Protein AF-0000000075735772 (afdb_homodimer)

Solvent-accessible surface area (backbone atoms only — not comparable to full-atom values): 23294 Å² total; per-residue (Å²): 77,33,40,30,25,56,11,36,14,33,68,65,12,37,91,31,28,38,17,22,16,33,41,37,40,45,94,76,47,37,30,32,45,27,29,0,38,38,31,57,20,40,35,45,60,70,66,52,62,72,73,66,37,45,37,36,39,32,33,35,45,36,26,33,27,37,45,16,46,51,43,51,54,51,38,37,59,75,68,61,35,60,61,49,34,37,40,35,24,31,61,58,44,59,60,51,49,41,49,34,20,34,50,32,36,49,66,50,62,72,57,77,72,80,33,56,71,45,70,41,64,51,52,72,72,43,73,45,75,58,87,61,36,35,39,30,34,28,65,52,43,43,77,90,48,33,58,54,35,26,20,36,26,32,39,42,93,92,40,35,42,14,35,46,46,66,22,26,86,55,73,47,54,37,72,39,22,47,64,11,54,32,28,39,33,49,20,30,29,42,74,60,84,52,87,38,34,24,19,40,51,61,49,61,71,46,40,77,76,18,43,43,74,35,59,35,36,28,36,34,28,60,65,27,63,75,40,50,91,78,48,97,58,50,66,62,42,65,65,40,72,44,82,101,76,33,40,31,26,56,11,34,14,32,68,67,11,37,90,31,27,39,18,22,16,32,40,37,40,45,96,76,48,37,30,32,46,26,29,0,39,37,30,56,20,41,35,45,61,71,67,52,64,72,72,65,37,45,36,37,39,34,34,34,46,35,26,34,28,37,46,16,47,51,43,51,53,51,39,36,59,75,67,60,36,60,60,49,35,36,40,36,24,30,61,58,42,58,61,52,49,43,50,34,20,34,50,32,36,47,66,50,62,73,57,77,71,80,34,57,71,45,69,42,62,51,51,71,72,42,73,46,75,57,87,63,36,36,40,29,34,29,65,51,44,43,75,90,47,33,57,53,36,28,19,36,24,34,37,40,92,92,40,35,44,14,35,46,44,67,22,26,88,54,73,47,52,36,71,41,23,46,63,11,54,34,28,40,33,48,21,31,28,41,74,60,84,52,85,39,34,24,18,39,52,61,50,60,71,46,41,78,76,19,43,44,74,34,58,36,36,27,34,35,28,60,65,28,62,76,41,50,92,77,46,96,60,51,67,63,43,68,64,40,71,44,82,101

Secondary structure (DSSP, 8-state):
-EEEEEE-B-TT-GGGPPBPEEEEE-SS-EEEE---TTHHHHHHHTT--GGG--EEE---SSHHHHTTHHHHHHHHHHTT--S-EEEEESTTHHHHHHHHHHHHSTTGGGSPPSS-EEEEEPPTT--EEETTEEEEEEE-B--SSS-S-EEEEEEETTEEEEE--S-B--THHHHHHTT-SEEEEE--BSS--BTTB-BHHHHHHHHHHH--S-EEEES--HHHHHTGGG-SSEE--TT-EEE-/-EEEEEE-B-TT-GGGPPBPEEEEE-SS-EEEE---TTHHHHHHHTT--GGG--EEE---SSHHHHTTHHHHHHHHHHTT--S-EEEEESTTHHHHHHHHHHHHSTTGGGSPPSS-EEEEEPPTT--EEETTEEEEEEE-B--SSS-S-EEEEEEETTEEEEE--S-B--THHHHHHTT-SEEEEE--BSS--BTTB-BHHHHHHHHHHH--S-EEEES--HHHHHTGGG-SSEE--TT-EEE-

Organism: Rhodopseudomonas palustris (strain ATCC BAA-98 / CGA009) (NCBI:txid258594)

InterPro domains:
  IPR001279 Metallo-beta-lactamase [SM00849] (18-219)
  IPR036866 Ribonuclease Z/Hydroxyacylglutathione hydrolase-like [G3DSA:3.60.15.10] (2-244)
  IPR036866 Ribonuclease Z/Hydroxyacylglutathione hydrolase-like [SSF56281] (1-227)

Radius of gyration: 22.42 Å; Cα contacts (8 Å, |Δi|>4): 1318; chains: 2; bounding box: 46×67×47 Å

Structure (mmCIF, N/CA/C/O backbone):
data_AF-0000000075735772-model_v1
#
loop_
_entity.id
_entity.type
_entity.pdbx_description
1 polymer Beta-lactamase-like
#
loop_
_atom_site.group_PDB
_atom_site.id
_atom_site.type_symbol
_atom_site.label_atom_id
_atom_site.label_alt_id
_atom_site.label_comp_id
_atom_site.label_asym_id
_atom_site.label_entity_id
_atom_site.label_seq_id
_atom_site.pdbx_PDB_ins_code
_atom_site.Cartn_x
_atom_site.Cartn_y
_atom_site.Cartn_z
_atom_site.occupancy
_atom_site.B_iso_or_equiv
_atom_site.auth_seq_id
_atom_site.auth_comp_id
_atom_site.auth_asym_id
_atom_site.auth_atom_id
_atom_site.pdbx_PDB_model_num
ATOM 1 N N . MET A 1 1 ? -9.305 13.461 23.078 1 97.25 1 MET A N 1
ATOM 2 C CA . MET A 1 1 ? -8.922 13.266 21.688 1 97.25 1 MET A CA 1
ATOM 3 C C . MET A 1 1 ? -7.516 12.68 21.594 1 97.25 1 MET A C 1
ATOM 5 O O . MET A 1 1 ? -6.664 12.961 22.438 1 97.25 1 MET A O 1
ATOM 9 N N . GLN A 1 2 ? -7.262 11.75 20.609 1 98.69 2 GLN A N 1
ATOM 10 C CA . GLN A 1 2 ? -5.941 11.164 20.422 1 98.69 2 GLN A CA 1
ATOM 11 C C . GLN A 1 2 ? -5.613 11 18.953 1 98.69 2 GLN A C 1
ATOM 13 O O . GLN A 1 2 ? -6.512 10.969 18.109 1 98.69 2 GLN A O 1
ATOM 18 N N . VAL A 1 3 ? -4.344 10.945 18.703 1 98.88 3 VAL A N 1
ATOM 19 C CA . VAL A 1 3 ? -3.832 10.656 17.375 1 98.88 3 VAL A CA 1
ATOM 20 C C . VAL A 1 3 ? -3.088 9.32 17.391 1 98.88 3 VAL A C 1
ATOM 22 O O . VAL A 1 3 ? -2.209 9.102 18.219 1 98.88 3 VAL A O 1
ATOM 25 N N . ARG A 1 4 ? -3.48 8.461 16.578 1 98.88 4 ARG A N 1
ATOM 26 C CA . ARG A 1 4 ? -2.699 7.258 16.328 1 98.88 4 ARG A CA 1
ATOM 27 C C . ARG A 1 4 ? -1.995 7.336 14.969 1 98.88 4 ARG A C 1
ATOM 29 O O . ARG A 1 4 ? -2.641 7.531 13.938 1 98.88 4 ARG A O 1
ATOM 36 N N . PHE A 1 5 ? -0.729 7.125 14.969 1 98.94 5 PHE A N 1
ATOM 37 C CA . PHE A 1 5 ? 0.047 7.059 13.734 1 98.94 5 PHE A CA 1
ATOM 38 C C . PHE A 1 5 ? -0.045 5.672 13.109 1 98.94 5 PHE A C 1
ATOM 40 O O . PHE A 1 5 ? 0.817 4.824 13.344 1 98.94 5 PHE A O 1
ATOM 47 N N . VAL A 1 6 ? -1.016 5.477 12.273 1 98.94 6 VAL A N 1
ATOM 48 C CA . VAL A 1 6 ? -1.216 4.207 11.594 1 98.94 6 VAL A CA 1
ATOM 49 C C . VAL A 1 6 ? -0.005 3.895 10.711 1 98.94 6 VAL A C 1
ATOM 51 O O . VAL A 1 6 ? 0.475 2.758 10.688 1 98.94 6 VAL A O 1
ATOM 54 N N . GLY A 1 7 ? 0.425 4.844 10.031 1 98.88 7 GLY A N 1
ATOM 55 C CA . GLY A 1 7 ? 1.685 4.898 9.305 1 98.88 7 GLY A CA 1
ATOM 56 C C . GLY A 1 7 ? 2.318 6.277 9.312 1 98.88 7 GLY A C 1
ATOM 57 O O . GLY A 1 7 ? 1.615 7.289 9.312 1 98.88 7 GLY A O 1
ATOM 58 N N . CYS A 1 8 ? 3.674 6.266 9.266 1 98.88 8 CYS A N 1
ATOM 59 C CA . CYS A 1 8 ? 4.348 7.555 9.391 1 98.88 8 CYS A CA 1
ATOM 60 C C . CYS A 1 8 ? 5.527 7.645 8.43 1 98.88 8 CYS A C 1
ATOM 62 O O . CYS A 1 8 ? 6.422 8.469 8.609 1 98.88 8 CYS A O 1
ATOM 64 N N . GLY A 1 9 ? 5.559 6.77 7.465 1 98.56 9 GLY A N 1
ATOM 65 C CA . GLY A 1 9 ? 6.699 6.68 6.57 1 98.56 9 GLY A CA 1
ATOM 66 C C . GLY A 1 9 ? 6.543 7.523 5.32 1 98.56 9 GLY A C 1
ATOM 67 O O . GLY A 1 9 ? 5.531 8.203 5.141 1 98.56 9 GLY A O 1
ATOM 68 N N . ASP A 1 10 ? 7.613 7.531 4.535 1 98.31 10 ASP A N 1
ATOM 69 C CA . ASP A 1 10 ? 7.68 8.234 3.256 1 98.31 10 ASP A CA 1
ATOM 70 C C . ASP A 1 10 ? 7.355 7.297 2.096 1 98.31 10 ASP A C 1
ATOM 72 O O . ASP A 1 10 ? 6.879 6.18 2.309 1 98.31 10 ASP A O 1
ATOM 76 N N . ALA A 1 11 ? 7.484 7.762 0.904 1 98 11 ALA A N 1
ATOM 77 C CA . ALA A 1 11 ? 7.094 7.02 -0.293 1 98 11 ALA A CA 1
ATOM 78 C C . ALA A 1 11 ? 7.973 5.789 -0.488 1 98 11 ALA A C 1
ATOM 80 O O . ALA A 1 11 ? 7.516 4.77 -1.01 1 98 11 ALA A O 1
ATOM 81 N N . ILE A 1 12 ? 9.211 5.84 -0.013 1 97 12 ILE A N 1
ATOM 82 C CA . ILE A 1 12 ? 10.133 4.754 -0.335 1 97 12 ILE A CA 1
ATOM 83 C C . ILE A 1 12 ? 10.273 3.818 0.864 1 97 12 ILE A C 1
ATOM 85 O O . ILE A 1 12 ? 11.102 2.91 0.86 1 97 12 ILE A O 1
ATOM 89 N N . GLY A 1 13 ? 9.484 4.062 1.902 1 96.25 13 GLY A N 1
ATOM 90 C CA . GLY A 1 13 ? 9.438 3.143 3.027 1 96.25 13 GLY A CA 1
ATOM 91 C C . GLY A 1 13 ? 10.688 3.191 3.891 1 96.25 13 GLY A C 1
ATOM 92 O O . GLY A 1 13 ? 11.133 2.164 4.402 1 96.25 13 GLY A O 1
ATOM 93 N N . SER A 1 14 ? 11.266 4.379 4.086 1 97.5 14 SER A N 1
ATOM 94 C CA . SER A 1 14 ? 12.43 4.52 4.957 1 97.5 14 SER A CA 1
ATOM 95 C C . SER A 1 14 ? 12.172 3.898 6.324 1 97.5 14 SER A C 1
ATOM 97 O O . SER A 1 14 ? 11.117 4.121 6.926 1 97.5 14 SER A O 1
ATOM 99 N N . GLY A 1 15 ? 13.172 3.016 6.754 1 96.75 15 GLY A N 1
ATOM 100 C CA . GLY A 1 15 ? 13.055 2.381 8.055 1 96.75 15 GLY A CA 1
ATOM 101 C C . GLY A 1 15 ? 12.016 1.273 8.086 1 96.75 15 GLY A C 1
ATOM 102 O O . GLY A 1 15 ? 11.719 0.729 9.156 1 96.75 15 GLY A O 1
ATOM 103 N N . GLY A 1 16 ? 11.445 0.897 6.945 1 97.94 16 GLY A N 1
ATOM 104 C CA . GLY A 1 16 ? 10.406 -0.119 6.906 1 97.94 16 GLY A CA 1
ATOM 105 C C . GLY A 1 16 ? 9.07 0.374 7.434 1 97.94 16 GLY A C 1
ATOM 106 O O . GLY A 1 16 ? 8.266 -0.414 7.938 1 97.94 16 GLY A O 1
ATOM 107 N N . ARG A 1 17 ? 8.859 1.651 7.445 1 98.44 17 ARG A N 1
ATOM 108 C CA . ARG A 1 17 ? 7.648 2.256 7.996 1 98.44 17 ARG A CA 1
ATOM 109 C C . ARG A 1 17 ? 6.543 2.33 6.945 1 98.44 17 ARG A C 1
ATOM 111 O O . ARG A 1 17 ? 6.82 2.523 5.762 1 98.44 17 ARG A O 1
ATOM 118 N N . LEU A 1 18 ? 5.332 2.219 7.359 1 98.81 18 LEU A N 1
ATOM 119 C CA . LEU A 1 18 ? 4.164 2.275 6.484 1 98.81 18 LEU A CA 1
ATOM 120 C C . LEU A 1 18 ? 3.91 3.701 6.012 1 98.81 18 LEU A C 1
ATOM 122 O O . LEU A 1 18 ? 4.34 4.66 6.656 1 98.81 18 LEU A O 1
ATOM 126 N N . ASN A 1 19 ? 3.238 3.83 4.895 1 98.88 19 ASN A N 1
ATOM 127 C CA . ASN A 1 19 ? 2.918 5.141 4.336 1 98.88 19 ASN A CA 1
ATOM 128 C C . ASN A 1 19 ? 2.039 5.953 5.285 1 98.88 19 ASN A C 1
ATOM 130 O O . ASN A 1 19 ? 1.439 5.398 6.207 1 98.88 19 ASN A O 1
ATOM 134 N N . THR A 1 20 ? 1.968 7.191 5.031 1 98.94 20 THR A N 1
ATOM 135 C CA . THR A 1 20 ? 1.371 8.156 5.949 1 98.94 20 THR A CA 1
ATOM 136 C C . THR A 1 20 ? -0.127 7.906 6.098 1 98.94 20 THR A C 1
ATOM 138 O O . THR A 1 20 ? -0.842 7.789 5.102 1 98.94 20 THR A O 1
ATOM 141 N N . CYS A 1 21 ? -0.568 7.793 7.293 1 99 21 CYS A N 1
ATOM 142 C CA . CYS A 1 21 ? -1.961 7.699 7.719 1 99 21 CYS A CA 1
ATOM 143 C C . CYS A 1 21 ? -2.094 7.945 9.219 1 99 21 CYS A C 1
ATOM 145 O O . CYS A 1 21 ? -1.553 7.191 10.023 1 99 21 CYS A O 1
ATOM 147 N N . PHE A 1 22 ? -2.783 9.031 9.625 1 99 22 PHE A N 1
ATOM 148 C CA . PHE A 1 22 ? -3.027 9.328 11.031 1 99 22 PHE A CA 1
ATOM 149 C C . PHE A 1 22 ? -4.508 9.188 11.367 1 99 22 PHE A C 1
ATOM 151 O O . PHE A 1 22 ? -5.359 9.734 10.664 1 99 22 PHE A O 1
ATOM 158 N N . HIS A 1 23 ? -4.785 8.43 12.367 1 99 23 HIS A N 1
ATOM 159 C CA . HIS A 1 23 ? -6.148 8.281 12.859 1 99 23 HIS A CA 1
ATOM 160 C C . HIS A 1 23 ? -6.402 9.164 14.07 1 99 23 HIS A C 1
ATOM 162 O O . HIS A 1 23 ? -5.711 9.047 15.086 1 99 23 HIS A O 1
ATOM 168 N N . VAL A 1 24 ? -7.336 10.094 13.93 1 98.94 24 VAL A N 1
ATOM 169 C CA . VAL A 1 24 ? -7.711 10.984 15.031 1 98.94 24 VAL A CA 1
ATOM 170 C C . VAL A 1 24 ? -9.086 10.586 15.562 1 98.94 24 VAL A C 1
ATOM 172 O O . VAL A 1 24 ? -10.055 10.523 14.812 1 98.94 24 VAL A O 1
ATOM 175 N N . SER A 1 25 ? -9.141 10.305 16.828 1 98.81 25 SER A N 1
ATOM 176 C CA . SER A 1 25 ? -10.406 9.906 17.453 1 98.81 25 SER A CA 1
ATOM 177 C C . SER A 1 25 ? -10.609 10.602 18.781 1 98.81 25 SER A C 1
ATOM 179 O O . SER A 1 25 ? -9.641 10.93 19.469 1 98.81 25 SER A O 1
ATOM 181 N N . GLY A 1 26 ? -11.805 10.906 19.078 1 98.5 26 GLY A N 1
ATOM 182 C CA . GLY A 1 26 ? -12.227 11.508 20.328 1 98.5 26 GLY A CA 1
ATOM 183 C C . GLY A 1 26 ? -13.695 11.258 20.641 1 98.5 26 GLY A C 1
ATOM 184 O O . GLY A 1 26 ? -14.25 10.234 20.234 1 98.5 26 GLY A O 1
ATOM 185 N N . GLN A 1 27 ? -14.258 12.133 21.453 1 98.06 27 GLN A N 1
ATOM 186 C CA . GLN A 1 27 ? -15.656 12 21.859 1 98.06 27 GLN A CA 1
ATOM 187 C C . GLN A 1 27 ? -16.594 12.219 20.672 1 98.06 27 GLN A C 1
ATOM 189 O O . GLN A 1 27 ? -17.609 11.531 20.547 1 98.06 27 GLN A O 1
ATOM 194 N N . SER A 1 28 ? -16.203 13.109 19.812 1 98.06 28 SER A N 1
ATOM 195 C CA . SER A 1 28 ? -17.141 13.492 18.766 1 98.06 28 SER A CA 1
ATOM 196 C C . SER A 1 28 ? -16.469 13.445 17.391 1 98.06 28 SER A C 1
ATOM 198 O O . SER A 1 28 ? -17.031 13.914 16.406 1 98.06 28 SER A O 1
ATOM 200 N N . VAL A 1 29 ? -15.25 12.938 17.375 1 98.5 29 VAL A N 1
ATOM 201 C CA . VAL A 1 29 ? -14.555 12.961 16.094 1 98.5 29 VAL A CA 1
ATOM 202 C C . VAL A 1 29 ? -13.93 11.594 15.812 1 98.5 29 VAL A C 1
ATOM 204 O O . VAL A 1 29 ? -13.562 10.875 16.734 1 98.5 29 VAL A O 1
ATOM 207 N N . ASN A 1 30 ? -13.844 11.18 14.586 1 98.88 30 ASN A N 1
ATOM 208 C CA . ASN A 1 30 ? -13.234 9.961 14.062 1 98.88 30 ASN A CA 1
ATOM 209 C C . ASN A 1 30 ? -12.859 10.109 12.594 1 98.88 30 ASN A C 1
ATOM 211 O O . ASN A 1 30 ? -13.711 10 11.719 1 98.88 30 ASN A O 1
ATOM 215 N N . PHE A 1 31 ? -11.555 10.445 12.328 1 98.94 31 PHE A N 1
ATOM 216 C CA . PHE A 1 31 ? -11.188 10.766 10.953 1 98.94 31 PHE A CA 1
ATOM 217 C C . PHE A 1 31 ? -9.719 10.445 10.695 1 98.94 31 PHE A C 1
ATOM 219 O O . PHE A 1 31 ? -8.961 10.172 11.633 1 98.94 31 PHE A O 1
ATOM 226 N N . LEU A 1 32 ? -9.406 10.375 9.445 1 99 32 LEU A N 1
ATOM 227 C CA . LEU A 1 32 ? -8.023 10.164 9.031 1 99 32 LEU A CA 1
ATOM 228 C C . LEU A 1 32 ? -7.426 11.445 8.461 1 99 32 LEU A C 1
ATOM 230 O O . LEU A 1 32 ? -8.141 12.258 7.867 1 99 32 LEU A O 1
ATOM 234 N N . ILE A 1 33 ? -6.176 11.617 8.711 1 99 33 ILE A N 1
ATOM 235 C CA . ILE A 1 33 ? -5.336 12.523 7.934 1 99 33 ILE A CA 1
ATOM 236 C C . ILE A 1 33 ? -4.426 11.727 7.004 1 99 33 ILE A C 1
ATOM 238 O O . ILE A 1 33 ? -3.576 10.961 7.465 1 99 33 ILE A O 1
ATOM 242 N N . ASP A 1 34 ? -4.609 11.883 5.738 1 98.94 34 ASP A N 1
ATOM 243 C CA . ASP A 1 34 ? -3.984 11.117 4.664 1 98.94 34 ASP A CA 1
ATOM 244 C C . ASP A 1 34 ? -4.348 9.641 4.766 1 98.94 34 ASP A C 1
ATOM 246 O O . ASP A 1 34 ? -4.883 9.195 5.785 1 98.94 34 ASP A O 1
ATOM 250 N N . CYS A 1 35 ? -4.148 9 3.68 1 98.94 35 CYS A N 1
ATOM 251 C CA . CYS A 1 35 ? -4.461 7.594 3.484 1 98.94 35 CYS A CA 1
ATOM 252 C C . CYS A 1 35 ? -3.527 6.961 2.459 1 98.94 35 CYS A C 1
ATOM 254 O O . CYS A 1 35 ? -3.93 6.703 1.323 1 98.94 35 CYS A O 1
ATOM 256 N N . GLY A 1 36 ? -2.305 6.699 2.916 1 98.94 36 GLY A N 1
ATOM 257 C CA . GLY A 1 36 ? -1.312 6.133 2.016 1 98.94 36 GLY A CA 1
ATOM 258 C C . GLY A 1 36 ? -1.632 4.715 1.592 1 98.94 36 GLY A C 1
ATOM 259 O O . GLY A 1 36 ? -2.52 4.074 2.16 1 98.94 36 GLY A O 1
ATOM 260 N N . ALA A 1 37 ? -0.915 4.199 0.709 1 98.88 37 ALA A N 1
ATOM 261 C CA . ALA A 1 37 ? -1.211 2.939 0.037 1 98.88 37 ALA A CA 1
ATOM 262 C C . ALA A 1 37 ? -1.215 1.777 1.026 1 98.88 37 ALA A C 1
ATOM 264 O O . ALA A 1 37 ? -1.885 0.767 0.805 1 98.88 37 ALA A O 1
ATOM 265 N N . THR A 1 38 ? -0.563 1.898 2.139 1 98.81 38 THR A N 1
ATOM 266 C CA . THR A 1 38 ? -0.439 0.808 3.1 1 98.81 38 THR A CA 1
ATOM 267 C C . THR A 1 38 ? -1.501 0.924 4.191 1 98.81 38 THR A C 1
ATOM 269 O O . THR A 1 38 ? -1.501 0.149 5.148 1 98.81 38 THR A O 1
ATOM 272 N N . SER A 1 39 ? -2.441 1.797 4.105 1 98.94 39 SER A N 1
ATOM 273 C CA . SER A 1 39 ? -3.273 2.219 5.227 1 98.94 39 SER A CA 1
ATOM 274 C C . SER A 1 39 ? -4.258 1.125 5.629 1 98.94 39 SER A C 1
ATOM 276 O O . SER A 1 39 ? -4.438 0.847 6.816 1 98.94 39 SER A O 1
ATOM 278 N N . LEU A 1 40 ? -4.879 0.447 4.68 1 98.88 40 LEU A N 1
ATOM 279 C CA . LEU A 1 40 ? -6.023 -0.392 5.012 1 98.88 40 LEU A CA 1
ATOM 280 C C . LEU A 1 40 ? -5.594 -1.596 5.844 1 98.88 40 LEU A C 1
ATOM 282 O O . LEU A 1 40 ? -6.16 -1.854 6.906 1 98.88 40 LEU A O 1
ATOM 286 N N . PRO A 1 41 ? -4.547 -2.363 5.418 1 98.62 41 PRO A N 1
ATOM 287 C CA . PRO A 1 41 ? -4.129 -3.459 6.293 1 98.62 41 PRO A CA 1
ATOM 288 C C . PRO A 1 41 ? -3.707 -2.979 7.68 1 98.62 41 PRO A C 1
ATOM 290 O O . PRO A 1 41 ? -3.965 -3.658 8.68 1 98.62 41 PRO A O 1
ATOM 293 N N . ALA A 1 42 ? -3.09 -1.819 7.742 1 98.75 42 ALA A N 1
ATOM 294 C CA . ALA A 1 42 ? -2.639 -1.281 9.023 1 98.75 42 ALA A CA 1
ATOM 295 C C . ALA A 1 42 ? -3.824 -0.897 9.906 1 98.75 42 ALA A C 1
ATOM 297 O O . ALA A 1 42 ? -3.816 -1.154 11.109 1 98.75 42 ALA A O 1
ATOM 298 N N . LEU A 1 43 ? -4.844 -0.239 9.297 1 98.88 43 LEU A N 1
ATOM 299 C CA . LEU A 1 43 ? -6.062 0.08 10.031 1 98.88 43 LEU A CA 1
ATOM 300 C C . LEU A 1 43 ? -6.684 -1.179 10.625 1 98.88 43 LEU A C 1
ATOM 302 O O . LEU A 1 43 ? -7.113 -1.178 11.781 1 98.88 43 LEU A O 1
ATOM 306 N N . ARG A 1 44 ? -6.703 -2.227 9.914 1 98.06 44 ARG A N 1
ATOM 307 C CA . ARG A 1 44 ? -7.246 -3.498 10.383 1 98.06 44 ARG A CA 1
ATOM 308 C C . ARG A 1 44 ? -6.398 -4.062 11.516 1 98.06 44 ARG A C 1
ATOM 310 O O . ARG A 1 44 ? -6.938 -4.523 12.531 1 98.06 44 ARG A O 1
ATOM 317 N N . ARG A 1 45 ? -5.117 -3.988 11.383 1 97.56 45 ARG A N 1
ATOM 318 C CA . ARG A 1 45 ? -4.215 -4.496 12.406 1 97.56 45 ARG A CA 1
ATOM 319 C C . ARG A 1 45 ? -4.438 -3.783 13.742 1 97.56 45 ARG A C 1
ATOM 321 O O . ARG A 1 45 ? -4.355 -4.402 14.805 1 97.56 45 ARG A O 1
ATOM 328 N N . TYR A 1 46 ? -4.676 -2.539 13.625 1 98.25 46 TYR A N 1
ATOM 329 C CA . TYR A 1 46 ? -4.812 -1.746 14.836 1 98.25 46 TYR A CA 1
ATOM 330 C C . TYR A 1 46 ? -6.254 -1.754 15.336 1 98.25 46 TYR A C 1
ATOM 332 O O . TYR A 1 46 ? -6.586 -1.062 16.297 1 98.25 46 TYR A O 1
ATOM 340 N N . GLY A 1 47 ? -7.125 -2.428 14.672 1 97.75 47 GLY A N 1
ATOM 341 C CA . GLY A 1 47 ? -8.5 -2.58 15.117 1 97.75 47 GLY A CA 1
ATOM 342 C C . GLY A 1 47 ? -9.336 -1.327 14.922 1 97.75 47 GLY A C 1
ATOM 343 O O . GLY A 1 47 ? -10.312 -1.104 15.641 1 97.75 47 GLY A O 1
ATOM 344 N N . ILE A 1 48 ? -8.883 -0.482 14 1 98.5 48 ILE A N 1
ATOM 345 C CA . ILE A 1 48 ? -9.641 0.729 13.703 1 98.5 48 ILE A CA 1
ATOM 346 C C . ILE A 1 48 ? -10.773 0.405 12.734 1 98.5 48 ILE A C 1
ATOM 348 O O . ILE A 1 48 ? -10.523 -0.057 11.617 1 98.5 48 ILE A O 1
ATOM 352 N N . LEU A 1 49 ? -11.961 0.633 13.125 1 98 49 LEU A N 1
ATOM 353 C CA . LEU A 1 49 ? -13.133 0.305 12.305 1 98 49 LEU A CA 1
ATOM 354 C C . LEU A 1 49 ? -13.344 1.351 11.219 1 98 49 LEU A C 1
ATOM 356 O O . LEU A 1 49 ? -13.672 2.502 11.516 1 98 49 LEU A O 1
ATOM 360 N N . ARG A 1 50 ? -13.211 0.937 9.977 1 98.06 50 ARG A N 1
ATOM 361 C CA . ARG A 1 50 ? -13.336 1.832 8.836 1 98.06 50 ARG A CA 1
ATOM 362 C C . ARG A 1 50 ? -14.75 2.385 8.711 1 98.06 50 ARG A C 1
ATOM 364 O O . ARG A 1 50 ? -14.938 3.531 8.305 1 98.06 50 ARG A O 1
ATOM 371 N N . GLU A 1 51 ? -15.711 1.619 9.07 1 96.81 51 GLU A N 1
ATOM 372 C CA . GLU A 1 51 ? -17.109 2.002 8.938 1 96.81 51 GLU A CA 1
ATOM 373 C C . GLU A 1 51 ? -17.469 3.133 9.898 1 96.81 51 GLU A C 1
ATOM 375 O O . GLU A 1 51 ? -18.516 3.758 9.766 1 96.81 51 GLU A O 1
ATOM 380 N N . ASP A 1 52 ? -16.547 3.404 10.875 1 98.06 52 ASP A N 1
ATOM 381 C CA . ASP A 1 52 ? -16.828 4.426 11.883 1 98.06 52 ASP A CA 1
ATOM 382 C C . ASP A 1 52 ? -16.25 5.777 11.469 1 98.06 52 ASP A C 1
ATOM 384 O O . ASP A 1 52 ? -16.547 6.801 12.086 1 98.06 52 ASP A O 1
ATOM 388 N N . LEU A 1 53 ? -15.461 5.824 10.414 1 98.75 53 LEU A N 1
ATOM 389 C CA . LEU A 1 53 ? -14.82 7.059 9.977 1 98.75 53 LEU A CA 1
ATOM 390 C C . LEU A 1 53 ? -15.836 8.008 9.359 1 98.75 53 LEU A C 1
ATOM 392 O O . LEU A 1 53 ? -16.672 7.598 8.562 1 98.75 53 LEU A O 1
ATOM 396 N N . ASP A 1 54 ? -15.695 9.289 9.68 1 98.75 54 ASP A N 1
ATOM 397 C CA . ASP A 1 54 ? -16.594 10.297 9.148 1 98.75 54 ASP A CA 1
ATOM 398 C C . ASP A 1 54 ? -15.906 11.156 8.086 1 98.75 54 ASP A C 1
ATOM 400 O O . ASP A 1 54 ? -16.578 11.758 7.242 1 98.75 54 ASP A O 1
ATOM 404 N N . LEU A 1 55 ? -14.602 11.195 8.195 1 98.94 55 LEU A N 1
ATOM 405 C CA . LEU A 1 55 ? -13.852 12.164 7.414 1 98.94 55 LEU A CA 1
ATOM 406 C C . LEU A 1 55 ? -12.445 11.648 7.113 1 98.94 55 LEU A C 1
ATOM 408 O O . LEU A 1 55 ? -11.812 11.023 7.969 1 98.94 55 LEU A O 1
ATOM 412 N N . ILE A 1 56 ? -12.023 11.812 5.895 1 99 56 ILE A N 1
ATOM 413 C CA . ILE A 1 56 ? -10.633 11.625 5.512 1 99 56 ILE A CA 1
ATOM 414 C C . ILE A 1 56 ? -10.094 12.906 4.875 1 99 56 ILE A C 1
ATOM 416 O O . ILE A 1 56 ? -10.625 13.375 3.863 1 99 56 ILE A O 1
ATOM 420 N N . LEU A 1 57 ? -9.078 13.492 5.496 1 99 57 LEU A N 1
ATOM 421 C CA . LEU A 1 57 ? -8.422 14.688 4.98 1 99 57 LEU A CA 1
ATOM 422 C C . LEU A 1 57 ? -7.152 14.32 4.211 1 99 57 LEU A C 1
ATOM 424 O O . LEU A 1 57 ? -6.262 13.656 4.754 1 99 57 LEU A O 1
ATOM 428 N N . ILE A 1 58 ? -7.047 14.742 2.971 1 99 58 ILE A N 1
ATOM 429 C CA . ILE A 1 58 ? -5.914 14.422 2.111 1 99 58 ILE A CA 1
ATOM 430 C C . ILE A 1 58 ? -5.062 15.672 1.894 1 99 58 ILE A C 1
ATOM 432 O O . ILE A 1 58 ? -5.574 16.719 1.496 1 99 58 ILE A O 1
ATOM 436 N N . THR A 1 59 ? -3.771 15.531 2.102 1 98.94 59 THR A N 1
ATOM 437 C CA . THR A 1 59 ? -2.887 16.688 1.953 1 98.94 59 THR A CA 1
ATOM 438 C C . THR A 1 59 ? -2.486 16.875 0.493 1 98.94 59 THR A C 1
ATOM 440 O O . THR A 1 59 ? -2.357 18 0.021 1 98.94 59 THR A O 1
ATOM 443 N N . HIS A 1 60 ? -2.174 15.797 -0.201 1 98.94 60 HIS A N 1
ATOM 444 C CA . HIS A 1 60 ? -1.798 15.859 -1.609 1 98.94 60 HIS A CA 1
ATOM 445 C C . HIS A 1 60 ? -1.908 14.484 -2.268 1 98.94 60 HIS A C 1
ATOM 447 O O . HIS A 1 60 ? -2.297 13.508 -1.619 1 98.94 60 HIS A O 1
ATOM 453 N N . PHE A 1 61 ? -1.559 14.383 -3.586 1 98.88 61 PHE A N 1
ATOM 454 C CA . PHE A 1 61 ? -2.059 13.25 -4.359 1 98.88 61 PHE A CA 1
ATOM 455 C C . PHE A 1 61 ? -0.953 12.227 -4.598 1 98.88 61 PHE A C 1
ATOM 457 O O . PHE A 1 61 ? -1.124 11.297 -5.383 1 98.88 61 PHE A O 1
ATOM 464 N N . HIS A 1 62 ? 0.246 12.328 -3.926 1 98.94 62 HIS A N 1
ATOM 465 C CA . HIS A 1 62 ? 1.195 11.227 -3.986 1 98.94 62 HIS A CA 1
ATOM 466 C C . HIS A 1 62 ? 0.658 10 -3.256 1 98.94 62 HIS A C 1
ATOM 468 O O . HIS A 1 62 ? 0.019 10.125 -2.209 1 98.94 62 HIS A O 1
ATOM 474 N N . ALA A 1 63 ? 1.025 8.859 -3.738 1 98.88 63 ALA A N 1
ATOM 475 C CA . ALA A 1 63 ? 0.386 7.605 -3.342 1 98.88 63 ALA A CA 1
ATOM 476 C C . ALA A 1 63 ? 0.7 7.266 -1.888 1 98.88 63 ALA A C 1
ATOM 478 O O . ALA A 1 63 ? -0.053 6.539 -1.237 1 98.88 63 ALA A O 1
ATOM 479 N N . ASP A 1 64 ? 1.797 7.73 -1.383 1 98.88 64 ASP A N 1
ATOM 480 C CA . ASP A 1 64 ? 2.115 7.477 0.019 1 98.88 64 ASP A CA 1
ATOM 481 C C . ASP A 1 64 ? 1.25 8.328 0.942 1 98.88 64 ASP A C 1
ATOM 483 O O . ASP A 1 64 ? 1.278 8.164 2.162 1 98.88 64 ASP A O 1
ATOM 487 N N . HIS A 1 65 ? 0.375 9.195 0.47 1 98.94 65 HIS A N 1
ATOM 488 C CA . HIS A 1 65 ? -0.589 9.984 1.229 1 98.94 65 HIS A CA 1
ATOM 489 C C . HIS A 1 65 ? -2.01 9.75 0.727 1 98.94 65 HIS A C 1
ATOM 491 O O . HIS A 1 65 ? -2.979 10.07 1.417 1 98.94 65 HIS A O 1
ATOM 497 N N . PHE A 1 66 ? -2.186 9.211 -0.405 1 98.94 66 PHE A N 1
ATOM 498 C CA . PHE A 1 66 ? -3.436 9.234 -1.155 1 98.94 66 PHE A CA 1
ATOM 499 C C . PHE A 1 66 ? -3.803 7.84 -1.646 1 98.94 66 PHE A C 1
ATOM 501 O O . PHE A 1 66 ? -4.98 7.527 -1.813 1 98.94 66 PHE A O 1
ATOM 508 N N . GLY A 1 67 ? -2.863 6.98 -1.771 1 98.94 67 GLY A N 1
ATOM 509 C CA . GLY A 1 67 ? -2.955 5.734 -2.518 1 98.94 67 GLY A CA 1
ATOM 510 C C . GLY A 1 67 ? -3.807 4.688 -1.827 1 98.94 67 GLY A C 1
ATOM 511 O O . GLY A 1 67 ? -4.145 3.664 -2.424 1 98.94 67 GLY A O 1
ATOM 512 N N . GLY A 1 68 ? -4.16 4.891 -0.616 1 98.94 68 GLY A N 1
ATOM 513 C CA . GLY A 1 68 ? -4.965 3.93 0.122 1 98.94 68 GLY A CA 1
ATOM 514 C C . GLY A 1 68 ? -6.453 4.074 -0.135 1 98.94 68 GLY A C 1
ATOM 515 O O . GLY A 1 68 ? -7.234 3.176 0.18 1 98.94 68 GLY A O 1
ATOM 516 N N . LEU A 1 69 ? -6.902 5.164 -0.733 1 98.88 69 LEU A N 1
ATOM 517 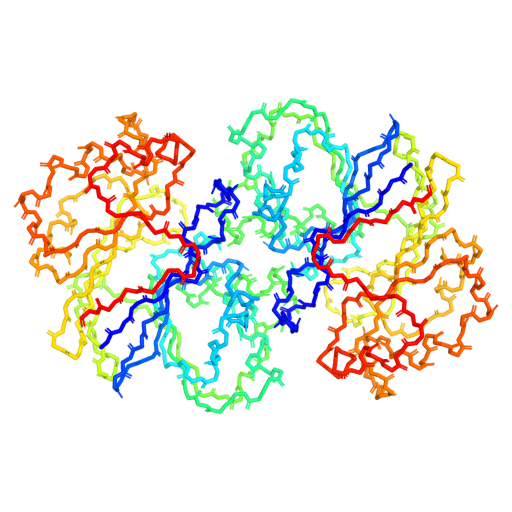C CA . LEU A 1 69 ? -8.32 5.496 -0.84 1 98.88 69 LEU A CA 1
ATOM 518 C C . LEU A 1 69 ? -9.047 4.488 -1.724 1 98.88 69 LEU A C 1
ATOM 520 O O . LEU A 1 69 ? -10.148 4.043 -1.388 1 98.88 69 LEU A O 1
ATOM 524 N N . PRO A 1 70 ? -8.461 4.055 -2.887 1 98.88 70 PRO A N 1
ATOM 525 C CA . PRO A 1 70 ? -9.164 3.043 -3.676 1 98.88 70 PRO A CA 1
ATOM 526 C C . PRO A 1 70 ? -9.43 1.758 -2.895 1 98.88 70 PRO A C 1
ATOM 528 O O . PRO A 1 70 ? -10.484 1.14 -3.051 1 98.88 70 PRO A O 1
ATOM 531 N N . PHE A 1 71 ? -8.469 1.347 -2.064 1 98.81 71 PHE A N 1
ATOM 532 C CA . PHE A 1 71 ? -8.672 0.185 -1.208 1 98.81 71 PHE A CA 1
ATOM 533 C C . PHE A 1 71 ? -9.812 0.43 -0.223 1 98.81 71 PHE A C 1
ATOM 535 O O . PHE A 1 71 ? -10.641 -0.454 0.015 1 98.81 71 PHE A O 1
ATOM 542 N N . MET A 1 72 ? -9.859 1.651 0.332 1 98.56 72 MET A N 1
ATOM 543 C CA . MET A 1 72 ? -10.922 2.02 1.267 1 98.56 72 MET A CA 1
ATOM 544 C C . MET A 1 72 ? -12.281 1.961 0.591 1 98.56 72 MET A C 1
ATOM 546 O O . MET A 1 72 ? -13.266 1.536 1.201 1 98.56 72 MET A O 1
ATOM 550 N N . MET A 1 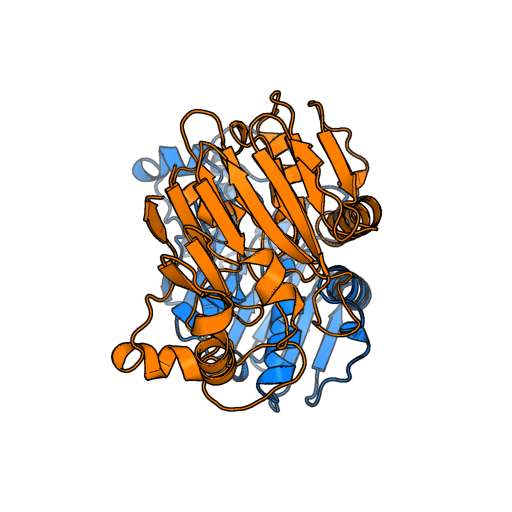73 ? -12.305 2.451 -0.649 1 98.06 73 MET A N 1
ATOM 551 C CA . MET A 1 73 ? -13.562 2.432 -1.392 1 98.06 73 MET A CA 1
ATOM 552 C C . MET A 1 73 ? -14.016 1 -1.663 1 98.06 73 MET A C 1
ATOM 554 O O . MET A 1 73 ? -15.195 0.682 -1.538 1 98.06 73 MET A O 1
ATOM 558 N N . LEU A 1 74 ? -13.102 0.146 -2.02 1 97 74 LEU A N 1
ATOM 559 C CA . LEU A 1 74 ? -13.406 -1.267 -2.221 1 97 74 LEU A CA 1
ATOM 560 C C . LEU A 1 74 ? -13.914 -1.903 -0.93 1 97 74 LEU A C 1
ATOM 562 O O . LEU A 1 74 ? -14.922 -2.605 -0.933 1 97 74 LEU A O 1
ATOM 566 N N . ASP A 1 75 ? -13.188 -1.641 0.118 1 97.44 75 ASP A N 1
ATOM 567 C CA . ASP A 1 75 ? -13.555 -2.16 1.433 1 97.44 75 ASP A CA 1
ATOM 568 C C . ASP A 1 75 ? -14.961 -1.724 1.824 1 97.44 75 ASP A C 1
ATOM 570 O O . ASP A 1 75 ? -15.734 -2.518 2.367 1 97.44 75 ASP A O 1
ATOM 574 N N . ALA A 1 76 ? -15.297 -0.471 1.586 1 97.62 76 ALA A N 1
ATOM 575 C CA . ALA A 1 76 ? -16.609 0.069 1.903 1 97.62 76 ALA A CA 1
ATOM 576 C C . ALA A 1 76 ? -17.703 -0.693 1.165 1 97.62 76 ALA A C 1
ATOM 578 O O . ALA A 1 76 ? -18.797 -0.916 1.709 1 97.62 76 ALA A O 1
ATOM 579 N N . GLN A 1 77 ? -17.422 -1.05 -0.054 1 94.19 77 GLN A N 1
ATOM 580 C CA . GLN A 1 77 ? -18.375 -1.828 -0.84 1 94.19 77 GLN A CA 1
ATOM 581 C C . GLN A 1 77 ? -18.562 -3.225 -0.254 1 94.19 77 GLN A C 1
ATOM 583 O O . GLN A 1 77 ? -19.688 -3.693 -0.096 1 94.19 77 GLN A O 1
ATOM 588 N N . PHE A 1 78 ? -17.5 -3.816 0.106 1 91.62 78 PHE A N 1
ATOM 589 C CA . PHE A 1 78 ? -17.5 -5.184 0.606 1 91.62 78 PHE A CA 1
ATOM 590 C C . PHE A 1 78 ? -18.234 -5.266 1.947 1 91.62 78 PHE A C 1
ATOM 592 O O . PHE A 1 78 ? -18.953 -6.227 2.213 1 91.62 78 PHE A O 1
ATOM 599 N N . MET A 1 79 ? -18.031 -4.223 2.701 1 93.69 79 MET A N 1
ATOM 600 C CA . MET A 1 79 ? -18.625 -4.246 4.035 1 93.69 79 MET A CA 1
ATOM 601 C C . MET A 1 79 ? -20.016 -3.623 4.02 1 93.69 79 MET A C 1
ATOM 603 O O . MET A 1 79 ? -20.672 -3.545 5.059 1 93.69 79 MET A O 1
ATOM 607 N N . LYS A 1 80 ? -20.484 -3.131 2.854 1 95.44 80 LYS A N 1
ATOM 608 C CA . LYS A 1 80 ? -21.797 -2.486 2.699 1 95.44 80 LYS A CA 1
ATOM 609 C C . LYS A 1 80 ? -21.953 -1.331 3.682 1 95.44 80 LYS A C 1
ATOM 611 O O . LYS A 1 80 ? -22.938 -1.27 4.418 1 95.44 80 LYS A O 1
ATOM 616 N N . ARG A 1 81 ? -20.891 -0.456 3.633 1 97.44 81 ARG A N 1
ATOM 617 C CA . ARG A 1 81 ? -20.922 0.726 4.488 1 97.44 81 ARG A CA 1
ATOM 618 C C . ARG A 1 81 ? -22.219 1.494 4.336 1 97.44 81 ARG A C 1
ATOM 620 O O . ARG A 1 81 ? -22.734 1.64 3.225 1 97.44 81 ARG A O 1
ATOM 627 N N . LYS A 1 82 ? -22.719 1.971 5.457 1 97.69 82 LYS A N 1
ATOM 628 C CA . LYS A 1 82 ? -23.938 2.779 5.441 1 97.69 82 LYS A CA 1
ATOM 629 C C . LYS A 1 82 ? -23.672 4.195 5.934 1 97.69 82 LYS A C 1
ATOM 631 O O . LYS A 1 82 ? -24.281 5.156 5.465 1 97.69 82 LYS A O 1
ATOM 636 N N . ARG A 1 83 ? -22.766 4.328 6.863 1 97.88 83 ARG A N 1
ATOM 637 C CA . ARG A 1 83 ? -22.453 5.621 7.457 1 97.88 83 ARG A CA 1
ATOM 638 C C . ARG A 1 83 ? -21.875 6.578 6.418 1 97.88 83 ARG A C 1
ATOM 640 O O . ARG A 1 83 ? -21.031 6.184 5.605 1 97.88 83 ARG A O 1
ATOM 647 N N . PRO A 1 84 ? -22.297 7.82 6.398 1 98.56 84 PRO A N 1
ATOM 648 C CA . PRO A 1 84 ? -21.734 8.789 5.457 1 98.56 84 PRO A CA 1
ATOM 649 C C . PRO A 1 84 ? -20.234 9 5.656 1 98.56 84 PRO A C 1
ATOM 651 O O . PRO A 1 84 ? -19.734 8.844 6.77 1 98.56 84 PRO A O 1
ATOM 654 N N . LEU A 1 85 ? -19.562 9.328 4.59 1 98.81 85 LEU A N 1
ATOM 655 C CA . LEU A 1 85 ? -18.125 9.609 4.605 1 98.81 85 LEU A CA 1
ATOM 656 C C . LEU A 1 85 ? -17.812 10.828 3.742 1 98.81 85 LEU A C 1
ATOM 658 O O . LEU A 1 85 ? -18.328 10.961 2.633 1 98.81 85 LEU A O 1
ATOM 662 N N . VAL A 1 86 ? -17.047 11.734 4.305 1 98.94 86 VAL A N 1
ATOM 663 C CA . VAL A 1 86 ? -16.5 12.836 3.529 1 98.94 86 VAL A CA 1
ATOM 664 C C . VAL A 1 86 ? -15.008 12.609 3.285 1 98.94 86 VAL A C 1
ATOM 666 O O . VAL A 1 86 ? -14.258 12.289 4.211 1 98.94 86 VAL A O 1
ATOM 669 N N . ILE A 1 87 ? -14.594 12.695 2.062 1 98.94 87 ILE A N 1
ATOM 670 C CA . ILE A 1 87 ? -13.188 12.789 1.677 1 98.94 87 ILE A CA 1
ATOM 671 C C . ILE A 1 87 ? -12.898 14.195 1.156 1 98.94 87 ILE A C 1
ATOM 673 O O . ILE A 1 87 ? -13.5 14.641 0.181 1 98.94 87 ILE A O 1
ATOM 677 N N . ALA A 1 88 ? -12.016 14.883 1.839 1 98.94 88 ALA A N 1
ATOM 678 C CA . ALA A 1 88 ? -11.719 16.266 1.479 1 98.94 88 ALA A CA 1
ATOM 679 C C . ALA A 1 88 ? -10.227 16.469 1.236 1 98.94 88 ALA A C 1
ATOM 681 O O . ALA A 1 88 ? -9.391 15.844 1.905 1 98.94 88 ALA A O 1
ATOM 682 N N . GLY A 1 89 ? -9.852 17.266 0.329 1 98.88 89 GLY A N 1
ATOM 683 C CA . GLY A 1 89 ? -8.461 17.547 -0.003 1 98.88 89 GLY A CA 1
ATOM 684 C C . GLY A 1 89 ? -8.297 18.625 -1.046 1 98.88 89 GLY A C 1
ATOM 685 O O . GLY A 1 89 ? -9.164 19.484 -1.195 1 98.88 89 GLY A O 1
ATOM 686 N N . PRO A 1 90 ? -7.148 18.688 -1.725 1 98.81 90 PRO A N 1
ATOM 687 C CA . PRO A 1 90 ? -6.867 19.734 -2.695 1 98.81 90 PRO A CA 1
ATOM 688 C C . PRO A 1 90 ? -7.797 19.703 -3.904 1 98.81 90 PRO A C 1
ATOM 690 O O . PRO A 1 90 ? -8.453 18.688 -4.145 1 98.81 90 PRO A O 1
ATOM 693 N N . LEU A 1 91 ? -7.82 20.859 -4.551 1 98.5 91 LEU A N 1
ATOM 694 C CA . LEU A 1 91 ? -8.578 20.938 -5.793 1 98.5 91 LEU A CA 1
ATOM 695 C C . LEU A 1 91 ? -8.195 19.812 -6.738 1 98.5 91 LEU A C 1
ATOM 697 O O . LEU A 1 91 ? -7.016 19.516 -6.914 1 98.5 91 LEU A O 1
ATOM 701 N N . GLY A 1 92 ? -9.188 19.125 -7.332 1 98.44 92 GLY A N 1
ATOM 702 C CA . GLY A 1 92 ? -8.953 18.031 -8.258 1 98.44 92 GLY A CA 1
ATOM 703 C C . GLY A 1 92 ? -9.078 16.672 -7.617 1 98.44 92 GLY A C 1
ATOM 704 O O . GLY A 1 92 ? -8.922 15.648 -8.289 1 98.44 92 GLY A O 1
ATOM 705 N N . ILE A 1 93 ? -9.453 16.688 -6.383 1 98.81 93 ILE A N 1
ATOM 706 C CA . ILE A 1 93 ? -9.43 15.438 -5.625 1 98.81 93 ILE A CA 1
ATOM 707 C C . ILE A 1 93 ? -10.43 14.453 -6.219 1 98.81 93 ILE A C 1
ATOM 709 O O . ILE A 1 93 ? -10.18 13.25 -6.258 1 98.81 93 ILE A O 1
ATOM 713 N N . ASP A 1 94 ? -11.555 14.891 -6.68 1 98.44 94 ASP A N 1
ATOM 714 C CA . ASP A 1 94 ? -12.555 14 -7.266 1 98.44 94 ASP A CA 1
ATOM 715 C C . ASP A 1 94 ? -12.016 13.328 -8.531 1 98.44 94 ASP A C 1
ATOM 717 O O . ASP A 1 94 ? -12.117 12.109 -8.68 1 98.44 94 ASP A O 1
ATOM 721 N N . ILE A 1 95 ? -11.352 14.078 -9.352 1 98.5 95 ILE A N 1
ATOM 722 C CA . ILE A 1 95 ? -10.781 13.578 -10.594 1 98.5 95 ILE A CA 1
ATOM 723 C C . ILE A 1 95 ? -9.609 12.641 -10.289 1 98.5 95 ILE A C 1
ATOM 725 O O . ILE A 1 95 ? -9.5 11.562 -10.883 1 98.5 95 ILE A O 1
ATOM 729 N N . ARG A 1 96 ? -8.766 13.039 -9.375 1 98.75 96 ARG A N 1
ATOM 730 C CA . ARG A 1 96 ? -7.602 12.234 -9.008 1 98.75 96 ARG A CA 1
ATOM 731 C C . ARG A 1 96 ? -8.031 10.906 -8.391 1 98.75 96 ARG A C 1
ATOM 733 O O . ARG A 1 96 ? -7.434 9.867 -8.68 1 98.75 96 ARG A O 1
ATOM 740 N N . LEU A 1 97 ? -9.031 10.977 -7.535 1 98.75 97 LEU A N 1
ATOM 741 C CA . LEU A 1 97 ? -9.531 9.742 -6.934 1 98.75 97 LEU A CA 1
ATOM 742 C C . LEU A 1 97 ? -10.086 8.805 -8 1 98.75 97 LEU A C 1
ATOM 744 O O . LEU A 1 97 ? -9.781 7.609 -8 1 98.75 97 LEU A O 1
ATOM 748 N N . THR A 1 98 ? -10.844 9.32 -8.93 1 98.56 98 THR A N 1
ATOM 749 C CA . THR A 1 98 ? -11.422 8.523 -10.008 1 98.56 98 THR A CA 1
ATOM 750 C C . THR A 1 98 ? -10.328 7.855 -10.836 1 98.56 98 THR A C 1
ATOM 752 O O . THR A 1 98 ? -10.383 6.652 -11.094 1 98.56 98 THR A O 1
ATOM 755 N N . ARG A 1 99 ? -9.344 8.648 -11.18 1 98.62 99 ARG A N 1
ATOM 756 C CA . ARG A 1 99 ? -8.234 8.133 -11.984 1 98.62 99 ARG A CA 1
ATOM 757 C C . ARG A 1 99 ? -7.48 7.039 -11.242 1 98.62 99 ARG A C 1
ATOM 759 O O . ARG A 1 99 ? -7.129 6.016 -11.828 1 98.62 99 ARG A O 1
ATOM 766 N N . LEU A 1 100 ? -7.262 7.297 -10.016 1 98.88 100 LEU A N 1
ATOM 767 C CA . LEU A 1 100 ? -6.516 6.32 -9.227 1 98.88 100 LEU A CA 1
ATOM 768 C C . LEU A 1 100 ? -7.32 5.039 -9.039 1 98.88 100 LEU A C 1
ATOM 770 O O . LEU A 1 100 ? -6.777 3.938 -9.148 1 98.88 100 LEU A O 1
ATOM 774 N N . MET A 1 101 ? -8.617 5.16 -8.734 1 98.69 101 MET A N 1
ATOM 775 C CA . MET A 1 101 ? -9.484 3.992 -8.609 1 98.69 101 MET A CA 1
ATOM 776 C C . MET A 1 101 ? -9.445 3.145 -9.883 1 98.69 101 MET A C 1
ATOM 778 O O . MET A 1 101 ? -9.273 1.925 -9.812 1 98.69 101 MET A O 1
ATOM 782 N N . GLU A 1 102 ? -9.469 3.73 -11.023 1 98.56 102 GLU A N 1
ATOM 783 C CA . GLU A 1 102 ? -9.484 3.004 -12.289 1 98.56 102 GLU A CA 1
ATOM 784 C C . GLU A 1 102 ? -8.133 2.357 -12.57 1 98.56 102 GLU A C 1
ATOM 786 O O . GLU A 1 102 ? -8.07 1.26 -13.125 1 98.56 102 GLU A O 1
ATOM 791 N N . ALA A 1 103 ? -7.117 3.041 -12.211 1 98.75 103 ALA A N 1
ATOM 792 C CA . ALA A 1 103 ? -5.781 2.494 -12.438 1 98.75 103 ALA A CA 1
ATOM 793 C C . ALA A 1 103 ? -5.52 1.291 -11.531 1 98.75 103 ALA A C 1
ATOM 795 O O . ALA A 1 103 ? -4.848 0.34 -11.938 1 98.75 103 ALA A O 1
ATOM 796 N N . MET A 1 104 ? -6.066 1.303 -10.359 1 98.81 104 MET A N 1
ATOM 797 C CA . MET A 1 104 ? -5.781 0.269 -9.375 1 98.81 104 MET A CA 1
ATOM 798 C C . MET A 1 104 ? -6.758 -0.894 -9.5 1 98.81 104 MET A C 1
ATOM 800 O O . MET A 1 104 ? -6.383 -2.051 -9.297 1 98.81 104 MET A O 1
ATOM 804 N N . PHE A 1 105 ? -7.977 -0.546 -9.734 1 98.44 105 PHE A N 1
ATOM 805 C CA . PHE A 1 105 ? -9.07 -1.498 -9.875 1 98.44 105 PHE A CA 1
ATOM 806 C C . PHE A 1 105 ? -10.008 -1.086 -11.008 1 98.44 105 PHE A C 1
ATOM 808 O O . PHE A 1 105 ? -10.969 -0.347 -10.781 1 98.44 105 PHE A O 1
ATOM 815 N N . GLU A 1 106 ? -9.727 -1.628 -12.148 1 97.44 106 GLU A N 1
ATOM 816 C CA . GLU A 1 106 ? -10.469 -1.231 -13.344 1 97.44 106 GLU A CA 1
ATOM 817 C C . GLU A 1 106 ? -11.969 -1.314 -13.109 1 97.44 106 GLU A C 1
ATOM 819 O O . GLU A 1 106 ? -12.461 -2.283 -12.531 1 97.44 106 GLU A O 1
ATOM 824 N N . TYR A 1 107 ? -12.734 -0.277 -13.43 1 96.38 107 TYR A N 1
ATOM 825 C CA . TYR A 1 107 ? -14.18 -0.125 -13.398 1 96.38 107 TYR A CA 1
ATOM 826 C C . TYR A 1 107 ? -14.664 0.168 -11.984 1 96.38 107 TYR A C 1
ATOM 828 O O . TYR A 1 107 ? -15.867 0.315 -11.742 1 96.38 107 TYR A O 1
ATOM 836 N N . SER A 1 108 ? -13.758 0.354 -11.078 1 95.69 108 SER A N 1
ATOM 837 C CA . SER A 1 108 ? -14.172 0.54 -9.688 1 95.69 108 SER A CA 1
ATOM 838 C C . SER A 1 108 ? -14.852 1.892 -9.492 1 95.69 108 SER A C 1
ATOM 840 O O . SER A 1 108 ? -15.711 2.039 -8.617 1 95.69 108 SER A O 1
ATOM 842 N N . SER A 1 109 ? -14.477 2.873 -10.289 1 93.56 109 SER A N 1
ATOM 843 C CA . SER A 1 109 ? -15.055 4.203 -10.117 1 93.56 109 SER A CA 1
ATOM 844 C C . SER A 1 109 ? -16.5 4.25 -10.625 1 93.56 109 SER A C 1
ATOM 846 O O . SER A 1 109 ? -17.234 5.184 -10.32 1 93.56 109 SER A O 1
ATOM 848 N N . ALA A 1 110 ? -16.844 3.262 -11.344 1 93.31 110 ALA A N 1
ATOM 849 C CA . ALA A 1 110 ? -18.188 3.227 -11.922 1 93.31 110 ALA A CA 1
ATOM 850 C C . ALA A 1 110 ? -19.188 2.639 -10.93 1 93.31 110 ALA A C 1
ATOM 852 O O . ALA A 1 110 ? -20.406 2.752 -11.125 1 93.31 110 ALA A O 1
ATOM 853 N N . THR A 1 111 ? -18.703 1.984 -9.938 1 90.75 111 THR A N 1
ATOM 854 C CA . THR A 1 111 ? -19.594 1.395 -8.93 1 90.75 111 THR A CA 1
ATOM 855 C C . THR A 1 111 ? -20.109 2.463 -7.98 1 90.75 111 THR A C 1
ATOM 857 O O . THR A 1 111 ? -19.344 3.127 -7.289 1 90.75 111 THR A O 1
ATOM 860 N N . LYS A 1 112 ? -21.453 2.641 -7.918 1 90.25 112 LYS A N 1
ATOM 861 C CA . LYS A 1 112 ? -22.062 3.635 -7.039 1 90.25 112 LYS A CA 1
ATOM 862 C C . LYS A 1 112 ? -21.984 3.197 -5.578 1 90.25 112 LYS A C 1
ATOM 864 O O . LYS A 1 112 ? -22.391 2.08 -5.242 1 90.25 112 LYS A O 1
ATOM 869 N N . PRO A 1 113 ? -21.438 4.066 -4.801 1 92.62 113 PRO A N 1
ATOM 870 C CA . PRO A 1 113 ? -21.422 3.725 -3.379 1 92.62 113 PRO A CA 1
ATOM 871 C C . PRO A 1 113 ? -22.828 3.553 -2.801 1 92.62 113 PRO A C 1
ATOM 873 O O . PRO A 1 113 ? -23.75 4.27 -3.193 1 92.62 113 PRO A O 1
ATOM 876 N N . ASN A 1 114 ? -23 2.619 -1.843 1 92.75 114 ASN A N 1
ATOM 877 C CA . ASN A 1 114 ? -24.266 2.373 -1.173 1 92.75 114 ASN A CA 1
ATOM 878 C C . ASN A 1 114 ? -24.438 3.262 0.056 1 92.75 114 ASN A C 1
ATOM 880 O O . ASN A 1 114 ? -25.203 2.936 0.963 1 92.75 114 ASN A O 1
ATOM 884 N N . PHE A 1 115 ? -23.594 4.207 0.177 1 97.31 115 PHE A N 1
ATOM 885 C CA . PHE A 1 115 ? -23.625 5.164 1.276 1 97.31 115 PHE A CA 1
ATOM 886 C C . PHE A 1 115 ? -23.391 6.582 0.766 1 97.31 115 PHE A C 1
ATOM 888 O O . PHE A 1 115 ? -23.031 6.777 -0.395 1 97.31 115 PHE A O 1
ATOM 895 N N . ASP A 1 116 ? -23.703 7.609 1.594 1 98.12 116 ASP A N 1
ATOM 896 C CA . ASP A 1 116 ? -23.5 9 1.22 1 98.12 116 ASP A CA 1
ATOM 897 C C . ASP A 1 116 ? -22.016 9.359 1.235 1 98.12 116 ASP A C 1
ATOM 899 O O . ASP A 1 116 ? -21.438 9.562 2.303 1 98.12 116 ASP A O 1
ATOM 903 N N . LEU A 1 117 ? -21.438 9.391 0.069 1 98.44 117 LEU A N 1
ATOM 904 C CA . LEU A 1 117 ? -20.047 9.773 -0.098 1 98.44 117 LEU A CA 1
ATOM 905 C C . LEU A 1 117 ? -19.938 11.172 -0.702 1 98.44 117 LEU A C 1
ATOM 907 O O . LEU A 1 117 ? -20.5 11.438 -1.767 1 98.44 117 LEU A O 1
ATOM 911 N N . GLN A 1 118 ? -19.234 12.047 -0.024 1 98.69 118 GLN A N 1
ATOM 912 C CA . GLN A 1 118 ? -18.906 13.352 -0.568 1 98.69 118 GLN A CA 1
ATOM 913 C C . GLN A 1 118 ? -17.391 13.492 -0.763 1 98.69 118 GLN A C 1
ATOM 915 O O . GLN A 1 118 ? -16.609 13.234 0.158 1 98.69 118 GLN A O 1
ATOM 920 N N . VAL A 1 119 ? -16.969 13.82 -1.928 1 98.81 119 VAL A N 1
ATOM 921 C CA . VAL A 1 119 ? -15.578 14.141 -2.25 1 98.81 119 VAL A CA 1
ATOM 922 C C . VAL A 1 119 ? -15.453 15.625 -2.564 1 98.81 119 VAL A C 1
ATOM 924 O O . VAL A 1 119 ? -15.945 16.094 -3.594 1 98.81 119 VAL A O 1
ATOM 927 N N . LEU A 1 120 ? -14.727 16.328 -1.646 1 98.69 120 LEU A N 1
ATOM 928 C CA . LEU A 1 120 ? -14.812 17.781 -1.671 1 98.69 120 LEU A CA 1
ATOM 929 C C . LEU A 1 120 ? -13.43 18.406 -1.792 1 98.69 120 LEU A C 1
ATOM 931 O O . LEU A 1 120 ? -12.477 17.953 -1.154 1 98.69 120 LEU A O 1
ATOM 935 N N . ALA A 1 121 ? -13.375 19.422 -2.615 1 98.88 121 ALA A N 1
ATOM 936 C CA . ALA A 1 121 ? -12.156 20.234 -2.699 1 98.88 121 ALA A CA 1
ATOM 937 C C . ALA A 1 121 ? -12.141 21.312 -1.627 1 98.88 121 ALA A C 1
ATOM 939 O O . ALA A 1 121 ? -13.172 21.953 -1.357 1 98.88 121 ALA A O 1
ATOM 940 N N . LEU A 1 122 ? -11 21.453 -1.03 1 98.88 122 LEU A N 1
ATOM 941 C CA . LEU A 1 122 ? -10.789 22.531 -0.068 1 98.88 122 LEU A CA 1
ATOM 942 C C . LEU A 1 122 ? -10.094 23.719 -0.723 1 98.88 122 LEU A C 1
ATOM 944 O O . LEU A 1 122 ? -9.203 23.547 -1.561 1 98.88 122 LEU A O 1
ATOM 948 N N . GLU A 1 123 ? -10.484 24.891 -0.317 1 98.5 123 GLU A N 1
ATOM 949 C CA . GLU A 1 123 ? -9.844 26.109 -0.791 1 98.5 123 GLU A CA 1
ATOM 950 C C . GLU A 1 123 ? -8.734 26.562 0.156 1 98.5 123 GLU A C 1
ATOM 952 O O . GLU A 1 123 ? -8.914 26.562 1.376 1 98.5 123 GLU A O 1
ATOM 957 N N . PRO A 1 124 ? -7.586 26.906 -0.451 1 98.19 124 PRO A N 1
ATOM 958 C CA . PRO A 1 124 ? -6.496 27.375 0.414 1 98.19 124 PRO A CA 1
ATOM 959 C C . PRO A 1 124 ? -6.914 28.516 1.329 1 98.19 124 PRO A C 1
ATOM 961 O O . PRO A 1 124 ? -7.598 29.438 0.889 1 98.19 124 PRO A O 1
ATOM 964 N N . ALA A 1 125 ? -6.586 28.391 2.561 1 97.19 125 ALA A N 1
ATOM 965 C CA . ALA A 1 125 ? -6.73 29.422 3.588 1 97.19 125 ALA A CA 1
ATOM 966 C C . ALA A 1 125 ? -8.203 29.672 3.916 1 97.19 125 ALA A C 1
ATOM 968 O O . ALA A 1 125 ? -8.539 30.641 4.586 1 97.19 125 ALA A O 1
ATOM 969 N N . VAL A 1 126 ? -9.07 28.844 3.428 1 98.56 126 VAL A N 1
ATOM 970 C CA . VAL A 1 126 ? -10.484 28.969 3.758 1 98.56 126 VAL A CA 1
ATOM 971 C C . VAL A 1 126 ? -10.875 27.875 4.75 1 98.56 126 VAL A C 1
ATOM 973 O O . VAL A 1 126 ? -10.766 26.688 4.449 1 98.56 126 VAL A O 1
ATOM 976 N N . THR A 1 127 ? -11.359 28.328 5.848 1 98.81 127 THR A N 1
ATOM 977 C CA . THR A 1 127 ? -11.766 27.406 6.906 1 98.81 127 THR A CA 1
ATOM 978 C C . THR A 1 127 ? -13.078 26.719 6.547 1 98.81 127 THR A C 1
ATOM 980 O O . THR A 1 127 ? -14.008 27.359 6.039 1 98.81 127 THR A O 1
ATOM 983 N N . ARG A 1 128 ? -13.148 25.438 6.762 1 98.69 128 ARG A N 1
ATOM 984 C CA . ARG A 1 128 ? -14.359 24.656 6.52 1 98.69 128 ARG A CA 1
ATOM 985 C C . ARG A 1 128 ? -14.688 23.766 7.715 1 98.69 128 ARG A C 1
ATOM 987 O O . ARG A 1 128 ? -13.781 23.203 8.344 1 98.69 128 ARG A O 1
ATOM 994 N N . GLN A 1 129 ? -15.945 23.656 7.953 1 98.69 129 GLN A N 1
ATOM 995 C CA . GLN A 1 129 ? -16.406 22.812 9.062 1 98.69 129 GLN A CA 1
ATOM 996 C C . GLN A 1 129 ? -16.953 21.484 8.555 1 98.69 129 GLN A C 1
ATOM 998 O O . GLN A 1 129 ? -17.734 21.438 7.598 1 98.69 129 GLN A O 1
ATOM 1003 N N . PHE A 1 130 ? -16.5 20.391 9.117 1 98.62 130 PHE A N 1
ATOM 1004 C CA . PHE A 1 130 ? -17.016 19.047 8.922 1 98.62 130 PHE A CA 1
ATOM 1005 C C . PHE A 1 130 ? -17.5 18.453 10.242 1 98.62 130 PHE A C 1
ATOM 1007 O O . PHE A 1 130 ? -16.75 17.781 10.953 1 98.62 130 PHE A O 1
ATOM 1014 N N . GLY A 1 131 ? -18.781 18.609 10.508 1 97.94 131 GLY A N 1
ATOM 1015 C CA . GLY A 1 131 ? -19.25 18.219 11.828 1 97.94 131 GLY A CA 1
ATOM 1016 C C . GLY A 1 131 ? -18.516 18.906 12.961 1 97.94 131 GLY A C 1
ATOM 1017 O O . GLY A 1 131 ? -18.484 20.141 13.023 1 97.94 131 GLY A O 1
ATOM 1018 N N . ALA A 1 132 ? -17.844 18.125 13.766 1 98.44 132 ALA A N 1
ATOM 1019 C CA . ALA A 1 132 ? -17.156 18.641 14.945 1 98.44 132 ALA A CA 1
ATOM 1020 C C . ALA A 1 132 ? -15.711 19 14.625 1 98.44 132 ALA A C 1
ATOM 1022 O O . ALA A 1 132 ? -14.953 19.391 15.516 1 98.44 132 ALA A O 1
ATOM 1023 N N . VAL A 1 133 ? -15.352 18.844 13.398 1 98.81 133 VAL A N 1
ATOM 1024 C CA . VAL A 1 133 ? -13.977 19.109 12.977 1 98.81 133 VAL A CA 1
ATOM 1025 C C . VAL A 1 133 ? -13.922 20.375 12.133 1 98.81 133 VAL A C 1
ATOM 1027 O O . VAL A 1 133 ? -14.664 20.516 11.156 1 98.81 133 VAL A O 1
ATOM 1030 N N . THR A 1 134 ? -13.094 21.312 12.531 1 98.94 134 THR A N 1
ATOM 1031 C CA . THR A 1 134 ? -12.828 22.516 11.734 1 98.94 134 THR A CA 1
ATOM 1032 C C . THR A 1 134 ? -11.438 22.438 11.102 1 98.94 134 THR A C 1
ATOM 1034 O O . THR A 1 134 ? -10.445 22.219 11.789 1 98.94 134 THR A O 1
ATOM 1037 N N . VAL A 1 135 ? -11.414 22.609 9.773 1 98.94 135 VAL A N 1
ATOM 1038 C CA . VAL A 1 135 ? -10.172 22.406 9.039 1 98.94 135 VAL A CA 1
ATOM 1039 C C . VAL A 1 135 ? -9.828 23.672 8.258 1 98.94 135 VAL A C 1
ATOM 1041 O O . VAL A 1 135 ? -10.672 24.219 7.555 1 98.94 135 VAL A O 1
ATOM 1044 N N . THR A 1 136 ? -8.641 24.141 8.375 1 98.94 136 THR A N 1
ATOM 1045 C CA . THR A 1 136 ? -8.078 25.188 7.531 1 98.94 136 THR A CA 1
ATOM 1046 C C . THR A 1 136 ? -6.863 24.672 6.766 1 98.94 136 THR A C 1
ATOM 1048 O O . THR A 1 136 ? -5.844 24.328 7.367 1 98.94 136 THR A O 1
ATOM 1051 N N . PRO A 1 137 ? -7.004 24.609 5.461 1 98.94 137 PRO A N 1
ATOM 1052 C CA . PRO A 1 137 ? -5.848 24.203 4.66 1 98.94 137 PRO A CA 1
ATOM 1053 C C . PRO A 1 137 ? -4.906 25.359 4.355 1 98.94 137 PRO A C 1
ATOM 1055 O O . PRO A 1 137 ? -5.363 26.484 4.113 1 98.94 137 PRO A O 1
ATOM 1058 N N . PHE A 1 138 ? -3.625 25.156 4.41 1 98.88 138 PHE A N 1
ATOM 1059 C CA . PHE A 1 138 ? -2.6 26.125 4.051 1 98.88 138 PHE A CA 1
ATOM 1060 C C . PHE A 1 138 ? -1.737 25.594 2.908 1 98.88 138 PHE A C 1
ATOM 1062 O O . PHE A 1 138 ? -1.193 24.5 2.988 1 98.88 138 PHE A O 1
ATOM 1069 N N . PRO A 1 139 ? -1.613 26.375 1.831 1 98.62 139 PRO A N 1
ATOM 1070 C CA . PRO A 1 139 ? -0.783 25.906 0.72 1 98.62 139 PRO A CA 1
ATOM 1071 C C . PRO A 1 139 ? 0.697 25.812 1.087 1 98.62 139 PRO A C 1
ATOM 1073 O O . PRO A 1 139 ? 1.241 26.734 1.703 1 98.62 139 PRO A O 1
ATOM 1076 N N . VAL A 1 140 ? 1.304 24.656 0.719 1 98.75 140 VAL A N 1
ATOM 1077 C CA . VAL A 1 140 ? 2.725 24.469 1.002 1 98.75 140 VAL A CA 1
ATOM 1078 C C . VAL A 1 140 ? 3.465 24.109 -0.282 1 98.75 140 VAL A C 1
ATOM 1080 O O . VAL A 1 140 ? 2.887 24.141 -1.371 1 98.75 140 VAL A O 1
ATOM 1083 N N . VAL A 1 141 ? 4.836 23.859 -0.191 1 98.38 141 VAL A N 1
ATOM 1084 C CA . VAL A 1 141 ? 5.688 23.734 -1.371 1 98.38 141 VAL A CA 1
ATOM 1085 C C . VAL A 1 141 ? 6.277 22.328 -1.443 1 98.38 141 VAL A C 1
ATOM 1087 O O . VAL A 1 141 ? 7.172 21.984 -0.67 1 98.38 141 VAL A O 1
ATOM 1090 N N . HIS A 1 142 ? 5.777 21.594 -2.396 1 98.38 142 HIS A N 1
ATOM 1091 C CA . HIS A 1 142 ? 6.242 20.219 -2.549 1 98.38 142 HIS A CA 1
ATOM 1092 C C . HIS A 1 142 ? 6.375 19.844 -4.02 1 98.38 142 HIS A C 1
ATOM 1094 O O . HIS A 1 142 ? 6.031 18.719 -4.414 1 98.38 142 HIS A O 1
ATOM 1100 N N . GLY A 1 143 ? 6.801 20.766 -4.828 1 95.69 143 GLY A N 1
ATOM 1101 C CA . GLY A 1 143 ? 7.082 20.516 -6.23 1 95.69 143 GLY A CA 1
ATOM 1102 C C . GLY A 1 143 ? 5.875 20.719 -7.129 1 95.69 143 GLY A C 1
ATOM 1103 O O . GLY A 1 143 ? 4.953 21.453 -6.781 1 95.69 143 GLY A O 1
ATOM 1104 N N . ASP A 1 144 ? 5.93 20.109 -8.344 1 92.19 144 ASP A N 1
ATOM 1105 C CA . ASP A 1 144 ? 4.941 20.422 -9.367 1 92.19 144 ASP A CA 1
ATOM 1106 C C . ASP A 1 144 ? 4.074 19.203 -9.688 1 92.19 144 ASP A C 1
ATOM 1108 O O . ASP A 1 144 ? 3.252 19.25 -10.602 1 92.19 144 ASP A O 1
ATOM 1112 N N . SER A 1 145 ? 4.32 18.172 -8.977 1 94.31 145 SER A N 1
ATOM 1113 C CA . SER A 1 145 ? 3.561 16.938 -9.203 1 94.31 145 SER A CA 1
ATOM 1114 C C . SER A 1 145 ? 2.848 16.484 -7.938 1 94.31 145 SER A C 1
ATOM 1116 O O . SER A 1 145 ? 3.393 16.594 -6.84 1 94.31 145 SER A O 1
ATOM 1118 N N . GLY A 1 146 ? 1.632 16.062 -8.188 1 94.75 146 GLY A N 1
ATOM 1119 C CA . GLY A 1 146 ? 0.925 15.5 -7.043 1 94.75 146 GLY A CA 1
ATOM 1120 C C . GLY A 1 146 ? 0.181 16.531 -6.23 1 94.75 146 GLY A C 1
ATOM 1121 O O . GLY A 1 146 ? -0.283 16.25 -5.125 1 94.75 146 GLY A O 1
ATOM 1122 N N . GLY A 1 147 ? 0.085 17.828 -6.746 1 95.62 147 GLY A N 1
ATOM 1123 C CA . GLY A 1 147 ? -0.522 18.906 -5.984 1 95.62 147 GLY A CA 1
ATOM 1124 C C . GLY A 1 147 ? -1.928 19.25 -6.445 1 95.62 147 GLY A C 1
ATOM 1125 O O . GLY A 1 147 ? -2.521 18.516 -7.238 1 95.62 147 GLY A O 1
ATOM 1126 N N . PRO A 1 148 ? -2.432 20.359 -5.918 1 98 148 PRO A N 1
ATOM 1127 C CA . PRO A 1 148 ? -1.877 21.266 -4.906 1 98 148 PRO A CA 1
ATOM 1128 C C . PRO A 1 148 ? -1.545 20.547 -3.6 1 98 148 PRO A C 1
ATOM 1130 O O . PRO A 1 148 ? -1.924 19.391 -3.412 1 98 148 PRO A O 1
ATOM 1133 N N . PHE A 1 149 ? -0.762 21.234 -2.736 1 98.81 149 PHE A N 1
ATOM 1134 C CA . PHE A 1 149 ? -0.253 20.656 -1.498 1 98.81 149 PHE A CA 1
ATOM 1135 C C . PHE A 1 149 ? -0.727 21.453 -0.292 1 98.81 149 PHE A C 1
ATOM 1137 O O . PHE A 1 149 ? -0.713 22.688 -0.317 1 98.81 149 PHE A O 1
ATOM 1144 N N . PHE A 1 150 ? -1.161 20.719 0.785 1 98.94 150 PHE A N 1
ATOM 1145 C CA . PHE A 1 150 ? -1.698 21.438 1.94 1 98.94 150 PHE A CA 1
ATOM 1146 C C . PHE A 1 150 ? -0.986 21 3.217 1 98.94 150 PHE A C 1
ATOM 1148 O O . PHE A 1 150 ? -0.684 19.828 3.398 1 98.94 150 PHE A O 1
ATOM 1155 N N . ALA A 1 151 ? -0.727 21.953 4.078 1 98.94 151 ALA A N 1
ATOM 1156 C CA . ALA A 1 151 ? -0.734 21.75 5.523 1 98.94 151 ALA A CA 1
ATOM 1157 C C . ALA A 1 151 ? -2.135 21.938 6.098 1 98.94 151 ALA A C 1
ATOM 1159 O O . ALA A 1 151 ? -2.963 22.641 5.508 1 98.94 151 ALA A O 1
ATOM 1160 N N . TYR A 1 152 ? -2.361 21.297 7.258 1 98.94 152 TYR A N 1
ATOM 1161 C CA . TYR A 1 152 ? -3.68 21.438 7.867 1 98.94 152 TYR A CA 1
ATOM 1162 C C . TYR A 1 152 ? -3.57 21.984 9.289 1 98.94 152 TYR A C 1
ATOM 1164 O O . TYR A 1 152 ? -2.697 21.562 10.055 1 98.94 152 TYR A O 1
ATOM 1172 N N . ARG A 1 153 ? -4.387 22.969 9.625 1 98.94 153 ARG A N 1
ATOM 1173 C CA . ARG A 1 153 ? -4.766 23.312 10.992 1 98.94 153 ARG A CA 1
ATOM 1174 C C . ARG A 1 153 ? -6.156 22.781 11.32 1 98.94 153 ARG A C 1
ATOM 1176 O O . ARG A 1 153 ? -7.137 23.141 10.664 1 98.94 153 ARG A O 1
ATOM 1183 N N . ILE A 1 154 ? -6.227 21.875 12.242 1 98.94 154 ILE A N 1
ATOM 1184 C CA . ILE A 1 154 ? -7.465 21.172 12.57 1 98.94 154 ILE A CA 1
ATOM 1185 C C . ILE A 1 154 ? -7.863 21.484 14.016 1 98.94 154 ILE A C 1
ATOM 1187 O O . ILE A 1 154 ? -7.059 21.328 14.93 1 98.94 154 ILE A O 1
ATOM 1191 N N . GLU A 1 155 ? -9.031 21.953 14.18 1 98.88 155 GLU A N 1
ATOM 1192 C CA . GLU A 1 155 ? -9.594 22.203 15.5 1 98.88 155 GLU A CA 1
ATOM 1193 C C . GLU A 1 155 ? -10.727 21.234 15.812 1 98.88 155 GLU A C 1
ATOM 1195 O O . GLU A 1 155 ? -11.672 21.094 15.031 1 98.88 155 GLU A O 1
ATOM 1200 N N . ALA A 1 156 ? -10.586 20.547 16.891 1 98.62 156 ALA A N 1
ATOM 1201 C CA . ALA A 1 156 ? -11.602 19.609 17.344 1 98.62 156 ALA A CA 1
ATOM 1202 C C . ALA A 1 156 ? -11.508 19.391 18.859 1 98.62 156 ALA A C 1
ATOM 1204 O O . ALA A 1 156 ? -10.406 19.297 19.406 1 98.62 156 ALA A O 1
ATOM 1205 N N . GLU A 1 157 ? -12.656 19.406 19.5 1 98.38 157 GLU A N 1
ATOM 1206 C CA . GLU A 1 157 ? -12.773 19.094 20.922 1 98.38 157 GLU A CA 1
ATOM 1207 C C . GLU A 1 157 ? -11.852 19.984 21.75 1 98.38 157 GLU A C 1
ATOM 1209 O O . GLU A 1 157 ? -11.18 19.516 22.656 1 98.38 157 GLU A O 1
ATOM 1214 N N . GLY A 1 158 ? -11.711 21.188 21.328 1 98.31 158 GLY A N 1
ATOM 1215 C CA . GLY A 1 158 ? -10.977 22.203 22.078 1 98.31 158 GLY A CA 1
ATOM 1216 C C . GLY A 1 158 ? -9.477 22.094 21.891 1 98.31 158 GLY A C 1
ATOM 1217 O O . GLY A 1 158 ? -8.711 22.719 22.641 1 98.31 158 GLY A O 1
ATOM 1218 N N . ARG A 1 159 ? -8.992 21.297 20.953 1 98.75 159 ARG A N 1
ATOM 1219 C CA . ARG A 1 159 ? -7.574 21.125 20.672 1 98.75 159 ARG A CA 1
ATOM 1220 C C . ARG A 1 159 ? -7.242 21.547 19.25 1 98.75 159 ARG A C 1
ATOM 1222 O O . ARG A 1 159 ? -8.109 21.531 18.375 1 98.75 159 ARG A O 1
ATOM 1229 N N . ILE A 1 160 ? -6.008 21.969 19.094 1 98.81 160 ILE A N 1
A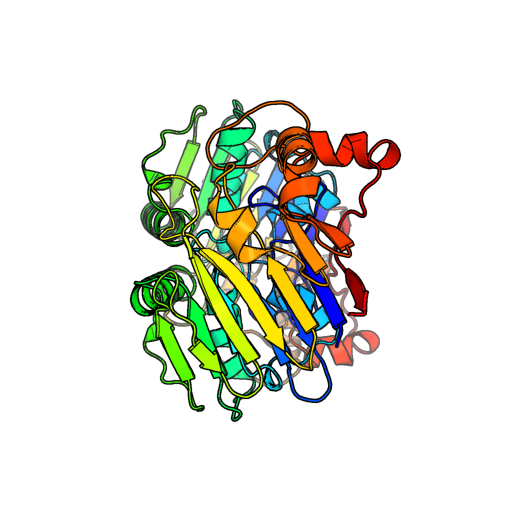TOM 1230 C CA . ILE A 1 160 ? -5.496 22.312 17.766 1 98.81 160 ILE A CA 1
ATOM 1231 C C . ILE A 1 160 ? -4.422 21.297 17.359 1 98.81 160 ILE A C 1
ATOM 1233 O O . ILE A 1 160 ? -3.414 21.141 18.047 1 98.81 160 ILE A O 1
ATOM 1237 N N . LEU A 1 161 ? -4.688 20.609 16.297 1 98.94 161 LEU A N 1
ATOM 1238 C CA . LEU A 1 161 ? -3.742 19.703 15.648 1 98.94 161 LEU A CA 1
ATOM 1239 C C . LEU A 1 161 ? -3.27 20.266 14.312 1 98.94 161 LEU A C 1
ATOM 1241 O O . LEU A 1 161 ? -4.086 20.594 13.453 1 98.94 161 LEU A O 1
ATOM 1245 N N . ALA A 1 162 ? -1.998 20.453 14.164 1 98.94 162 ALA A N 1
ATOM 1246 C CA . ALA A 1 162 ? -1.442 20.906 12.891 1 98.94 162 ALA A CA 1
ATOM 1247 C C . ALA A 1 162 ? -0.604 19.797 12.234 1 98.94 162 ALA A C 1
ATOM 1249 O O . ALA A 1 162 ? 0.092 19.047 12.93 1 98.94 162 ALA A O 1
ATOM 1250 N N . TYR A 1 163 ? -0.685 19.688 10.961 1 99 163 TYR A N 1
ATOM 1251 C CA . TYR A 1 163 ? 0.108 18.734 10.18 1 99 163 TYR A CA 1
ATOM 1252 C C . TYR A 1 163 ? 0.723 19.422 8.969 1 99 163 TYR A C 1
ATOM 1254 O O . TYR A 1 163 ? 0.013 20.031 8.164 1 99 163 TYR A O 1
ATOM 1262 N N . SER A 1 164 ? 1.963 19.25 8.781 1 98.94 164 SER A N 1
ATOM 1263 C CA . SER A 1 164 ? 2.713 20 7.785 1 98.94 164 SER A CA 1
ATOM 1264 C C . SER A 1 164 ? 2.416 19.5 6.375 1 98.94 164 SER A C 1
ATOM 1266 O O . SER A 1 164 ? 2.629 20.219 5.398 1 98.94 164 SER A O 1
ATOM 1268 N N . GLY A 1 165 ? 1.915 18.203 6.25 1 98.81 165 GLY A N 1
ATOM 1269 C CA . GLY A 1 165 ? 2.062 17.578 4.949 1 98.81 165 GLY A CA 1
ATOM 1270 C C . GLY A 1 165 ? 3.51 17.406 4.531 1 98.81 165 GLY A C 1
ATOM 1271 O O . GLY A 1 165 ? 4.398 17.281 5.375 1 98.81 165 GLY A O 1
ATOM 1272 N N . ASP A 1 166 ? 3.715 17.219 3.225 1 98.88 166 ASP A N 1
ATOM 1273 C CA . ASP A 1 166 ? 5.062 17.219 2.662 1 98.88 166 ASP A CA 1
ATOM 1274 C C . ASP A 1 166 ? 5.41 18.578 2.078 1 98.88 166 ASP A C 1
ATOM 1276 O O . ASP A 1 166 ? 4.656 19.125 1.269 1 98.88 166 ASP A O 1
ATOM 1280 N N . THR A 1 167 ? 6.57 19.141 2.52 1 98.75 167 THR A N 1
ATOM 1281 C CA . THR A 1 167 ? 6.875 20.484 2.066 1 98.75 167 THR A CA 1
ATOM 1282 C C . THR A 1 167 ? 8.328 20.859 2.377 1 98.75 167 THR A C 1
ATOM 1284 O O . THR A 1 167 ? 8.891 20.375 3.363 1 98.75 167 THR A O 1
ATOM 1287 N N . GLN A 1 168 ? 8.859 21.688 1.505 1 98.06 168 GLN A N 1
ATOM 1288 C CA . GLN A 1 168 ? 9.992 22.484 1.959 1 98.06 168 GLN A CA 1
ATOM 1289 C C . GLN A 1 168 ? 9.547 23.609 2.883 1 98.06 168 GLN A C 1
ATOM 1291 O O . GLN A 1 168 ? 8.344 23.828 3.072 1 98.06 168 GLN A O 1
ATOM 1296 N N . TRP A 1 169 ? 10.484 24.344 3.525 1 97.56 169 TRP A N 1
ATOM 1297 C CA . TRP A 1 169 ? 10.086 25.391 4.461 1 97.56 169 TRP A CA 1
ATOM 1298 C C . TRP A 1 169 ? 9.219 26.438 3.768 1 97.56 169 TRP A C 1
ATOM 1300 O O . TRP A 1 169 ? 9.5 26.828 2.631 1 97.56 169 TRP A O 1
ATOM 1310 N N . THR A 1 170 ? 8.266 26.859 4.344 1 98.12 170 THR A N 1
ATOM 1311 C CA . THR A 1 170 ? 7.402 27.969 3.963 1 98.12 170 THR A CA 1
ATOM 1312 C C . THR A 1 170 ? 6.801 28.641 5.195 1 98.12 170 THR A C 1
ATOM 1314 O O . THR A 1 170 ? 6.445 27.953 6.164 1 98.12 170 THR A O 1
ATOM 1317 N N . ASP A 1 171 ? 6.559 29.953 5.125 1 97.94 171 ASP A N 1
ATOM 1318 C CA . ASP A 1 171 ? 5.984 30.688 6.242 1 97.94 171 ASP A CA 1
ATOM 1319 C C . ASP A 1 171 ? 4.551 30.25 6.516 1 97.94 171 ASP A C 1
ATOM 1321 O O . ASP A 1 171 ? 4.008 30.516 7.59 1 97.94 171 ASP A O 1
ATOM 1325 N N . GLN A 1 172 ? 3.986 29.562 5.582 1 98.62 172 GLN A N 1
ATOM 1326 C CA . GLN A 1 172 ? 2.639 29.031 5.766 1 98.62 172 GLN A CA 1
ATOM 1327 C C . GLN A 1 172 ? 2.572 28.094 6.969 1 98.62 172 GLN A C 1
ATOM 1329 O O . GLN A 1 172 ? 1.516 27.938 7.582 1 98.62 172 GLN A O 1
ATOM 1334 N N . LEU A 1 173 ? 3.707 27.484 7.324 1 98.75 173 LEU A N 1
ATOM 1335 C CA . LEU A 1 173 ? 3.729 26.562 8.445 1 98.75 173 LEU A CA 1
ATOM 1336 C C . LEU A 1 173 ? 3.572 27.297 9.773 1 98.75 173 LEU A C 1
ATOM 1338 O O . LEU A 1 173 ? 3.041 26.75 10.734 1 98.75 173 LEU A O 1
ATOM 1342 N N . VAL A 1 174 ? 4.055 28.562 9.805 1 98.62 174 VAL A N 1
ATOM 1343 C CA . VAL A 1 174 ? 3.873 29.359 11.016 1 98.62 174 VAL A CA 1
ATOM 1344 C C . VAL A 1 174 ? 2.385 29.609 11.25 1 98.62 174 VAL A C 1
ATOM 1346 O O . VAL A 1 174 ? 1.879 29.375 12.352 1 98.62 174 VAL A O 1
ATOM 1349 N N . ALA A 1 175 ? 1.709 29.969 10.219 1 98.12 175 ALA A N 1
ATOM 1350 C CA . ALA A 1 175 ? 0.273 30.219 10.312 1 98.12 175 ALA A CA 1
ATOM 1351 C C . ALA A 1 175 ? -0.487 28.938 10.641 1 98.12 175 ALA A C 1
ATOM 1353 O O . ALA A 1 175 ? -1.387 28.938 11.484 1 98.12 175 ALA A O 1
ATOM 1354 N N . ALA A 1 176 ? -0.161 27.859 10.047 1 98.75 176 ALA A N 1
ATOM 1355 C CA . ALA A 1 176 ? -0.87 26.594 10.18 1 98.75 176 ALA A CA 1
ATOM 1356 C C . ALA A 1 176 ? -0.71 26.031 11.594 1 98.75 176 ALA A C 1
ATOM 1358 O O . ALA A 1 176 ? -1.639 25.422 12.133 1 98.75 176 ALA A O 1
ATOM 1359 N N . ALA A 1 177 ? 0.454 26.281 12.219 1 98.88 177 ALA A N 1
ATOM 1360 C CA . ALA A 1 177 ? 0.778 25.484 13.398 1 98.88 177 ALA A CA 1
ATOM 1361 C C . ALA A 1 177 ? 0.986 26.375 14.617 1 98.88 177 ALA A C 1
ATOM 1363 O O . ALA A 1 177 ? 1.292 25.891 15.711 1 98.88 177 ALA A O 1
ATOM 1364 N N . HIS A 1 178 ? 0.825 27.703 14.43 1 98.69 178 HIS A N 1
ATOM 1365 C CA . HIS A 1 178 ? 1.068 28.625 15.531 1 98.69 178 HIS A CA 1
ATOM 1366 C C . HIS A 1 178 ? 0.248 28.234 16.766 1 98.69 178 HIS A C 1
ATOM 1368 O O . HIS A 1 178 ? -0.974 28.094 16.672 1 98.69 178 HIS A O 1
ATOM 1374 N N . ASP A 1 179 ? 0.854 27.969 17.891 1 98.75 179 ASP A N 1
ATOM 1375 C CA . ASP A 1 179 ? 0.266 27.703 19.203 1 98.75 179 ASP A CA 1
ATOM 1376 C C . ASP A 1 179 ? -0.56 26.422 19.172 1 98.75 179 ASP A C 1
ATOM 1378 O O . ASP A 1 179 ? -1.492 26.266 19.969 1 98.75 179 ASP A O 1
ATOM 1382 N N . ALA A 1 180 ? -0.278 25.562 18.188 1 98.88 180 ALA A N 1
ATOM 1383 C CA . ALA A 1 180 ? -0.984 24.281 18.141 1 98.88 180 ALA A CA 1
ATOM 1384 C C . ALA A 1 180 ? -0.695 23.453 19.391 1 98.88 180 ALA A C 1
ATOM 1386 O O . ALA A 1 180 ? 0.395 23.531 19.953 1 98.88 180 ALA A O 1
ATOM 1387 N N . ASP A 1 181 ? -1.687 22.641 19.828 1 98.88 181 ASP A N 1
ATOM 1388 C CA . ASP A 1 181 ? -1.447 21.672 20.891 1 98.88 181 ASP A CA 1
ATOM 1389 C C . ASP A 1 181 ? -0.463 20.594 20.438 1 98.88 181 ASP A C 1
ATOM 1391 O O . ASP A 1 181 ? 0.385 20.156 21.219 1 98.88 181 ASP A O 1
ATOM 1395 N N . LEU A 1 182 ? -0.557 20.188 19.25 1 98.88 182 LEU A N 1
ATOM 1396 C CA . LEU A 1 182 ? 0.356 19.234 18.625 1 98.88 182 LEU A CA 1
ATOM 1397 C C . LEU A 1 182 ? 0.652 19.625 17.172 1 98.88 182 LEU A C 1
ATOM 1399 O O . LEU A 1 182 ? -0.269 19.875 16.391 1 98.88 182 LEU A O 1
ATOM 1403 N N . PHE A 1 183 ? 1.904 19.781 16.891 1 98.94 183 PHE A N 1
ATOM 1404 C CA . PHE A 1 183 ? 2.371 19.969 15.523 1 98.94 183 PHE A CA 1
ATOM 1405 C C . PHE A 1 183 ? 3.086 18.719 15.016 1 98.94 183 PHE A C 1
ATOM 1407 O O . PHE A 1 183 ? 4.18 18.391 15.484 1 98.94 183 PHE A O 1
ATOM 1414 N N . ILE A 1 184 ? 2.404 17.969 14.148 1 98.94 184 ILE A N 1
ATOM 1415 C CA . ILE A 1 184 ? 3.047 16.875 13.422 1 98.94 184 ILE A CA 1
ATOM 1416 C C . ILE A 1 184 ? 3.76 17.422 12.188 1 98.94 184 ILE A C 1
ATOM 1418 O O . ILE A 1 184 ? 3.127 18 11.297 1 98.94 184 ILE A O 1
ATOM 1422 N N . CYS A 1 185 ? 5.043 17.266 12.094 1 98.94 185 CYS A N 1
ATOM 1423 C CA . CYS A 1 185 ? 5.801 17.875 11.016 1 98.94 185 CYS A CA 1
ATOM 1424 C C . CYS A 1 185 ? 6.781 16.891 10.391 1 98.94 185 CYS A C 1
ATOM 1426 O O . CYS A 1 185 ? 7.438 16.141 11.109 1 98.94 185 CYS A O 1
ATOM 1428 N N . GLU A 1 186 ? 6.863 16.906 9.062 1 98.81 186 GLU A N 1
ATOM 1429 C CA . GLU A 1 186 ? 7.879 16.078 8.422 1 98.81 186 GLU A CA 1
ATOM 1430 C C . GLU A 1 186 ? 9.289 16.578 8.75 1 98.81 186 GLU A C 1
ATOM 1432 O O . GLU A 1 186 ? 9.492 17.781 8.938 1 98.81 186 GLU A O 1
ATOM 1437 N N . ALA A 1 187 ? 10.148 15.688 8.875 1 98.31 187 ALA A N 1
ATOM 1438 C CA . ALA A 1 187 ? 11.586 15.914 8.914 1 98.31 187 ALA A CA 1
ATOM 1439 C C . ALA A 1 187 ? 12.328 14.906 8.039 1 98.31 187 ALA A C 1
ATOM 1441 O O . ALA A 1 187 ? 12.914 13.953 8.547 1 98.31 187 ALA A O 1
ATOM 1442 N N . TYR A 1 188 ? 12.367 15.242 6.816 1 98.38 188 TYR A N 1
ATOM 1443 C CA . TYR A 1 188 ? 12.82 14.25 5.848 1 98.38 188 TYR A CA 1
ATOM 1444 C C . TYR A 1 188 ? 14.336 14.086 5.895 1 98.38 188 TYR A C 1
ATOM 1446 O O . TYR A 1 188 ? 14.852 12.969 5.848 1 98.38 188 TYR A O 1
ATOM 1454 N N . THR A 1 189 ? 15.047 15.18 5.926 1 98.19 189 THR A N 1
ATOM 1455 C CA . THR A 1 189 ? 16.5 15.172 6.086 1 98.19 189 THR A CA 1
ATOM 1456 C C . THR A 1 189 ? 16.891 15.805 7.418 1 98.19 189 THR A C 1
ATOM 1458 O O . THR A 1 189 ? 16.062 16.422 8.094 1 98.19 189 THR A O 1
ATOM 1461 N N . TYR A 1 190 ? 18.125 15.516 7.777 1 97.38 190 TYR A N 1
ATOM 1462 C CA . TYR A 1 190 ? 18.594 16.078 9.039 1 97.38 190 TYR A CA 1
ATOM 1463 C C . TYR A 1 190 ? 19.062 17.516 8.859 1 97.38 190 TYR A C 1
ATOM 1465 O O . TYR A 1 190 ? 18.422 18.453 9.336 1 97.38 190 TYR A O 1
ATOM 1473 N N . GLU A 1 191 ? 20.109 17.734 8.133 1 95.5 191 GLU A N 1
ATOM 1474 C CA . GLU A 1 191 ? 20.656 19.078 7.902 1 95.5 191 GLU A CA 1
ATOM 1475 C C . GLU A 1 191 ? 20.609 19.438 6.418 1 95.5 191 GLU A C 1
ATOM 1477 O O . GLU A 1 191 ? 20.453 20.609 6.066 1 95.5 191 GLU A O 1
ATOM 1482 N N . ARG A 1 192 ? 20.781 18.375 5.621 1 94.56 192 ARG A N 1
ATOM 1483 C CA . ARG A 1 192 ? 20.859 18.578 4.18 1 94.56 192 ARG A CA 1
ATOM 1484 C C . ARG A 1 192 ? 19.562 19.188 3.645 1 94.56 192 ARG A C 1
ATOM 1486 O O . ARG A 1 192 ? 18.469 18.719 3.975 1 94.56 192 ARG A O 1
ATOM 1493 N N . THR A 1 193 ? 19.734 20.234 2.875 1 94 193 THR A N 1
ATOM 1494 C CA . THR A 1 193 ? 18.562 20.844 2.23 1 94 193 THR A CA 1
ATOM 1495 C C . THR A 1 193 ? 18.234 20.125 0.925 1 94 193 THR A C 1
ATOM 1497 O O . THR A 1 193 ? 19.125 19.859 0.109 1 94 193 THR A O 1
ATOM 1500 N N . VAL A 1 194 ? 17.031 19.688 0.798 1 94.38 194 VAL A N 1
ATOM 1501 C CA . VAL A 1 194 ? 16.547 19.141 -0.46 1 94.38 194 VAL A CA 1
ATOM 1502 C C . VAL A 1 194 ? 15.273 19.859 -0.895 1 94.38 194 VAL A C 1
ATOM 1504 O O . VAL A 1 194 ? 14.578 20.453 -0.069 1 94.38 194 VAL A O 1
ATOM 1507 N N . LYS A 1 195 ? 15.125 19.828 -2.17 1 94.56 195 LYS A N 1
ATOM 1508 C CA . LYS A 1 195 ? 13.875 20.406 -2.674 1 94.56 195 LYS A CA 1
ATOM 1509 C C . LYS A 1 195 ? 12.672 19.609 -2.182 1 94.56 195 LYS A C 1
ATOM 1511 O O . LYS A 1 195 ? 12.75 18.391 -1.999 1 94.56 195 LYS A O 1
ATOM 1516 N N . ASN A 1 196 ? 11.594 20.234 -1.855 1 97.56 196 ASN A N 1
ATOM 1517 C CA . ASN A 1 196 ? 10.258 19.656 -1.694 1 97.56 196 ASN A CA 1
ATOM 1518 C C . ASN A 1 196 ? 10.078 19.047 -0.309 1 97.56 196 ASN A C 1
ATOM 1520 O O . ASN A 1 196 ? 8.984 18.578 0.028 1 97.56 196 ASN A O 1
ATOM 1524 N N . HIS A 1 197 ? 11.125 19.031 0.487 1 98.44 197 HIS A N 1
ATOM 1525 C CA . HIS A 1 197 ? 10.992 18.516 1.841 1 98.44 197 HIS A CA 1
ATOM 1526 C C . HIS A 1 197 ? 11.75 19.375 2.844 1 98.44 197 HIS A C 1
ATOM 1528 O O . HIS A 1 197 ? 12.742 20.016 2.494 1 98.44 197 HIS A O 1
ATOM 1534 N N . ILE A 1 198 ? 11.359 19.344 4.082 1 98.12 198 ILE A N 1
ATOM 1535 C CA . ILE A 1 198 ? 11.969 20.156 5.125 1 98.12 198 ILE A CA 1
ATOM 1536 C C . ILE A 1 198 ? 13.008 19.344 5.883 1 98.12 198 ILE A C 1
ATOM 1538 O O . ILE A 1 198 ? 12.805 18.156 6.145 1 98.12 198 ILE A O 1
ATOM 1542 N N . SER A 1 199 ? 14.109 19.953 6.266 1 98.12 199 SER A N 1
ATOM 1543 C CA . SER A 1 199 ? 15.102 19.344 7.152 1 98.12 199 SER A CA 1
ATOM 1544 C C . SER A 1 199 ? 14.758 19.594 8.617 1 98.12 199 SER A C 1
ATOM 1546 O O . SER A 1 199 ? 14.117 20.594 8.945 1 98.12 199 SER A O 1
ATOM 1548 N N . LEU A 1 200 ? 15.203 18.688 9.453 1 98.31 200 LEU A N 1
ATOM 1549 C CA . LEU A 1 200 ? 14.977 18.844 10.891 1 98.31 200 LEU A CA 1
ATOM 1550 C C . LEU A 1 200 ? 15.578 20.156 11.398 1 98.31 200 LEU A C 1
ATOM 1552 O O . LEU A 1 200 ? 14.969 20.859 12.203 1 98.31 200 LEU A O 1
ATOM 1556 N N . LYS A 1 201 ? 16.703 20.5 10.938 1 97.75 201 LYS A N 1
ATOM 1557 C CA . LYS A 1 201 ? 17.375 21.719 11.375 1 97.75 201 LYS A CA 1
ATOM 1558 C C . LYS A 1 201 ? 16.578 22.953 10.961 1 97.75 201 LYS A C 1
ATOM 1560 O O . LYS A 1 201 ? 16.5 23.938 11.719 1 97.75 201 LYS A O 1
ATOM 1565 N N . ALA A 1 202 ? 16.078 22.922 9.742 1 97.88 202 ALA A N 1
ATOM 1566 C CA . ALA A 1 202 ? 15.219 24.016 9.32 1 97.88 202 ALA A CA 1
ATOM 1567 C C . ALA A 1 202 ? 14 24.141 10.227 1 97.88 202 ALA A C 1
ATOM 1569 O O . ALA A 1 202 ? 13.633 25.25 10.641 1 97.88 202 ALA A O 1
ATOM 1570 N N . LEU A 1 203 ? 13.344 23.047 10.516 1 98.25 203 LEU A N 1
ATOM 1571 C CA . LEU A 1 203 ? 12.211 23.062 11.438 1 98.25 203 LEU A CA 1
ATOM 1572 C C . LEU A 1 203 ? 12.594 23.656 12.781 1 98.25 203 LEU A C 1
ATOM 1574 O O . LEU A 1 203 ? 11.922 24.562 13.273 1 98.25 203 LEU A O 1
ATOM 1578 N N . GLU A 1 204 ? 13.68 23.219 13.312 1 98 204 GLU A N 1
ATOM 1579 C CA . GLU A 1 204 ? 14.133 23.656 14.633 1 98 204 GLU A CA 1
ATOM 1580 C C . GLU A 1 204 ? 14.383 25.156 14.656 1 98 204 GLU A C 1
ATOM 1582 O O . GLU A 1 204 ? 14.117 25.812 15.664 1 98 204 GLU A O 1
ATOM 1587 N N . THR A 1 205 ? 14.867 25.625 13.609 1 97.69 205 THR A N 1
ATOM 1588 C CA . THR A 1 205 ? 15.141 27.047 13.492 1 97.69 205 THR A CA 1
ATOM 1589 C C . THR A 1 205 ? 13.859 27.859 13.625 1 97.69 205 THR A C 1
ATOM 1591 O O . THR A 1 205 ? 13.867 28.969 14.172 1 97.69 205 THR A O 1
ATOM 1594 N N . HIS A 1 206 ? 12.727 27.375 13.211 1 98.12 206 HIS A N 1
ATOM 1595 C CA . HIS A 1 206 ? 11.5 28.156 13.109 1 98.12 206 HIS A CA 1
ATOM 1596 C C . HIS A 1 206 ? 10.516 27.781 14.211 1 98.12 206 HIS A C 1
ATOM 1598 O O . HIS A 1 206 ? 9.453 28.406 14.328 1 98.12 206 HIS A O 1
ATOM 1604 N N . LEU A 1 207 ? 10.867 26.812 15.078 1 98.12 207 LEU A N 1
ATOM 1605 C CA . LEU A 1 207 ? 9.969 26.328 16.125 1 98.12 207 LEU A CA 1
ATOM 1606 C C . LEU A 1 207 ? 9.594 27.438 17.078 1 98.12 207 LEU A C 1
ATOM 1608 O O . LEU A 1 207 ? 8.445 27.531 17.531 1 98.12 207 LEU A O 1
ATOM 1612 N N . PRO A 1 208 ? 10.547 28.359 17.453 1 98.12 208 PRO A N 1
ATOM 1613 C CA . PRO A 1 208 ? 10.156 29.438 18.359 1 98.12 208 PRO A CA 1
ATOM 1614 C C . PRO A 1 208 ? 9.047 30.312 17.781 1 98.12 208 PRO A C 1
ATOM 1616 O O . PRO A 1 208 ? 8.18 30.781 18.531 1 98.12 208 PRO A O 1
ATOM 1619 N N . GLU A 1 209 ? 9.07 30.531 16.484 1 98.19 209 GLU A N 1
ATOM 1620 C CA . GLU A 1 209 ? 8.039 31.328 15.812 1 98.19 209 GLU A CA 1
ATOM 1621 C C . GLU A 1 209 ? 6.711 30.578 15.758 1 98.19 209 GLU A C 1
ATOM 1623 O O . GLU A 1 209 ? 5.648 31.172 15.922 1 98.19 209 GLU A O 1
ATOM 1628 N N . ILE A 1 210 ? 6.758 29.297 15.5 1 98.62 210 ILE A N 1
ATOM 1629 C CA . ILE A 1 210 ? 5.566 28.453 15.414 1 98.62 210 ILE A CA 1
ATOM 1630 C C . ILE A 1 210 ? 4.957 28.281 16.797 1 98.62 210 ILE A C 1
ATOM 1632 O O . ILE A 1 210 ? 3.732 28.281 16.953 1 98.62 210 ILE A O 1
ATOM 1636 N N . ASN A 1 211 ? 5.773 28.047 17.844 1 98.56 211 ASN A N 1
ATOM 1637 C CA . ASN A 1 211 ? 5.441 27.953 19.266 1 98.56 211 ASN A CA 1
ATOM 1638 C C . ASN A 1 211 ? 4.406 26.859 19.531 1 98.56 211 ASN A C 1
ATOM 1640 O O . ASN A 1 211 ? 3.383 27.109 20.156 1 98.56 211 ASN A O 1
ATOM 1644 N N . PRO A 1 212 ? 4.555 25.656 18.969 1 98.62 212 PRO A N 1
ATOM 1645 C CA . PRO A 1 212 ? 3.639 24.578 19.328 1 98.62 212 PRO A CA 1
ATOM 1646 C C . PRO A 1 212 ? 3.869 24.047 20.75 1 98.62 212 PRO A C 1
ATOM 1648 O O . PRO A 1 212 ? 4.992 24.109 21.266 1 98.62 212 PRO A O 1
ATOM 1651 N N . LYS A 1 213 ? 2.824 23.531 21.391 1 98.5 213 LYS A N 1
ATOM 1652 C CA . LYS A 1 213 ? 3 22.938 22.703 1 98.5 213 LYS A CA 1
ATOM 1653 C C . LYS A 1 213 ? 3.811 21.641 22.609 1 98.5 213 LYS A C 1
ATOM 1655 O O . LYS A 1 213 ? 4.617 21.359 23.5 1 98.5 213 LYS A O 1
ATOM 1660 N N . ARG A 1 214 ? 3.586 20.844 21.562 1 98.25 214 ARG A N 1
ATOM 1661 C CA . ARG A 1 214 ? 4.301 19.594 21.281 1 98.25 214 ARG A CA 1
ATOM 1662 C C . ARG A 1 214 ? 4.586 19.453 19.781 1 98.25 214 ARG A C 1
ATOM 1664 O O . ARG A 1 214 ? 3.775 19.844 18.953 1 98.25 214 ARG A O 1
ATOM 1671 N N . VAL A 1 215 ? 5.762 18.844 19.516 1 98.56 215 VAL A N 1
ATOM 1672 C CA . VAL A 1 215 ? 6.133 18.531 18.141 1 98.56 215 VAL A CA 1
ATOM 1673 C C . VAL A 1 215 ? 6.402 17.031 18.016 1 98.56 215 VAL A C 1
ATOM 1675 O O . VAL A 1 215 ? 7.039 16.438 18.875 1 98.56 215 VAL A O 1
ATOM 1678 N N . ILE A 1 216 ? 5.84 16.391 17 1 98.88 216 ILE A N 1
ATOM 1679 C CA . ILE A 1 216 ? 6.176 15.016 16.656 1 98.88 216 ILE A CA 1
ATOM 1680 C C . ILE A 1 216 ? 6.648 14.945 15.203 1 98.88 216 ILE A C 1
ATOM 1682 O O . ILE A 1 216 ? 5.965 15.43 14.297 1 98.88 216 ILE A O 1
ATOM 1686 N N . LEU A 1 217 ? 7.844 14.367 14.992 1 98.88 217 LEU A N 1
ATOM 1687 C CA . LEU A 1 217 ? 8.438 14.227 13.664 1 98.88 217 LEU A CA 1
ATOM 1688 C C . LEU A 1 217 ? 7.836 13.031 12.93 1 98.88 217 LEU A C 1
ATOM 1690 O O . LEU A 1 217 ? 7.617 11.977 13.523 1 98.88 217 LEU A O 1
ATOM 1694 N N . THR A 1 218 ? 7.578 13.211 11.648 1 98.88 218 THR A N 1
ATOM 1695 C CA . THR A 1 218 ? 7.074 12.156 10.781 1 98.88 218 THR A CA 1
ATOM 1696 C C . THR A 1 218 ? 7.738 12.219 9.406 1 98.88 218 THR A C 1
ATOM 1698 O O . THR A 1 218 ? 8.586 13.078 9.164 1 98.88 218 THR A O 1
ATOM 1701 N N . HIS A 1 219 ? 7.426 11.195 8.531 1 98.81 219 HIS A N 1
ATOM 1702 C CA . HIS A 1 219 ? 7.906 11.195 7.152 1 98.81 219 HIS A CA 1
ATOM 1703 C C . HIS A 1 219 ? 9.422 11.367 7.098 1 98.81 219 HIS A C 1
ATOM 1705 O O . HIS A 1 219 ? 9.93 12.125 6.273 1 98.81 219 HIS A O 1
ATOM 1711 N N . MET A 1 220 ? 10.117 10.781 8.039 1 98.62 220 MET A N 1
ATOM 1712 C CA . MET A 1 220 ? 11.562 10.914 8.195 1 98.62 220 MET A CA 1
ATOM 1713 C C . MET A 1 220 ? 12.297 10.031 7.191 1 98.62 220 MET A C 1
ATOM 1715 O O . MET A 1 220 ? 11.906 8.883 6.965 1 98.62 220 MET A O 1
ATOM 1719 N N . GLY A 1 221 ? 13.328 10.57 6.586 1 97.5 221 GLY A N 1
ATOM 1720 C CA . GLY A 1 221 ? 14.227 9.758 5.777 1 97.5 221 GLY A CA 1
ATOM 1721 C C . GLY A 1 221 ? 15.242 9 6.605 1 97.5 221 GLY A C 1
ATOM 1722 O O . GLY A 1 221 ? 15.266 9.109 7.832 1 97.5 221 GLY A O 1
ATOM 1723 N N . ASP A 1 222 ? 16.078 8.273 5.953 1 95.38 222 ASP A N 1
ATOM 1724 C CA . ASP A 1 222 ? 17.031 7.395 6.621 1 95.38 222 ASP A CA 1
ATOM 1725 C C . ASP A 1 222 ? 17.984 8.195 7.496 1 95.38 222 ASP A C 1
ATOM 1727 O O . ASP A 1 222 ? 18.359 7.758 8.586 1 95.38 222 ASP A O 1
ATOM 1731 N N . GLU A 1 223 ? 18.391 9.352 7.035 1 95.94 223 GLU A N 1
ATOM 1732 C CA . GLU A 1 223 ? 19.344 10.164 7.781 1 95.94 223 GLU A CA 1
ATOM 1733 C C . GLU A 1 223 ? 18.797 10.539 9.156 1 95.94 223 GLU A C 1
ATOM 1735 O O . GLU A 1 223 ? 19.484 10.398 10.164 1 95.94 223 GLU A O 1
ATOM 1740 N N . VAL A 1 224 ? 17.594 11.016 9.148 1 98.25 224 VAL A N 1
ATOM 1741 C CA . VAL A 1 224 ? 16.969 11.422 10.398 1 98.25 224 VAL A CA 1
ATOM 1742 C C . VAL A 1 224 ? 16.75 10.203 11.297 1 98.25 224 VAL A C 1
ATOM 1744 O O . VAL A 1 224 ? 17.047 10.242 12.492 1 98.25 224 VAL A O 1
ATOM 1747 N N . LEU A 1 225 ? 16.344 9.117 10.711 1 97.88 225 LEU A N 1
ATOM 1748 C CA . LEU A 1 225 ? 16.062 7.895 11.453 1 97.88 225 LEU A CA 1
ATOM 1749 C C . LEU A 1 225 ? 17.312 7.395 12.164 1 97.88 225 LEU A C 1
ATOM 1751 O O . LEU A 1 225 ? 17.25 6.895 13.289 1 97.88 225 LEU A O 1
ATOM 1755 N N . HIS A 1 226 ? 18.438 7.598 11.586 1 96.81 226 HIS A N 1
ATOM 1756 C CA . HIS A 1 226 ? 19.703 7.125 12.148 1 96.81 226 HIS A CA 1
ATOM 1757 C C . HIS A 1 226 ? 20.172 8.016 13.297 1 96.81 226 HIS A C 1
ATOM 1759 O O . HIS A 1 226 ? 21.047 7.625 14.078 1 96.81 226 HIS A O 1
ATOM 1765 N N . LYS A 1 227 ? 19.516 9.18 13.422 1 97.06 227 LYS A N 1
ATOM 1766 C CA . LYS A 1 227 ? 19.969 10.141 14.414 1 97.06 227 LYS A CA 1
ATOM 1767 C C . LYS A 1 227 ? 18.938 10.344 15.508 1 97.06 227 LYS A C 1
ATOM 1769 O O . LYS A 1 227 ? 19.062 11.25 16.328 1 97.06 227 LYS A O 1
ATOM 1774 N N . LEU A 1 228 ? 17.953 9.531 15.562 1 96.5 228 LEU A N 1
ATOM 1775 C CA . LEU A 1 228 ? 16.812 9.766 16.422 1 96.5 228 LEU A CA 1
ATOM 1776 C C . LEU A 1 228 ? 17.234 9.82 17.891 1 96.5 228 LEU A C 1
ATOM 1778 O O . LEU A 1 228 ? 16.641 10.555 18.688 1 96.5 228 LEU A O 1
ATOM 1782 N N . ASP A 1 229 ? 18.234 9.133 18.266 1 95.12 229 ASP A N 1
ATOM 1783 C CA . ASP A 1 229 ? 18.703 9.094 19.656 1 95.12 229 ASP A CA 1
ATOM 1784 C C . ASP A 1 229 ? 19.328 10.422 20.062 1 95.12 229 ASP A C 1
ATOM 1786 O O . ASP A 1 229 ? 19.5 10.695 21.25 1 95.12 229 ASP A O 1
ATOM 1790 N N . THR A 1 230 ? 19.625 11.211 19.109 1 94.5 230 THR A N 1
ATOM 1791 C CA . THR A 1 230 ? 20.328 12.453 19.406 1 94.5 230 THR A CA 1
ATOM 1792 C C . THR A 1 230 ? 19.422 13.656 19.203 1 94.5 230 THR A C 1
ATOM 1794 O O . THR A 1 230 ? 19.828 14.805 19.406 1 94.5 230 THR A O 1
ATOM 1797 N N . VAL A 1 231 ? 18.219 13.398 18.75 1 93.38 231 VAL A N 1
ATOM 1798 C CA . VAL A 1 231 ? 17.281 14.477 18.469 1 93.38 231 VAL A CA 1
ATOM 1799 C C . VAL A 1 231 ? 16.359 14.695 19.672 1 93.38 231 VAL A C 1
ATOM 1801 O O . VAL A 1 231 ? 15.898 13.734 20.297 1 93.38 231 VAL A O 1
ATOM 1804 N N . PRO A 1 232 ? 16.109 15.93 20.094 1 93.62 232 PRO A N 1
ATOM 1805 C CA . PRO A 1 232 ? 15.328 16.234 21.297 1 93.62 232 PRO A CA 1
ATOM 1806 C C . PRO A 1 232 ? 13.82 16.156 21.062 1 93.62 232 PRO A C 1
ATOM 1808 O O . PRO A 1 232 ? 13.039 16.547 21.938 1 93.62 232 PRO A O 1
ATOM 1811 N N . HIS A 1 233 ? 13.375 15.773 19.891 1 96.62 233 HIS A N 1
ATOM 1812 C CA . HIS A 1 233 ? 11.961 15.742 19.531 1 96.62 233 HIS A CA 1
ATOM 1813 C C . HIS A 1 233 ? 11.445 14.305 19.484 1 96.62 233 HIS A C 1
ATOM 1815 O O . HIS A 1 233 ? 12.188 13.383 19.156 1 96.62 233 HIS A O 1
ATOM 1821 N N . MET A 1 234 ? 10.211 14.203 19.859 1 97.81 234 MET A N 1
ATOM 1822 C CA . MET A 1 234 ? 9.555 12.906 19.703 1 97.81 234 MET A CA 1
ATOM 1823 C C . MET A 1 234 ? 9.383 12.562 18.219 1 97.81 234 MET A C 1
ATOM 1825 O O . MET A 1 234 ? 9.016 13.414 17.422 1 97.81 234 MET A O 1
ATOM 1829 N N . ALA A 1 235 ? 9.672 11.305 17.828 1 98.62 235 ALA A N 1
ATOM 1830 C CA . ALA A 1 235 ? 9.492 10.789 16.484 1 98.62 235 ALA A CA 1
ATOM 1831 C C . ALA A 1 235 ? 8.32 9.82 16.406 1 98.62 235 ALA A C 1
ATOM 1833 O O . ALA A 1 235 ? 8.156 8.969 17.281 1 98.62 235 ALA A O 1
ATOM 1834 N N . ALA A 1 236 ? 7.547 10.008 15.391 1 98.75 236 ALA A N 1
ATOM 1835 C CA . ALA A 1 236 ? 6.457 9.062 15.164 1 98.75 236 ALA A CA 1
ATOM 1836 C C . ALA A 1 236 ? 6.996 7.672 14.82 1 98.75 236 ALA A C 1
ATOM 1838 O O . ALA A 1 236 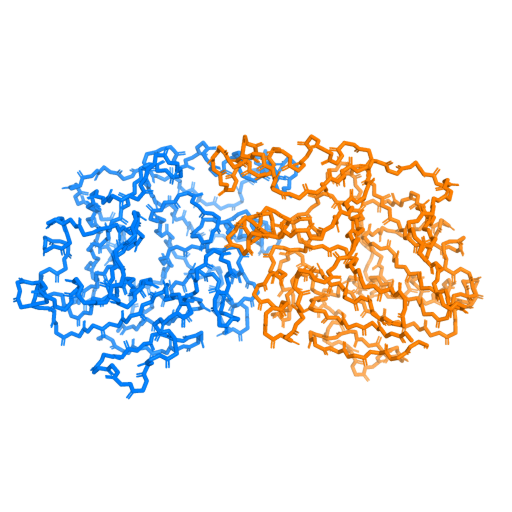? 8.094 7.543 14.281 1 98.75 236 ALA A O 1
ATOM 1839 N N . SER A 1 237 ? 6.262 6.672 15.18 1 98.56 237 SER A N 1
ATOM 1840 C CA . SER A 1 237 ? 6.43 5.285 14.758 1 98.56 237 SER A CA 1
ATOM 1841 C C . SER A 1 237 ? 5.086 4.641 14.43 1 98.56 237 SER A C 1
ATOM 1843 O O . SER A 1 237 ? 4.039 5.102 14.891 1 98.56 237 SER A O 1
ATOM 1845 N N . ASP A 1 238 ? 5.133 3.686 13.602 1 98.75 238 ASP A N 1
ATOM 1846 C CA . ASP A 1 238 ? 3.891 2.986 13.289 1 98.75 238 ASP A CA 1
ATOM 1847 C C . ASP A 1 238 ? 3.236 2.443 14.562 1 98.75 238 ASP A C 1
ATOM 1849 O O . ASP A 1 238 ? 3.873 1.73 15.336 1 98.75 238 ASP A O 1
ATOM 1853 N N . GLY A 1 239 ? 2.023 2.863 14.766 1 98.75 239 GLY A N 1
ATOM 1854 C CA . GLY A 1 239 ? 1.265 2.367 15.898 1 98.75 239 GLY A CA 1
ATOM 1855 C C . GLY A 1 239 ? 1.289 3.307 17.094 1 98.75 239 GLY A C 1
ATOM 1856 O O . GLY A 1 239 ? 0.522 3.135 18.047 1 98.75 239 GLY A O 1
ATOM 1857 N N . LEU A 1 240 ? 2.096 4.316 17.078 1 98.81 240 LEU A N 1
ATOM 1858 C CA . LEU A 1 240 ? 2.219 5.262 18.188 1 98.81 240 LEU A CA 1
ATOM 1859 C C . LEU A 1 240 ? 0.887 5.949 18.469 1 98.81 240 LEU A C 1
ATOM 1861 O O . LEU A 1 240 ? 0.194 6.367 17.531 1 98.81 240 LEU A O 1
ATOM 1865 N N . ILE A 1 241 ? 0.487 5.984 19.734 1 98.81 241 ILE A N 1
ATOM 1866 C CA . ILE A 1 241 ? -0.705 6.707 20.172 1 98.81 241 ILE A CA 1
ATOM 1867 C C . ILE A 1 241 ? -0.301 7.91 21.016 1 98.81 241 ILE A C 1
ATOM 1869 O O . ILE A 1 241 ? 0.482 7.777 21.953 1 98.81 241 ILE A O 1
ATOM 1873 N N . VAL A 1 242 ? -0.837 9.047 20.672 1 98.62 242 VAL A N 1
ATOM 1874 C CA . VAL A 1 242 ? -0.549 10.289 21.375 1 98.62 242 VAL A CA 1
ATOM 1875 C C . VAL A 1 242 ? -1.854 10.953 21.812 1 98.62 242 VAL A C 1
ATOM 1877 O O . VAL A 1 242 ? -2.689 11.305 20.984 1 98.62 242 VAL A O 1
ATOM 1880 N N . PRO A 1 243 ? -2.002 11.141 23.125 1 97.94 243 PRO A N 1
ATOM 1881 C CA . PRO A 1 243 ? -3.17 11.906 23.578 1 97.94 243 PRO A CA 1
ATOM 1882 C C . PRO A 1 243 ? -3.033 13.406 23.328 1 97.94 243 PRO A C 1
ATOM 1884 O O . PRO A 1 243 ? -1.929 13.945 23.406 1 97.94 243 PRO A O 1
ATOM 1887 N N . LEU A 1 244 ? -4.172 14.07 23 1 96.31 244 LEU A N 1
ATOM 1888 C CA . LEU A 1 244 ? -4.211 15.516 22.844 1 96.31 244 LEU A CA 1
ATOM 1889 C C . LEU A 1 244 ? -5.016 16.156 23.969 1 96.31 244 LEU A C 1
ATOM 1891 O O . LEU A 1 244 ? -6.035 15.617 24.406 1 96.31 244 LEU A O 1
ATOM 1895 N N . MET B 1 1 ? 16.891 -23 -2.43 1 97.31 1 MET B N 1
ATOM 1896 C CA . MET B 1 1 ? 15.906 -21.984 -2.807 1 97.31 1 MET B CA 1
ATOM 1897 C C . MET B 1 1 ? 14.836 -21.844 -1.729 1 97.31 1 MET B C 1
ATOM 1899 O O . MET B 1 1 ? 14.508 -22.828 -1.049 1 97.31 1 MET B O 1
ATOM 1903 N N . GLN B 1 2 ? 14.344 -20.609 -1.465 1 98.69 2 GLN B N 1
ATOM 1904 C CA . GLN B 1 2 ? 13.305 -20.391 -0.468 1 98.69 2 GLN B CA 1
ATOM 1905 C C . GLN B 1 2 ? 12.305 -19.328 -0.94 1 98.69 2 GLN B C 1
ATOM 1907 O O . GLN B 1 2 ? 12.609 -18.531 -1.823 1 98.69 2 GLN B O 1
ATOM 1912 N N . VAL B 1 3 ? 11.148 -19.438 -0.37 1 98.88 3 VAL B N 1
ATOM 1913 C CA . VAL B 1 3 ? 10.102 -18.438 -0.587 1 98.88 3 VAL B CA 1
ATOM 1914 C C . VAL B 1 3 ? 9.812 -17.703 0.717 1 98.88 3 VAL B C 1
ATOM 1916 O O . VAL B 1 3 ? 9.578 -18.328 1.754 1 98.88 3 VAL B O 1
ATOM 1919 N N . ARG B 1 4 ? 9.922 -16.453 0.688 1 98.88 4 ARG B N 1
ATOM 1920 C CA . ARG B 1 4 ? 9.43 -15.633 1.79 1 98.88 4 ARG B CA 1
ATOM 1921 C C . ARG B 1 4 ? 8.133 -14.93 1.413 1 98.88 4 ARG B C 1
ATOM 1923 O O . ARG B 1 4 ? 8.078 -14.211 0.414 1 98.88 4 ARG B O 1
ATOM 1930 N N . PHE B 1 5 ? 7.137 -15.086 2.217 1 98.94 5 PHE B N 1
ATOM 1931 C CA . PHE B 1 5 ? 5.871 -14.383 2.033 1 98.94 5 PHE B CA 1
ATOM 1932 C C . PHE B 1 5 ? 5.945 -12.977 2.611 1 98.94 5 PHE B C 1
ATOM 1934 O O . PHE B 1 5 ? 5.551 -12.75 3.758 1 98.94 5 PHE B O 1
ATOM 1941 N N . VAL B 1 6 ? 6.359 -12.031 1.811 1 98.94 6 VAL B N 1
ATOM 1942 C CA . VAL B 1 6 ? 6.469 -10.641 2.227 1 98.94 6 VAL B CA 1
ATOM 1943 C C . VAL B 1 6 ? 5.09 -10.109 2.619 1 98.94 6 VAL B C 1
ATOM 1945 O O . VAL B 1 6 ? 4.953 -9.414 3.629 1 98.94 6 VAL B O 1
ATOM 1948 N N . GLY B 1 7 ? 4.148 -10.406 1.841 1 98.88 7 GLY B N 1
ATOM 1949 C CA . GLY B 1 7 ? 2.727 -10.242 2.088 1 98.88 7 GLY B CA 1
ATOM 1950 C C . GLY B 1 7 ? 1.883 -11.344 1.478 1 98.88 7 GLY B C 1
ATOM 1951 O O . GLY B 1 7 ? 2.217 -11.875 0.415 1 98.88 7 GLY B O 1
ATOM 1952 N N . CYS B 1 8 ? 0.753 -11.625 2.166 1 98.88 8 CYS B N 1
ATOM 1953 C CA . CYS B 1 8 ? -0.041 -12.75 1.698 1 98.88 8 CYS B CA 1
ATOM 1954 C C . CYS B 1 8 ? -1.53 -12.438 1.76 1 98.88 8 CYS B C 1
ATOM 1956 O O . CYS B 1 8 ? -2.363 -13.344 1.75 1 98.88 8 CYS B O 1
ATOM 1958 N N . GLY B 1 9 ? -1.849 -11.188 1.882 1 98.62 9 GLY B N 1
ATOM 1959 C CA . GLY B 1 9 ? -3.232 -10.781 2.076 1 98.62 9 GLY B CA 1
ATOM 1960 C C . GLY B 1 9 ? -3.947 -10.461 0.779 1 98.62 9 GLY B C 1
ATOM 1961 O O . GLY B 1 9 ? -3.363 -10.57 -0.301 1 98.62 9 GLY B O 1
ATOM 1962 N N . ASP B 1 10 ? -5.238 -10.172 0.926 1 98.31 10 ASP B N 1
ATOM 1963 C CA . ASP B 1 10 ? -6.117 -9.797 -0.175 1 98.31 10 ASP B CA 1
ATOM 1964 C C . ASP B 1 10 ? -6.238 -8.281 -0.291 1 98.31 10 ASP B C 1
ATOM 1966 O O . ASP B 1 10 ? -5.477 -7.543 0.337 1 98.31 10 ASP B O 1
ATOM 1970 N N . ALA B 1 11 ? -7.07 -7.809 -1.153 1 98 11 ALA B N 1
ATOM 1971 C CA . ALA B 1 11 ? -7.203 -6.387 -1.458 1 98 11 ALA B CA 1
ATOM 1972 C C . ALA B 1 11 ? -7.754 -5.617 -0.261 1 98 11 ALA B C 1
ATOM 1974 O O . ALA B 1 11 ? -7.426 -4.445 -0.062 1 98 11 ALA B O 1
ATOM 1975 N N . ILE B 1 12 ? -8.539 -6.273 0.583 1 96.88 12 ILE B N 1
ATOM 1976 C CA . ILE B 1 12 ? -9.227 -5.531 1.635 1 96.88 12 ILE B CA 1
ATOM 1977 C C . ILE B 1 12 ? -8.508 -5.734 2.965 1 96.88 12 ILE B C 1
ATOM 1979 O O . ILE B 1 12 ? -8.992 -5.309 4.016 1 96.88 12 ILE B O 1
ATOM 1983 N N . GLY B 1 13 ? -7.363 -6.41 2.924 1 96.25 13 GLY B N 1
ATOM 1984 C CA . GLY B 1 13 ? -6.531 -6.523 4.109 1 96.25 13 GLY B CA 1
ATOM 1985 C C . GLY B 1 13 ? -7.109 -7.453 5.16 1 96.25 13 GLY B C 1
ATOM 1986 O O . GLY B 1 13 ? -6.973 -7.207 6.359 1 96.25 13 GLY B O 1
ATOM 1987 N N . SER B 1 14 ? -7.754 -8.539 4.742 1 97.5 14 SER B N 1
ATOM 1988 C CA . SER B 1 14 ? -8.281 -9.523 5.691 1 97.5 14 SER B CA 1
ATOM 1989 C C . SER B 1 14 ? -7.211 -9.961 6.684 1 97.5 14 SER B C 1
ATOM 1991 O O . SER B 1 14 ? -6.082 -10.273 6.293 1 97.5 14 SER B O 1
ATOM 1993 N N . GLY B 1 15 ? -7.605 -9.883 8.023 1 96.81 15 GLY B N 1
ATOM 1994 C CA . GLY B 1 15 ? -6.684 -10.312 9.062 1 96.81 15 GLY B CA 1
ATOM 1995 C C . GLY B 1 15 ? -5.555 -9.32 9.297 1 96.81 15 GLY B C 1
ATOM 1996 O O . GLY B 1 15 ? -4.629 -9.602 10.055 1 96.81 15 GLY B O 1
ATOM 1997 N N . GLY B 1 16 ? -5.582 -8.148 8.68 1 98 16 GLY B N 1
ATOM 1998 C CA . GLY B 1 16 ? -4.512 -7.176 8.812 1 98 16 GLY B CA 1
ATOM 1999 C C . GLY B 1 16 ? -3.254 -7.559 8.055 1 98 16 GLY B C 1
ATOM 2000 O O . GLY B 1 16 ? -2.148 -7.164 8.43 1 98 16 GLY B O 1
ATOM 2001 N N . ARG B 1 17 ? -3.375 -8.414 7.074 1 98.44 17 ARG B N 1
ATOM 2002 C CA . ARG B 1 17 ? -2.238 -8.922 6.316 1 98.44 17 ARG B CA 1
ATOM 2003 C C . ARG B 1 17 ? -1.89 -8 5.156 1 98.44 17 ARG B C 1
ATOM 2005 O O . ARG B 1 17 ? -2.775 -7.379 4.562 1 98.44 17 ARG B O 1
ATOM 2012 N N . LEU B 1 18 ? -0.649 -7.918 4.816 1 98.81 18 LEU B N 1
ATOM 2013 C CA . LEU B 1 18 ? -0.157 -7.082 3.727 1 98.81 18 LEU B CA 1
ATOM 2014 C C . LEU B 1 18 ? -0.529 -7.684 2.375 1 98.81 18 LEU B C 1
ATOM 2016 O O . LEU B 1 18 ? -0.777 -8.883 2.271 1 98.81 18 LEU B O 1
ATOM 2020 N N . ASN B 1 19 ? -0.582 -6.848 1.367 1 98.88 19 ASN B N 1
ATOM 2021 C CA . ASN B 1 19 ? -0.915 -7.293 0.019 1 98.88 19 ASN B CA 1
ATOM 2022 C C . ASN B 1 19 ? 0.106 -8.297 -0.507 1 98.88 19 ASN B C 1
ATOM 2024 O O . ASN B 1 19 ? 1.21 -8.406 0.03 1 98.88 19 ASN B O 1
ATOM 2028 N N . THR B 1 20 ? -0.264 -8.969 -1.521 1 98.94 20 THR B N 1
ATOM 2029 C CA . THR B 1 20 ? 0.476 -10.117 -2.023 1 98.94 20 THR B CA 1
ATOM 2030 C C . THR B 1 20 ? 1.843 -9.695 -2.555 1 98.94 20 THR B C 1
ATOM 2032 O O . THR B 1 20 ? 1.942 -8.758 -3.35 1 98.94 20 THR B O 1
ATOM 2035 N N . CYS B 1 21 ? 2.85 -10.336 -2.1 1 99 21 CYS B N 1
ATOM 2036 C CA . CYS B 1 21 ? 4.234 -10.227 -2.539 1 99 21 CYS B CA 1
ATOM 2037 C C . CYS B 1 21 ? 5.062 -11.391 -2.012 1 99 21 CYS B C 1
ATOM 2039 O O . CYS B 1 21 ? 5.223 -11.555 -0.801 1 99 21 CYS B O 1
ATOM 2041 N N . PHE B 1 22 ? 5.594 -12.258 -2.895 1 99 22 PHE B N 1
ATOM 2042 C CA . PHE B 1 22 ? 6.457 -13.367 -2.506 1 99 22 PHE B CA 1
ATOM 2043 C C . PHE B 1 22 ? 7.875 -13.156 -3.012 1 99 22 PHE B C 1
ATOM 2045 O O . PHE B 1 22 ? 8.086 -12.852 -4.191 1 99 22 PHE B O 1
ATOM 2052 N N . HIS B 1 23 ? 8.797 -13.25 -2.123 1 99 23 HIS B N 1
ATOM 2053 C CA . HIS B 1 23 ? 10.211 -13.156 -2.48 1 99 23 HIS B CA 1
ATOM 2054 C C . HIS B 1 23 ? 10.844 -14.539 -2.592 1 99 23 HIS B C 1
ATOM 2056 O O . HIS B 1 23 ? 10.836 -15.312 -1.63 1 99 23 HIS B O 1
ATOM 2062 N N . VAL B 1 24 ? 11.32 -14.867 -3.783 1 98.94 24 VAL B N 1
ATOM 2063 C CA . VAL B 1 24 ? 11.984 -16.141 -4.027 1 98.94 24 VAL B CA 1
ATOM 2064 C C . VAL B 1 24 ? 13.492 -15.914 -4.195 1 98.94 24 VAL B C 1
ATOM 2066 O O . VAL B 1 24 ? 13.914 -15.125 -5.047 1 98.94 24 VAL B O 1
ATOM 2069 N N . SER B 1 25 ? 14.258 -16.578 -3.385 1 98.81 25 SER B N 1
ATOM 2070 C CA . SER B 1 25 ? 15.711 -16.422 -3.459 1 98.81 25 SER B CA 1
ATOM 2071 C C . SER B 1 25 ? 16.406 -17.766 -3.35 1 98.81 25 SER B C 1
ATOM 2073 O O . SER B 1 25 ? 15.891 -18.703 -2.723 1 98.81 25 SER B O 1
ATOM 2075 N N . GLY B 1 26 ? 17.469 -17.906 -4.035 1 98.5 26 GLY B N 1
ATOM 2076 C CA . GLY B 1 26 ? 18.328 -19.078 -4.031 1 98.5 26 GLY B CA 1
ATOM 2077 C C . GLY B 1 26 ? 19.75 -18.781 -4.449 1 98.5 26 GLY B C 1
ATOM 2078 O O . GLY B 1 26 ? 20.234 -17.672 -4.25 1 98.5 26 GLY B O 1
ATOM 2079 N N . GLN B 1 27 ? 20.422 -19.812 -4.922 1 98 27 GLN B N 1
ATOM 2080 C CA . GLN B 1 27 ? 21.812 -19.656 -5.344 1 98 27 GLN B CA 1
ATOM 2081 C C . GLN B 1 27 ? 21.922 -18.781 -6.586 1 98 27 GLN B C 1
ATOM 2083 O O . GLN B 1 27 ? 22.859 -17.984 -6.707 1 98 27 GLN B O 1
ATOM 2088 N N . SER B 1 28 ? 20.953 -18.891 -7.438 1 98.06 28 SER B N 1
ATOM 2089 C CA . SER B 1 28 ? 21.094 -18.219 -8.719 1 98.06 28 SER B CA 1
ATOM 2090 C C . SER B 1 28 ? 19.844 -17.391 -9.047 1 98.06 28 SER B C 1
ATOM 2092 O O . SER B 1 28 ? 19.688 -16.906 -10.172 1 98.06 28 SER B O 1
ATOM 2094 N N . VAL B 1 29 ? 18.953 -17.312 -8.07 1 98.5 29 VAL B N 1
ATOM 2095 C CA . VAL B 1 29 ? 17.703 -16.625 -8.391 1 98.5 29 VAL B CA 1
ATOM 2096 C C . VAL B 1 29 ? 17.375 -15.633 -7.273 1 98.5 29 VAL B C 1
ATOM 2098 O O . VAL B 1 29 ? 17.719 -15.859 -6.109 1 98.5 29 VAL B O 1
ATOM 2101 N N . ASN B 1 30 ? 16.766 -14.531 -7.578 1 98.88 30 ASN B N 1
ATOM 2102 C CA . ASN B 1 30 ? 16.266 -13.477 -6.691 1 98.88 30 ASN B CA 1
ATOM 2103 C C . ASN B 1 30 ? 15.164 -12.664 -7.352 1 98.88 30 ASN B C 1
ATOM 2105 O O . ASN B 1 30 ? 15.43 -11.789 -8.18 1 98.88 30 ASN B O 1
ATOM 2109 N N . PHE B 1 31 ? 13.875 -13.023 -7.039 1 98.94 31 PHE B N 1
ATOM 2110 C CA . PHE B 1 31 ? 12.781 -12.383 -7.77 1 98.94 31 PHE B CA 1
ATOM 2111 C C . PHE B 1 31 ? 11.523 -12.336 -6.918 1 98.94 31 PHE B C 1
ATOM 2113 O O . PHE B 1 31 ? 11.453 -12.969 -5.859 1 98.94 31 PHE B O 1
ATOM 2120 N N . LEU B 1 32 ? 10.625 -11.5 -7.348 1 99 32 LEU B N 1
ATOM 2121 C CA . LEU B 1 32 ? 9.328 -11.406 -6.699 1 99 32 LEU B CA 1
ATOM 2122 C C . LEU B 1 32 ? 8.234 -12.039 -7.559 1 99 32 LEU B C 1
ATOM 2124 O O . LEU B 1 32 ? 8.32 -12.016 -8.789 1 99 32 LEU B O 1
ATOM 2128 N N . ILE B 1 33 ? 7.301 -12.617 -6.898 1 99 33 ILE B N 1
ATOM 2129 C CA . ILE B 1 33 ? 5.996 -12.914 -7.48 1 99 33 ILE B CA 1
ATOM 2130 C C . ILE B 1 33 ? 4.957 -11.938 -6.938 1 99 33 ILE B C 1
ATOM 2132 O O . ILE B 1 33 ? 4.68 -11.922 -5.734 1 99 33 ILE B O 1
ATOM 2136 N N . ASP B 1 34 ? 4.398 -11.141 -7.785 1 98.94 34 ASP B N 1
ATOM 2137 C CA . ASP B 1 34 ? 3.51 -10.023 -7.484 1 98.94 34 ASP B CA 1
ATOM 2138 C C . ASP B 1 34 ? 4.207 -8.984 -6.609 1 98.94 34 ASP B C 1
ATOM 2140 O O . ASP B 1 34 ? 5.281 -9.242 -6.062 1 98.94 34 ASP B O 1
ATOM 2144 N N . CYS B 1 35 ? 3.631 -7.852 -6.625 1 98.94 35 CYS B N 1
ATOM 2145 C CA . CYS B 1 35 ? 4.117 -6.668 -5.922 1 98.94 35 CYS B CA 1
ATOM 2146 C C . CYS B 1 35 ? 2.961 -5.754 -5.531 1 98.94 35 CYS B C 1
ATOM 2148 O O . CYS B 1 35 ? 2.754 -4.711 -6.152 1 98.94 35 CYS B O 1
ATOM 2150 N N . GLY B 1 36 ? 2.258 -6.16 -4.48 1 98.94 36 GLY B N 1
ATOM 2151 C CA . GLY B 1 36 ? 1.109 -5.387 -4.039 1 98.94 36 GLY B CA 1
ATOM 2152 C C . GLY B 1 36 ? 1.487 -4.039 -3.447 1 98.94 36 GLY B C 1
ATOM 2153 O O . GLY B 1 36 ? 2.664 -3.781 -3.184 1 98.94 36 GLY B O 1
ATOM 2154 N N . ALA B 1 37 ? 0.562 -3.252 -3.174 1 98.88 37 ALA B N 1
ATOM 2155 C CA . ALA B 1 37 ? 0.756 -1.852 -2.805 1 98.88 37 ALA B CA 1
ATOM 2156 C C . ALA B 1 37 ? 1.548 -1.731 -1.506 1 98.88 37 ALA B C 1
ATOM 2158 O O . ALA B 1 37 ? 2.221 -0.725 -1.272 1 98.88 37 ALA B O 1
ATOM 2159 N N . THR B 1 38 ? 1.561 -2.734 -0.685 1 98.81 38 THR B N 1
ATOM 2160 C CA . THR B 1 38 ? 2.215 -2.674 0.617 1 98.81 38 THR B CA 1
ATOM 2161 C C . THR B 1 38 ? 3.625 -3.254 0.541 1 98.81 38 THR B C 1
ATOM 2163 O O . THR B 1 38 ? 4.305 -3.379 1.561 1 98.81 38 THR B O 1
ATOM 2166 N N . SER B 1 39 ? 4.152 -3.57 -0.589 1 98.94 39 SER B N 1
ATOM 2167 C CA . SER B 1 39 ? 5.316 -4.434 -0.74 1 98.94 39 SER B CA 1
ATOM 2168 C C . SER B 1 39 ? 6.594 -3.723 -0.296 1 98.94 39 SER B C 1
ATOM 2170 O O . SER B 1 39 ? 7.418 -4.301 0.412 1 98.94 39 SER B O 1
ATOM 2172 N N . LEU B 1 40 ? 6.766 -2.459 -0.637 1 98.88 40 LEU B N 1
ATOM 2173 C CA . LEU B 1 40 ? 8.078 -1.838 -0.486 1 98.88 40 LEU B CA 1
ATOM 2174 C C . LEU B 1 40 ? 8.438 -1.678 0.987 1 98.88 40 LEU B C 1
ATOM 2176 O O . LEU B 1 40 ? 9.516 -2.094 1.417 1 98.88 40 LEU B O 1
ATOM 2180 N N . PRO B 1 41 ? 7.535 -1.104 1.837 1 98.62 41 PRO B N 1
ATOM 2181 C CA . PRO B 1 41 ? 7.906 -1.045 3.254 1 98.62 41 PRO B CA 1
ATOM 2182 C C . PRO B 1 41 ? 8.164 -2.426 3.854 1 98.62 41 PRO B C 1
ATOM 2184 O O . PRO B 1 41 ? 9.055 -2.58 4.695 1 98.62 41 PRO B O 1
ATOM 2187 N N . ALA B 1 42 ? 7.418 -3.416 3.408 1 98.75 42 ALA B N 1
ATOM 2188 C CA . ALA B 1 42 ? 7.586 -4.77 3.928 1 98.75 42 ALA B CA 1
ATOM 2189 C C . ALA B 1 42 ? 8.93 -5.359 3.5 1 98.75 42 ALA B C 1
ATOM 2191 O O . ALA B 1 42 ? 9.609 -6.012 4.297 1 98.75 42 ALA B O 1
ATOM 2192 N N . LEU B 1 43 ? 9.297 -5.152 2.207 1 98.88 43 LEU B N 1
ATOM 2193 C CA . LEU B 1 43 ? 10.609 -5.59 1.734 1 98.88 43 LEU B CA 1
ATOM 2194 C C . LEU B 1 43 ? 11.719 -4.98 2.58 1 98.88 43 LEU B C 1
ATOM 2196 O O . LEU B 1 43 ? 12.672 -5.672 2.949 1 98.88 43 LEU B O 1
ATOM 2200 N N . ARG B 1 44 ? 11.609 -3.764 2.928 1 98.06 44 ARG B N 1
ATOM 2201 C CA . ARG B 1 44 ? 12.594 -3.08 3.76 1 98.06 44 ARG B CA 1
ATOM 2202 C C . ARG B 1 44 ? 12.625 -3.668 5.168 1 98.06 44 ARG B C 1
ATOM 2204 O O . ARG B 1 44 ? 13.695 -3.918 5.719 1 98.06 44 ARG B O 1
ATOM 2211 N N . ARG B 1 45 ? 11.484 -3.926 5.703 1 97.56 45 ARG B N 1
ATOM 2212 C CA . ARG B 1 45 ? 11.391 -4.488 7.047 1 97.56 45 ARG B CA 1
ATOM 2213 C C . ARG B 1 45 ? 12.094 -5.84 7.125 1 97.56 45 ARG B C 1
ATOM 2215 O O . ARG B 1 45 ? 12.719 -6.16 8.133 1 97.56 45 ARG B O 1
ATOM 2222 N N . TYR B 1 46 ? 11.938 -6.562 6.094 1 98.25 46 TYR B N 1
ATOM 2223 C CA . TYR B 1 46 ? 12.5 -7.914 6.105 1 98.25 46 TYR B CA 1
ATOM 2224 C C . TYR B 1 46 ? 13.945 -7.91 5.621 1 98.25 46 TYR B C 1
ATOM 2226 O O . TYR B 1 46 ? 14.555 -8.969 5.473 1 98.25 46 TYR B O 1
ATOM 2234 N N . GLY B 1 47 ? 14.469 -6.781 5.293 1 97.81 47 GLY B N 1
ATOM 2235 C CA . GLY B 1 47 ? 15.867 -6.656 4.91 1 97.81 47 GLY B CA 1
ATOM 2236 C C . GLY B 1 47 ? 16.156 -7.191 3.52 1 97.81 47 GLY B C 1
ATOM 2237 O O . GLY B 1 47 ? 17.281 -7.609 3.229 1 97.81 47 GLY B O 1
ATOM 2238 N N . ILE B 1 48 ? 15.117 -7.262 2.703 1 98.5 48 ILE B N 1
ATOM 2239 C CA . ILE B 1 48 ? 15.297 -7.719 1.329 1 98.5 48 ILE B CA 1
ATOM 2240 C C . ILE B 1 48 ? 15.805 -6.562 0.468 1 98.5 48 ILE B C 1
ATOM 2242 O O . ILE B 1 48 ? 15.141 -5.531 0.344 1 98.5 48 ILE B O 1
ATOM 2246 N N . LEU B 1 49 ? 16.938 -6.711 -0.105 1 98.12 49 LEU B N 1
ATOM 2247 C CA . LEU B 1 49 ? 17.562 -5.656 -0.9 1 98.12 49 LEU B CA 1
ATOM 2248 C C . LEU B 1 49 ? 16.922 -5.578 -2.285 1 98.12 49 LEU B C 1
ATOM 2250 O O . LEU B 1 49 ? 17.078 -6.492 -3.098 1 98.12 49 LEU B O 1
ATOM 2254 N N . ARG B 1 50 ? 16.281 -4.473 -2.57 1 98.12 50 ARG B N 1
ATOM 2255 C CA . ARG B 1 50 ? 15.57 -4.273 -3.832 1 98.12 50 ARG B CA 1
ATOM 2256 C C . ARG B 1 50 ? 16.547 -4.238 -5.004 1 98.12 50 ARG B C 1
ATOM 2258 O O . ARG B 1 50 ? 16.219 -4.688 -6.105 1 98.12 50 ARG B O 1
ATOM 2265 N N . GLU B 1 51 ? 17.703 -3.732 -4.793 1 97 51 GLU B N 1
ATOM 2266 C CA . GLU B 1 51 ? 18.688 -3.582 -5.852 1 97 51 GLU B CA 1
ATOM 2267 C C . GLU B 1 51 ? 19.203 -4.938 -6.324 1 97 51 GLU B C 1
ATOM 2269 O O . GLU B 1 51 ? 19.844 -5.031 -7.371 1 97 51 GLU B O 1
ATOM 2274 N N . ASP B 1 52 ? 18.891 -6.012 -5.539 1 98.06 52 ASP B N 1
ATOM 2275 C CA . ASP B 1 52 ? 19.391 -7.344 -5.871 1 98.06 52 ASP B CA 1
ATOM 2276 C C . ASP B 1 52 ? 18.391 -8.117 -6.711 1 98.06 52 ASP B C 1
ATOM 2278 O O . ASP B 1 52 ? 18.703 -9.172 -7.258 1 98.06 52 ASP B O 1
ATOM 2282 N N . LEU B 1 53 ? 17.188 -7.609 -6.859 1 98.75 53 LEU B N 1
ATOM 2283 C CA . LEU B 1 53 ? 16.125 -8.305 -7.598 1 98.75 53 LEU B CA 1
ATOM 2284 C C . LEU B 1 53 ? 16.422 -8.297 -9.094 1 98.75 53 LEU B C 1
ATOM 2286 O O . LEU B 1 53 ? 16.797 -7.266 -9.656 1 98.75 53 LEU B O 1
ATOM 2290 N N . ASP B 1 54 ? 16.172 -9.43 -9.742 1 98.75 54 ASP B N 1
ATOM 2291 C CA . ASP B 1 54 ? 16.406 -9.547 -11.172 1 98.75 54 ASP B CA 1
ATOM 2292 C C . ASP B 1 54 ? 15.086 -9.57 -11.945 1 98.75 54 ASP B C 1
ATOM 2294 O O . ASP B 1 54 ? 15.047 -9.25 -13.133 1 98.75 54 ASP B O 1
ATOM 2298 N N . LEU B 1 55 ? 14.062 -9.984 -11.242 1 98.94 55 LEU B N 1
ATOM 2299 C CA . LEU B 1 55 ? 12.805 -10.289 -11.914 1 98.94 55 LEU B CA 1
ATOM 2300 C C . LEU B 1 55 ? 11.617 -10.055 -10.984 1 98.94 55 LEU B C 1
ATOM 2302 O O . LEU B 1 55 ? 11.688 -10.367 -9.797 1 98.94 55 LEU B O 1
ATOM 2306 N N . ILE B 1 56 ? 10.594 -9.445 -11.508 1 99 56 ILE B N 1
ATOM 2307 C CA . ILE B 1 56 ? 9.289 -9.383 -10.852 1 99 56 ILE B CA 1
ATOM 2308 C C . ILE B 1 56 ? 8.219 -9.953 -11.773 1 99 56 ILE B C 1
ATOM 2310 O O . ILE B 1 56 ? 8.023 -9.453 -12.883 1 99 56 ILE B O 1
ATOM 2314 N N . LEU B 1 57 ? 7.57 -11.008 -11.328 1 99 57 LEU B N 1
ATOM 2315 C CA . LEU B 1 57 ? 6.48 -11.633 -12.07 1 99 57 LEU B CA 1
ATOM 2316 C C . LEU B 1 57 ? 5.129 -11.156 -11.555 1 99 57 LEU B C 1
ATOM 2318 O O . LEU B 1 57 ? 4.828 -11.297 -10.367 1 99 57 LEU B O 1
ATOM 2322 N N . ILE B 1 58 ? 4.297 -10.625 -12.43 1 99 58 ILE B N 1
ATOM 2323 C CA . ILE B 1 58 ? 2.994 -10.086 -12.055 1 99 58 ILE B CA 1
ATOM 2324 C C . ILE B 1 58 ? 1.888 -11 -12.586 1 99 58 ILE B C 1
ATOM 2326 O O . ILE B 1 58 ? 1.856 -11.32 -13.773 1 99 58 ILE B O 1
ATOM 2330 N N . THR B 1 59 ? 0.974 -11.344 -11.711 1 98.94 59 THR B N 1
ATOM 2331 C CA . THR B 1 59 ? -0.1 -12.242 -12.109 1 98.94 59 THR B CA 1
ATOM 2332 C C . THR B 1 59 ? -1.231 -11.469 -12.781 1 98.94 59 THR B C 1
ATOM 2334 O O . THR B 1 59 ? -1.844 -11.961 -13.734 1 98.94 59 THR B O 1
ATOM 2337 N N . HIS B 1 60 ? -1.603 -10.328 -12.242 1 98.94 60 HIS B N 1
ATOM 2338 C CA . HIS B 1 60 ? -2.656 -9.492 -12.805 1 98.94 60 HIS B CA 1
ATOM 2339 C C . HIS B 1 60 ? -2.588 -8.07 -12.258 1 98.94 60 HIS B C 1
ATOM 2341 O O . HIS B 1 60 ? -1.706 -7.75 -11.461 1 98.94 60 HIS B O 1
ATOM 2347 N N . PHE B 1 61 ? -3.539 -7.176 -12.68 1 98.94 61 PHE B N 1
ATOM 2348 C CA . PHE B 1 61 ? -3.268 -5.75 -12.562 1 98.94 61 PHE B CA 1
ATOM 2349 C C . PHE B 1 61 ? -4.055 -5.145 -11.406 1 98.94 61 PHE B C 1
ATOM 2351 O O . PHE B 1 61 ? -4.109 -3.922 -11.25 1 98.94 61 PHE B O 1
ATOM 2358 N N . HIS B 1 62 ? -4.711 -5.953 -10.516 1 98.94 62 HIS B N 1
ATOM 2359 C CA . HIS B 1 62 ? -5.258 -5.379 -9.289 1 98.94 62 HIS B CA 1
ATOM 2360 C C . HIS B 1 62 ? -4.148 -4.906 -8.359 1 98.94 62 HIS B C 1
ATOM 2362 O O . HIS B 1 62 ? -3.111 -5.562 -8.234 1 98.94 62 HIS B O 1
ATOM 2368 N N . ALA B 1 63 ? -4.438 -3.875 -7.637 1 98.88 63 ALA B N 1
ATOM 2369 C CA . ALA B 1 63 ? -3.408 -3.137 -6.906 1 98.88 63 ALA B CA 1
ATOM 2370 C C . ALA B 1 63 ? -2.836 -3.977 -5.77 1 98.88 63 ALA B C 1
ATOM 2372 O O . ALA B 1 63 ? -1.704 -3.75 -5.332 1 98.88 63 ALA B O 1
ATOM 2373 N N . ASP B 1 64 ? -3.586 -4.895 -5.258 1 98.88 64 ASP B N 1
ATOM 2374 C CA . ASP B 1 64 ? -3.064 -5.758 -4.203 1 98.88 64 ASP B CA 1
ATOM 2375 C C . ASP B 1 64 ? -2.078 -6.777 -4.766 1 98.88 64 ASP B C 1
ATOM 2377 O O . ASP B 1 64 ? -1.426 -7.5 -4.012 1 98.88 64 ASP B O 1
ATOM 2381 N N . HIS B 1 65 ? -1.804 -6.848 -6.055 1 98.94 65 HIS B N 1
ATOM 2382 C CA . HIS B 1 65 ? -0.802 -7.684 -6.707 1 98.94 65 HIS B CA 1
ATOM 2383 C C . HIS B 1 65 ? 0.16 -6.844 -7.539 1 98.94 65 HIS B C 1
ATOM 2385 O O . HIS B 1 65 ? 1.242 -7.309 -7.906 1 98.94 65 HIS B O 1
ATOM 2391 N N . PHE B 1 66 ? -0.157 -5.652 -7.848 1 98.94 66 PHE B N 1
ATOM 2392 C CA . PHE B 1 66 ? 0.477 -4.863 -8.898 1 98.94 66 PHE B CA 1
ATOM 2393 C C . PHE B 1 66 ? 0.851 -3.479 -8.375 1 98.94 66 PHE B C 1
ATOM 2395 O O . PHE B 1 66 ? 1.806 -2.865 -8.859 1 98.94 66 PHE B O 1
ATOM 2402 N N . GLY B 1 67 ? 0.22 -3.023 -7.367 1 98.94 67 GLY B N 1
ATOM 2403 C CA . GLY B 1 67 ? 0.201 -1.632 -6.945 1 98.94 67 GLY B CA 1
ATOM 2404 C C . GLY B 1 67 ? 1.506 -1.18 -6.316 1 98.94 67 GLY B C 1
ATOM 2405 O O . GLY B 1 67 ? 1.713 0.014 -6.094 1 98.94 67 GLY B O 1
ATOM 2406 N N . GLY B 1 68 ? 2.377 -2.066 -6.02 1 98.94 68 GLY B N 1
ATOM 2407 C CA . GLY B 1 68 ? 3.646 -1.72 -5.402 1 98.94 68 GLY B CA 1
ATOM 2408 C C . GLY B 1 68 ? 4.699 -1.294 -6.406 1 98.94 68 GLY B C 1
ATOM 2409 O O . GLY B 1 68 ? 5.719 -0.705 -6.035 1 98.94 68 GLY B O 1
ATOM 2410 N N . LEU B 1 69 ? 4.508 -1.52 -7.691 1 98.88 69 LEU B N 1
ATOM 2411 C CA . LEU B 1 69 ? 5.539 -1.341 -8.711 1 98.88 69 LEU B CA 1
ATOM 2412 C C . LEU B 1 69 ? 5.918 0.13 -8.844 1 98.88 69 LEU B C 1
ATOM 2414 O O . LEU B 1 69 ? 7.098 0.464 -8.938 1 98.88 69 LEU B O 1
ATOM 2418 N N . PRO B 1 70 ? 4.938 1.086 -8.836 1 98.88 70 PRO B N 1
ATOM 2419 C CA . PRO B 1 70 ? 5.344 2.49 -8.914 1 98.88 70 PRO B CA 1
ATOM 2420 C C . PRO B 1 70 ? 6.27 2.9 -7.766 1 98.88 70 PRO B C 1
ATOM 2422 O O . PRO B 1 70 ? 7.203 3.682 -7.973 1 98.88 70 PRO B O 1
ATOM 2425 N N . PHE B 1 71 ? 6.004 2.387 -6.566 1 98.81 71 PHE B N 1
ATOM 2426 C CA . PHE B 1 71 ? 6.891 2.648 -5.438 1 98.81 71 PHE B CA 1
ATOM 2427 C C . PHE B 1 71 ? 8.281 2.07 -5.691 1 98.81 71 PHE B C 1
ATOM 2429 O O . PHE B 1 71 ? 9.289 2.711 -5.391 1 98.81 71 PHE B O 1
ATOM 2436 N N . MET B 1 72 ? 8.312 0.864 -6.273 1 98.56 72 MET B N 1
ATOM 2437 C CA . MET B 1 72 ? 9.578 0.219 -6.598 1 98.56 72 MET B CA 1
ATOM 2438 C C . MET B 1 72 ? 10.367 1.043 -7.613 1 98.56 72 MET B C 1
ATOM 2440 O O . MET B 1 72 ? 11.594 1.146 -7.523 1 98.56 72 MET B O 1
ATOM 2444 N N . MET B 1 73 ? 9.633 1.563 -8.594 1 98.12 73 MET B N 1
ATOM 2445 C CA . MET B 1 73 ? 10.281 2.383 -9.609 1 98.12 73 MET B CA 1
ATOM 2446 C C . MET B 1 73 ? 10.844 3.662 -9 1 98.12 73 MET B C 1
ATOM 2448 O O . MET B 1 73 ? 11.961 4.078 -9.336 1 98.12 73 MET B O 1
ATOM 2452 N N . LEU B 1 74 ? 10.109 4.277 -8.125 1 97.06 74 LEU B N 1
ATOM 2453 C CA . LEU B 1 74 ? 10.586 5.461 -7.418 1 97.06 74 LEU B CA 1
ATOM 2454 C C . LEU B 1 74 ? 11.82 5.133 -6.582 1 97.06 74 LEU B C 1
ATOM 2456 O O . LEU B 1 74 ? 12.82 5.855 -6.629 1 97.06 74 LEU B O 1
ATOM 2460 N N . ASP B 1 75 ? 11.711 4.062 -5.859 1 97.5 75 ASP B N 1
ATOM 2461 C CA . ASP B 1 75 ? 12.82 3.604 -5.023 1 97.5 75 ASP B CA 1
ATOM 2462 C C . ASP B 1 75 ? 14.078 3.373 -5.852 1 97.5 75 ASP B C 1
ATOM 2464 O O . ASP B 1 75 ? 15.18 3.732 -5.434 1 97.5 75 ASP B O 1
ATOM 2468 N N . ALA B 1 76 ? 13.93 2.752 -6.996 1 97.69 76 ALA B N 1
ATOM 2469 C CA . ALA B 1 76 ? 15.047 2.475 -7.891 1 97.69 76 ALA B CA 1
ATOM 2470 C C . ALA B 1 76 ? 15.75 3.764 -8.312 1 97.69 76 ALA B C 1
ATOM 2472 O O . ALA B 1 76 ? 16.969 3.801 -8.445 1 97.69 76 ALA B O 1
ATOM 2473 N N . GLN B 1 77 ? 14.969 4.777 -8.539 1 94.38 77 GLN B N 1
ATOM 2474 C CA . GLN B 1 77 ? 15.523 6.078 -8.898 1 94.38 77 GLN B CA 1
ATOM 2475 C C . GLN B 1 77 ? 16.312 6.68 -7.738 1 94.38 77 GLN B C 1
ATOM 2477 O O . GLN B 1 77 ? 17.438 7.16 -7.926 1 94.38 77 GLN B O 1
ATOM 2482 N N . PHE B 1 78 ? 15.758 6.59 -6.59 1 91.94 78 PHE B N 1
ATOM 2483 C CA . PHE B 1 78 ? 16.359 7.203 -5.406 1 91.94 78 PHE B CA 1
ATOM 2484 C C . PHE B 1 78 ? 17.656 6.512 -5.035 1 91.94 78 PHE B C 1
ATOM 2486 O O . PHE B 1 78 ? 18.609 7.164 -4.613 1 91.94 78 PHE B O 1
ATOM 2493 N N . MET B 1 79 ? 17.656 5.242 -5.258 1 93.94 79 MET B N 1
ATOM 2494 C CA . MET B 1 79 ? 18.844 4.504 -4.863 1 93.94 79 MET B CA 1
ATOM 2495 C C . MET B 1 79 ? 19.828 4.391 -6.023 1 93.94 79 MET B C 1
ATOM 2497 O O . MET B 1 79 ? 20.891 3.773 -5.891 1 93.94 79 MET B O 1
ATOM 2501 N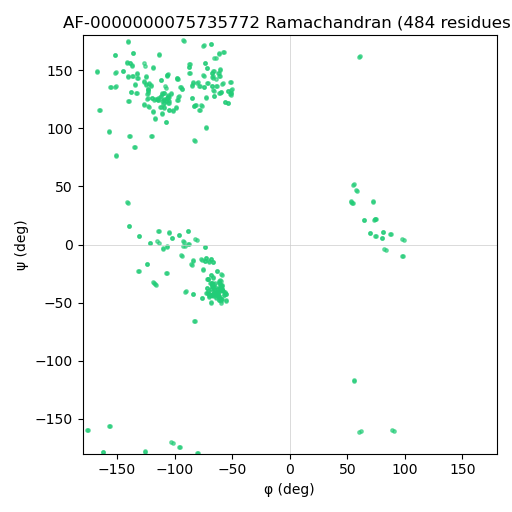 N . LYS B 1 80 ? 19.469 4.941 -7.211 1 95.56 80 LYS B N 1
ATOM 2502 C CA . LYS B 1 80 ? 20.312 4.91 -8.414 1 95.56 80 LYS B CA 1
ATOM 2503 C C . LYS B 1 80 ? 20.688 3.48 -8.781 1 95.56 80 LYS B C 1
ATOM 2505 O O . LYS B 1 80 ? 21.859 3.168 -8.969 1 95.56 80 LYS B O 1
ATOM 2510 N N . ARG B 1 81 ? 19.594 2.658 -8.867 1 97.5 81 ARG B N 1
ATOM 2511 C CA . ARG B 1 81 ? 19.781 1.262 -9.242 1 97.5 81 ARG B CA 1
ATOM 2512 C C . ARG B 1 81 ? 20.594 1.145 -10.531 1 97.5 81 ARG B C 1
ATOM 2514 O O . ARG B 1 81 ? 20.406 1.924 -11.461 1 97.5 81 ARG B O 1
ATOM 2521 N N . LYS B 1 82 ? 21.484 0.166 -10.539 1 97.69 82 LYS B N 1
ATOM 2522 C CA . LYS B 1 82 ? 22.281 -0.094 -11.727 1 97.69 82 LYS B CA 1
ATOM 2523 C C . LYS B 1 82 ? 21.969 -1.473 -12.305 1 97.69 82 LYS B C 1
ATOM 2525 O O . LYS B 1 82 ? 22 -1.662 -13.523 1 97.69 82 LYS B O 1
ATOM 2530 N N . ARG B 1 83 ? 21.688 -2.414 -11.461 1 97.81 83 ARG B N 1
ATOM 2531 C CA . ARG B 1 83 ? 21.438 -3.787 -11.883 1 97.81 83 ARG B CA 1
ATOM 2532 C C . ARG B 1 83 ? 20.203 -3.871 -12.766 1 97.81 83 ARG B C 1
ATOM 2534 O O . ARG B 1 83 ? 19.172 -3.242 -12.469 1 97.81 83 ARG B O 1
ATOM 2541 N N . PRO B 1 84 ? 20.25 -4.609 -13.852 1 98.56 84 PRO B N 1
ATOM 2542 C CA . PRO B 1 84 ? 19.062 -4.77 -14.703 1 98.56 84 PRO B CA 1
ATOM 2543 C C . PRO B 1 84 ? 17.891 -5.402 -13.961 1 98.56 84 PRO B C 1
ATOM 2545 O O . PRO B 1 84 ? 18.094 -6.172 -13.016 1 98.56 84 PRO B O 1
ATOM 2548 N N . LEU B 1 85 ? 16.703 -5.062 -14.367 1 98.81 85 LEU B N 1
ATOM 2549 C CA . LEU B 1 85 ? 15.469 -5.605 -13.812 1 98.81 85 LEU B CA 1
ATOM 2550 C C . LEU B 1 85 ? 14.469 -5.922 -14.922 1 98.81 85 LEU B C 1
ATOM 2552 O O . LEU B 1 85 ? 14.281 -5.129 -15.852 1 98.81 85 LEU B O 1
ATOM 2556 N N . VAL B 1 86 ? 13.914 -7.109 -14.867 1 98.94 86 VAL B N 1
ATOM 2557 C CA . VAL B 1 86 ? 12.805 -7.469 -15.742 1 98.94 86 VAL B CA 1
ATOM 2558 C C . VAL B 1 86 ? 11.508 -7.496 -14.938 1 98.94 86 VAL B C 1
ATOM 2560 O O . VAL B 1 86 ? 11.453 -8.086 -13.852 1 98.94 86 VAL B O 1
ATOM 2563 N N . ILE B 1 87 ? 10.516 -6.812 -15.406 1 98.94 87 ILE B N 1
ATOM 2564 C CA . ILE B 1 87 ? 9.141 -6.945 -14.938 1 98.94 87 ILE B CA 1
ATOM 2565 C C . ILE B 1 87 ? 8.297 -7.629 -16.016 1 98.94 87 ILE B C 1
ATOM 2567 O O . ILE B 1 87 ? 8.18 -7.129 -17.141 1 98.94 87 ILE B O 1
ATOM 2571 N N . ALA B 1 88 ? 7.77 -8.781 -15.68 1 98.94 88 ALA B N 1
ATOM 2572 C CA . ALA B 1 88 ? 7.012 -9.555 -16.656 1 98.94 88 ALA B CA 1
ATOM 2573 C C . ALA B 1 88 ? 5.609 -9.875 -16.141 1 98.94 88 ALA B C 1
ATOM 2575 O O . ALA B 1 88 ? 5.418 -10.086 -14.938 1 98.94 88 ALA B O 1
ATOM 2576 N N . GLY B 1 89 ? 4.645 -9.906 -16.969 1 98.88 89 GLY B N 1
ATOM 2577 C CA . GLY B 1 89 ? 3.266 -10.188 -16.594 1 98.88 89 GLY B CA 1
ATOM 2578 C C . GLY B 1 89 ? 2.336 -10.258 -17.797 1 98.88 89 GLY B C 1
ATOM 2579 O O . GLY B 1 89 ? 2.773 -10.539 -18.906 1 98.88 89 GLY B O 1
ATOM 2580 N N . PRO B 1 90 ? 1.021 -10.094 -17.578 1 98.81 90 PRO B N 1
ATOM 2581 C CA . PRO B 1 90 ? 0.038 -10.227 -18.656 1 98.81 90 PRO B CA 1
ATOM 2582 C C . PRO B 1 90 ? 0.188 -9.148 -19.719 1 98.81 90 PRO B C 1
ATOM 2584 O O . PRO B 1 90 ? 0.842 -8.125 -19.5 1 98.81 90 PRO B O 1
ATOM 2587 N N . LEU B 1 91 ? -0.408 -9.508 -20.875 1 98.56 91 LEU B N 1
ATOM 2588 C CA . LEU B 1 91 ? -0.446 -8.531 -21.953 1 98.56 91 LEU B CA 1
ATOM 2589 C C . LEU B 1 91 ? -0.979 -7.188 -21.469 1 98.56 91 LEU B C 1
ATOM 2591 O O . LEU B 1 91 ? -1.976 -7.141 -20.734 1 98.56 91 LEU B O 1
ATOM 2595 N N . GLY B 1 92 ? -0.315 -6.082 -21.828 1 98.44 92 GLY B N 1
ATOM 2596 C CA . GLY B 1 92 ? -0.731 -4.746 -21.422 1 98.44 92 GLY B CA 1
ATOM 2597 C C . GLY B 1 92 ? 0.022 -4.219 -20.219 1 98.44 92 GLY B C 1
ATOM 2598 O O . GLY B 1 92 ? -0.216 -3.094 -19.781 1 98.44 92 GLY B O 1
ATOM 2599 N N . ILE B 1 93 ? 0.978 -4.984 -19.797 1 98.81 93 ILE B N 1
ATOM 2600 C CA . ILE B 1 93 ? 1.64 -4.648 -18.531 1 98.81 93 ILE B CA 1
ATOM 2601 C C . ILE B 1 93 ? 2.391 -3.328 -18.688 1 98.81 93 ILE B C 1
ATOM 2603 O O . ILE B 1 93 ? 2.445 -2.531 -17.75 1 98.81 93 ILE B O 1
ATOM 2607 N N . ASP B 1 94 ? 2.975 -3.049 -19.812 1 98.44 94 ASP B N 1
ATOM 2608 C CA . ASP B 1 94 ? 3.701 -1.799 -20.016 1 98.44 94 ASP B CA 1
ATOM 2609 C C . ASP B 1 94 ? 2.764 -0.597 -19.922 1 98.44 94 ASP B C 1
ATOM 2611 O O . ASP B 1 94 ? 3.059 0.374 -19.219 1 98.44 94 ASP B O 1
ATOM 2615 N N . ILE B 1 95 ? 1.601 -0.705 -20.5 1 98.5 95 ILE B N 1
ATOM 2616 C CA . ILE B 1 95 ? 0.604 0.359 -20.5 1 98.5 95 ILE B CA 1
ATOM 2617 C C . ILE B 1 95 ? 0.023 0.521 -19.094 1 98.5 95 ILE B C 1
ATOM 2619 O O . ILE B 1 95 ? -0.124 1.642 -18.609 1 98.5 95 ILE B O 1
ATOM 2623 N N . ARG B 1 96 ? -0.292 -0.58 -18.469 1 98.75 96 ARG B N 1
ATOM 2624 C CA . ARG B 1 96 ? -0.869 -0.549 -17.125 1 98.75 96 ARG B CA 1
ATOM 2625 C C . ARG B 1 96 ? 0.111 0.044 -16.125 1 98.75 96 ARG B C 1
ATOM 2627 O O . ARG B 1 96 ? -0.281 0.817 -15.242 1 98.75 96 ARG B O 1
ATOM 2634 N N . LEU B 1 97 ? 1.362 -0.364 -16.25 1 98.75 97 LEU B N 1
ATOM 2635 C CA . LEU B 1 97 ? 2.375 0.189 -15.352 1 98.75 97 LEU B CA 1
ATOM 2636 C C . LEU B 1 97 ? 2.5 1.697 -15.539 1 98.75 97 LEU B C 1
ATOM 2638 O O . LEU B 1 97 ? 2.529 2.449 -14.562 1 98.75 97 LEU B O 1
ATOM 2642 N N . THR B 1 98 ? 2.52 2.168 -16.766 1 98.56 98 THR B N 1
ATOM 2643 C CA . THR B 1 98 ? 2.627 3.592 -17.062 1 98.56 98 THR B CA 1
ATOM 2644 C C . THR B 1 98 ? 1.455 4.363 -16.469 1 98.56 98 THR B C 1
ATOM 2646 O O . THR B 1 98 ? 1.65 5.383 -15.805 1 98.56 98 THR B O 1
ATOM 2649 N N . ARG B 1 99 ? 0.274 3.818 -16.672 1 98.62 99 ARG B N 1
ATOM 2650 C CA . ARG B 1 99 ? -0.929 4.465 -16.156 1 98.62 99 ARG B CA 1
ATOM 2651 C C . ARG B 1 99 ? -0.907 4.531 -14.633 1 98.62 99 ARG B C 1
ATOM 2653 O O . ARG B 1 99 ? -1.261 5.559 -14.047 1 98.62 99 ARG B O 1
ATOM 2660 N N . LEU B 1 100 ? -0.514 3.463 -14.078 1 98.88 100 LEU B N 1
ATOM 2661 C CA . LEU B 1 100 ? -0.494 3.418 -12.617 1 98.88 100 LEU B CA 1
ATOM 2662 C C . LEU B 1 100 ? 0.566 4.359 -12.062 1 98.88 100 LEU B C 1
ATOM 2664 O O . LEU B 1 100 ? 0.322 5.062 -11.078 1 98.88 100 LEU B O 1
ATOM 2668 N N . MET B 1 101 ? 1.756 4.371 -12.656 1 98.69 101 MET B N 1
ATOM 2669 C CA . MET B 1 101 ? 2.809 5.293 -12.242 1 98.69 101 MET B CA 1
ATOM 2670 C C . MET B 1 101 ? 2.314 6.738 -12.289 1 98.69 101 MET B C 1
ATOM 2672 O O . MET B 1 101 ? 2.506 7.492 -11.328 1 98.69 101 MET B O 1
ATOM 2676 N N . GLU B 1 102 ? 1.613 7.125 -13.281 1 98.62 102 GLU B N 1
ATOM 2677 C CA . GLU B 1 102 ? 1.143 8.5 -13.438 1 98.62 102 GLU B CA 1
ATOM 2678 C C . GLU B 1 102 ? 0.032 8.812 -12.438 1 98.62 102 GLU B C 1
ATOM 2680 O O . GLU B 1 102 ? -0.059 9.938 -11.945 1 98.62 102 GLU B O 1
ATOM 2685 N N . ALA B 1 103 ? -0.781 7.852 -12.203 1 98.75 103 ALA B N 1
ATOM 2686 C CA . ALA B 1 103 ? -1.868 8.062 -11.25 1 98.75 103 ALA B CA 1
ATOM 2687 C C . ALA B 1 103 ? -1.331 8.211 -9.828 1 98.75 103 ALA B C 1
ATOM 2689 O O . ALA B 1 103 ? -1.87 8.984 -9.031 1 98.75 103 ALA B O 1
ATOM 2690 N N . MET B 1 104 ? -0.272 7.535 -9.523 1 98.81 104 MET B N 1
ATOM 2691 C CA . MET B 1 104 ? 0.25 7.5 -8.156 1 98.81 104 MET B CA 1
ATOM 2692 C C . MET B 1 104 ? 1.262 8.617 -7.934 1 98.81 104 MET B C 1
ATOM 2694 O O . MET B 1 104 ? 1.328 9.195 -6.844 1 98.81 104 MET B O 1
ATOM 2698 N N . PHE B 1 105 ? 2.064 8.82 -8.922 1 98.44 105 PHE B N 1
ATOM 2699 C CA . PHE B 1 105 ? 3.117 9.836 -8.906 1 98.44 105 PHE B CA 1
ATOM 2700 C C . PHE B 1 105 ? 3.199 10.547 -10.25 1 98.44 105 PHE B C 1
ATOM 2702 O O . PHE B 1 105 ? 3.934 10.117 -11.148 1 98.44 105 PHE B O 1
ATOM 2709 N N . GLU B 1 106 ? 2.5 11.633 -10.312 1 97.44 106 GLU B N 1
ATOM 2710 C CA . GLU B 1 106 ? 2.395 12.359 -11.578 1 97.44 106 GLU B CA 1
ATOM 2711 C C . GLU B 1 106 ? 3.771 12.617 -12.18 1 97.44 106 GLU B C 1
ATOM 2713 O O . GLU B 1 106 ? 4.707 13 -11.477 1 97.44 106 GLU B O 1
ATOM 2718 N N . TYR B 1 107 ? 3.992 12.312 -13.461 1 96.44 107 TYR B N 1
ATOM 2719 C CA . TYR B 1 107 ? 5.164 12.531 -14.297 1 96.44 107 TYR B CA 1
ATOM 2720 C C . TYR B 1 107 ? 6.227 11.469 -14.023 1 96.44 107 TYR B C 1
ATOM 2722 O O . TYR B 1 107 ? 7.301 11.492 -14.633 1 96.44 107 TYR B O 1
ATOM 2730 N N . SER B 1 108 ? 5.91 10.516 -13.227 1 95.62 108 SER B N 1
ATOM 2731 C CA . SER B 1 108 ? 6.93 9.539 -12.859 1 95.62 108 SER B CA 1
ATOM 2732 C C . SER B 1 108 ? 7.277 8.633 -14.039 1 95.62 108 SER B C 1
ATOM 2734 O O . SER B 1 108 ? 8.406 8.141 -14.141 1 95.62 108 SER B O 1
ATOM 2736 N N . SER B 1 109 ? 6.328 8.398 -14.922 1 93.62 109 SER B N 1
ATOM 2737 C CA . SER B 1 109 ? 6.582 7.504 -16.047 1 93.62 109 SER B CA 1
ATOM 2738 C C . SER B 1 109 ? 7.488 8.164 -17.078 1 93.62 109 SER B C 1
ATOM 2740 O O . SER B 1 109 ? 8.039 7.484 -17.953 1 93.62 109 SER B O 1
ATOM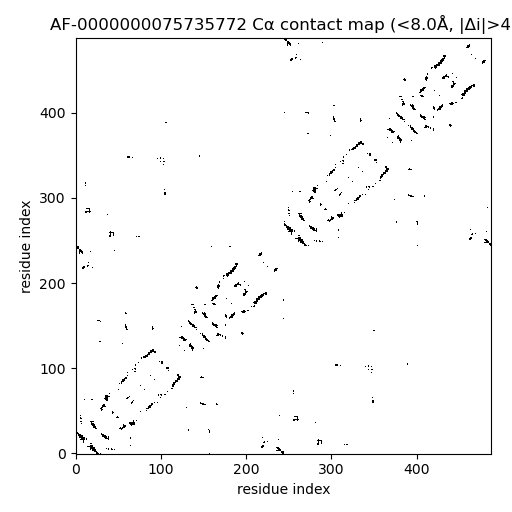 2742 N N . ALA B 1 110 ? 7.633 9.422 -16.953 1 93.38 110 ALA B N 1
ATOM 2743 C CA . ALA B 1 110 ? 8.445 10.156 -17.906 1 93.38 110 ALA B CA 1
ATOM 2744 C C . ALA B 1 110 ? 9.922 10.117 -17.516 1 93.38 110 ALA B C 1
ATOM 2746 O O . ALA B 1 110 ? 10.797 10.461 -18.328 1 93.38 110 ALA B O 1
ATOM 2747 N N . THR B 1 111 ? 10.195 9.789 -16.312 1 90.88 111 THR B N 1
ATOM 2748 C CA . THR B 1 111 ? 11.578 9.711 -15.852 1 90.88 111 THR B CA 1
ATOM 2749 C C . THR B 1 111 ? 12.25 8.438 -16.375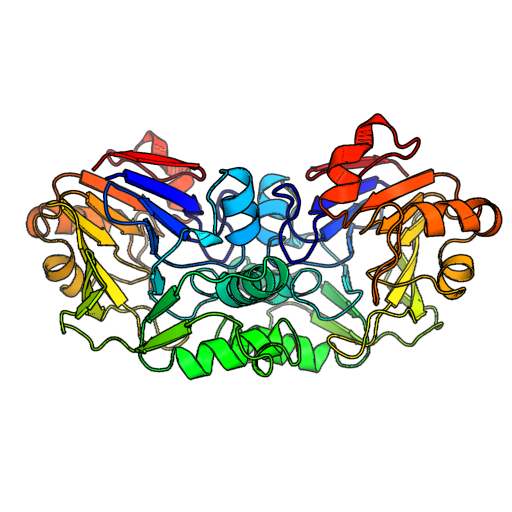 1 90.88 111 THR B C 1
ATOM 2751 O O . THR B 1 111 ? 11.82 7.328 -16.062 1 90.88 111 THR B O 1
ATOM 2754 N N . LYS B 1 112 ? 13.328 8.586 -17.172 1 90.19 112 LYS B N 1
ATOM 2755 C CA . LYS B 1 112 ? 14.039 7.434 -17.719 1 90.19 112 LYS B CA 1
ATOM 2756 C C . LYS B 1 112 ? 14.844 6.719 -16.625 1 90.19 112 LYS B C 1
ATOM 2758 O O . LYS B 1 112 ? 15.602 7.352 -15.898 1 90.19 112 LYS B O 1
ATOM 2763 N N . PRO B 1 113 ? 14.594 5.441 -16.547 1 92.62 113 PRO B N 1
ATOM 2764 C CA . PRO B 1 113 ? 15.406 4.699 -15.578 1 92.62 113 PRO B CA 1
ATOM 2765 C C . PRO B 1 113 ? 16.906 4.75 -15.898 1 92.62 113 PRO B C 1
ATOM 2767 O O . PRO B 1 113 ? 17.281 4.75 -17.062 1 92.62 113 PRO B O 1
ATOM 2770 N N . ASN B 1 114 ? 17.766 4.781 -14.844 1 92.75 114 ASN B N 1
ATOM 2771 C CA . ASN B 1 114 ? 19.203 4.793 -14.992 1 92.75 114 ASN B CA 1
ATOM 2772 C C . ASN B 1 114 ? 19.781 3.377 -15.07 1 92.75 114 ASN B C 1
ATOM 2774 O O . ASN B 1 114 ? 20.953 3.16 -14.797 1 92.75 114 ASN B O 1
ATOM 2778 N N . PHE B 1 115 ? 18.938 2.443 -15.234 1 97.38 115 PHE B N 1
ATOM 2779 C CA . PHE B 1 115 ? 19.297 1.036 -15.352 1 97.38 115 PHE B CA 1
ATOM 2780 C C . PHE B 1 115 ? 18.516 0.357 -16.469 1 97.38 115 PHE B C 1
ATOM 2782 O O . PHE B 1 115 ? 17.562 0.929 -17 1 97.38 115 PHE B O 1
ATOM 2789 N N . ASP B 1 116 ? 18.969 -0.844 -16.906 1 98.19 116 ASP B N 1
ATOM 2790 C CA . ASP B 1 116 ? 18.266 -1.599 -17.938 1 98.19 116 ASP B CA 1
ATOM 2791 C C . ASP B 1 116 ? 16.969 -2.201 -17.406 1 98.19 116 ASP B C 1
ATOM 2793 O O . ASP B 1 116 ? 17 -3.207 -16.688 1 98.19 116 ASP B O 1
ATOM 2797 N N . LEU B 1 117 ? 15.883 -1.561 -17.703 1 98.5 117 LEU B N 1
ATOM 2798 C CA . LEU B 1 117 ? 14.555 -2.037 -17.328 1 98.5 117 LEU B CA 1
ATOM 2799 C C . LEU B 1 117 ? 13.82 -2.613 -18.547 1 98.5 117 LEU B C 1
ATOM 2801 O O . LEU B 1 117 ? 13.672 -1.936 -19.562 1 98.5 117 LEU B O 1
ATOM 2805 N N . GLN B 1 118 ? 13.406 -3.838 -18.438 1 98.69 118 GLN B N 1
ATOM 2806 C CA . GLN B 1 118 ? 12.539 -4.449 -19.438 1 98.69 118 GLN B CA 1
ATOM 2807 C C . GLN B 1 118 ? 11.164 -4.766 -18.844 1 98.69 118 GLN B C 1
ATOM 2809 O O . GLN B 1 118 ? 11.062 -5.395 -17.797 1 98.69 118 GLN B O 1
ATOM 2814 N N . VAL B 1 119 ? 10.125 -4.305 -19.453 1 98.81 119 VAL B N 1
ATOM 2815 C CA . VAL B 1 119 ? 8.742 -4.629 -19.109 1 98.81 119 VAL B CA 1
ATOM 2816 C C . VAL B 1 119 ? 8.125 -5.473 -20.219 1 98.81 119 VAL B C 1
ATOM 2818 O O . VAL B 1 119 ? 7.879 -4.973 -21.328 1 98.81 119 VAL B O 1
ATOM 2821 N N . LEU B 1 120 ? 7.844 -6.758 -19.859 1 98.75 120 LEU B N 1
ATOM 2822 C CA . LEU B 1 120 ? 7.566 -7.723 -20.906 1 98.75 120 LEU B CA 1
ATOM 2823 C C . LEU B 1 120 ? 6.215 -8.398 -20.688 1 98.75 120 LEU B C 1
ATOM 2825 O O . LEU B 1 120 ? 5.871 -8.75 -19.562 1 98.75 120 LEU B O 1
ATOM 2829 N N . ALA B 1 121 ? 5.5 -8.539 -21.781 1 98.88 121 ALA B N 1
ATOM 2830 C CA . ALA B 1 121 ? 4.266 -9.32 -21.734 1 98.88 121 ALA B CA 1
ATOM 2831 C C . ALA B 1 121 ? 4.551 -10.805 -21.922 1 98.88 121 ALA B C 1
ATOM 2833 O O . ALA B 1 121 ? 5.383 -11.188 -22.75 1 98.88 121 ALA B O 1
ATOM 2834 N N . LEU B 1 122 ? 3.883 -11.586 -21.125 1 98.88 122 LEU B N 1
ATOM 2835 C CA . LEU B 1 122 ? 3.955 -13.039 -21.266 1 98.88 122 LEU B CA 1
ATOM 2836 C C . LEU B 1 122 ? 2.764 -13.57 -22.047 1 98.88 122 LEU B C 1
ATOM 2838 O O . LEU B 1 122 ? 1.644 -13.07 -21.906 1 98.88 122 LEU B O 1
ATOM 2842 N N . GLU B 1 123 ? 3.021 -14.555 -22.844 1 98.5 123 GLU B N 1
ATOM 2843 C CA . GLU B 1 123 ? 1.961 -15.219 -23.594 1 98.5 123 GLU B CA 1
ATOM 2844 C C . GLU B 1 123 ? 1.436 -16.438 -22.828 1 98.5 123 GLU B C 1
ATOM 2846 O O . GLU B 1 123 ? 2.217 -17.234 -22.312 1 98.5 123 GLU B O 1
ATOM 2851 N N . PRO B 1 124 ? 0.09 -16.531 -22.781 1 98.19 124 PRO B N 1
ATOM 2852 C CA . PRO B 1 124 ? -0.465 -17.688 -22.094 1 98.19 124 PRO B CA 1
ATOM 2853 C C . PRO B 1 124 ? 0.079 -19.016 -22.625 1 98.19 124 PRO B C 1
ATOM 2855 O O . PRO B 1 124 ? 0.185 -19.188 -23.844 1 98.19 124 PRO B O 1
ATOM 2858 N N . ALA B 1 125 ? 0.483 -19.859 -21.75 1 97.25 125 ALA B N 1
ATOM 2859 C CA . ALA B 1 125 ? 0.89 -21.234 -22 1 97.25 125 ALA B CA 1
ATOM 2860 C C . ALA B 1 125 ? 2.209 -21.297 -22.766 1 97.25 125 ALA B C 1
ATOM 2862 O O . ALA B 1 125 ? 2.604 -22.344 -23.266 1 97.25 125 ALA B O 1
ATOM 2863 N N . VAL B 1 126 ? 2.861 -20.188 -22.906 1 98.56 126 VAL B N 1
ATOM 2864 C CA . VAL B 1 126 ? 4.168 -20.172 -23.547 1 98.56 126 VAL B CA 1
ATOM 2865 C C . VAL B 1 126 ? 5.266 -20 -22.5 1 98.56 126 VAL B C 1
ATOM 2867 O O . VAL B 1 126 ? 5.297 -19 -21.781 1 98.56 126 VAL B O 1
ATOM 2870 N N . THR B 1 127 ? 6.133 -20.953 -22.5 1 98.81 127 THR B N 1
ATOM 2871 C CA . THR B 1 127 ? 7.238 -20.953 -21.547 1 98.81 127 THR B CA 1
ATOM 2872 C C . THR B 1 127 ? 8.289 -19.922 -21.938 1 98.81 127 THR B C 1
ATOM 2874 O O . THR B 1 127 ? 8.633 -19.797 -23.109 1 98.81 127 THR B O 1
ATOM 2877 N N . ARG B 1 128 ? 8.758 -19.172 -20.984 1 98.69 128 ARG B N 1
ATOM 2878 C CA . ARG B 1 128 ? 9.805 -18.172 -21.203 1 98.69 128 ARG B CA 1
ATOM 2879 C C . ARG B 1 128 ? 10.898 -18.297 -20.141 1 98.69 128 ARG B C 1
ATOM 2881 O O . ARG B 1 128 ? 10.617 -18.547 -18.969 1 98.69 128 ARG B O 1
ATOM 2888 N N . GLN B 1 129 ? 12.094 -18.078 -20.594 1 98.69 129 GLN B N 1
ATOM 2889 C CA . GLN B 1 129 ? 13.242 -18.156 -19.703 1 98.69 129 GLN B CA 1
ATOM 2890 C C . GLN B 1 129 ? 13.734 -16.766 -19.328 1 98.69 129 GLN B C 1
ATOM 2892 O O . GLN B 1 129 ? 13.891 -15.898 -20.188 1 98.69 129 GLN B O 1
ATOM 2897 N N . PHE B 1 130 ? 13.93 -16.516 -18.062 1 98.62 130 PHE B N 1
ATOM 2898 C CA . PHE B 1 130 ? 14.562 -15.32 -17.5 1 98.62 130 PHE B CA 1
ATOM 2899 C C . PHE B 1 130 ? 15.789 -15.703 -16.688 1 98.62 130 PHE B C 1
ATOM 2901 O O . PHE B 1 130 ? 15.695 -15.914 -15.469 1 98.62 130 PHE B O 1
ATOM 2908 N N . GLY B 1 131 ? 16.938 -15.688 -17.312 1 97.94 131 GLY B N 1
ATOM 2909 C CA . GLY B 1 131 ? 18.109 -16.203 -16.625 1 97.94 131 GLY B CA 1
ATOM 2910 C C . GLY B 1 131 ? 17.938 -17.641 -16.141 1 97.94 131 GLY B C 1
ATOM 2911 O O . GLY B 1 131 ? 17.656 -18.531 -16.938 1 97.94 131 GLY B O 1
ATOM 2912 N N . ALA B 1 132 ? 17.984 -17.812 -14.836 1 98.44 132 ALA B N 1
ATOM 2913 C CA . ALA B 1 132 ? 17.922 -19.141 -14.234 1 98.44 132 ALA B CA 1
ATOM 2914 C C . ALA B 1 132 ? 16.469 -19.5 -13.898 1 98.44 132 ALA B C 1
ATOM 2916 O O . ALA B 1 132 ? 16.219 -20.562 -13.32 1 98.44 132 ALA B O 1
ATOM 2917 N N . VAL B 1 133 ? 15.562 -18.656 -14.227 1 98.81 133 VAL B N 1
ATOM 2918 C CA . VAL B 1 133 ? 14.156 -18.859 -13.898 1 98.81 133 VAL B CA 1
ATOM 2919 C C . VAL B 1 133 ? 13.375 -19.172 -15.172 1 98.81 133 VAL B C 1
ATOM 2921 O O . VAL B 1 133 ? 13.453 -18.422 -16.156 1 98.81 133 VAL B O 1
ATOM 2924 N N . THR B 1 134 ? 12.688 -20.281 -15.188 1 98.94 134 THR B N 1
ATOM 2925 C CA . THR B 1 134 ? 11.773 -20.625 -16.281 1 98.94 134 THR B CA 1
ATOM 2926 C C . THR B 1 134 ? 10.32 -20.469 -15.828 1 98.94 134 THR B C 1
ATOM 2928 O O . THR B 1 134 ? 9.914 -21.031 -14.812 1 98.94 134 THR B O 1
ATOM 2931 N N . VAL B 1 135 ? 9.57 -19.688 -16.609 1 98.94 135 VAL B N 1
ATOM 2932 C CA . VAL B 1 135 ? 8.211 -19.344 -16.203 1 98.94 135 VAL B CA 1
ATOM 2933 C C . VAL B 1 135 ? 7.223 -19.75 -17.281 1 98.94 135 VAL B C 1
ATOM 2935 O O . VAL B 1 135 ? 7.422 -19.453 -18.453 1 98.94 135 VAL B O 1
ATOM 2938 N N . THR B 1 136 ? 6.203 -20.438 -16.922 1 98.94 136 THR B N 1
ATOM 2939 C CA . THR B 1 136 ? 5.059 -20.703 -17.781 1 98.94 136 THR B CA 1
ATOM 2940 C C . THR B 1 136 ? 3.783 -20.125 -17.188 1 98.94 136 THR B C 1
ATOM 2942 O O . THR B 1 136 ? 3.336 -20.531 -16.125 1 98.94 136 THR B O 1
ATOM 2945 N N . PRO B 1 137 ? 3.238 -19.156 -17.891 1 98.94 137 PRO B N 1
ATOM 2946 C CA . PRO B 1 137 ? 1.966 -18.594 -17.422 1 98.94 137 PRO B CA 1
ATOM 2947 C C . PRO B 1 137 ? 0.761 -19.406 -17.875 1 98.94 137 PRO B C 1
ATOM 2949 O O . PRO B 1 137 ? 0.745 -19.906 -19.016 1 98.94 137 PRO B O 1
ATOM 2952 N N . PHE B 1 138 ? -0.214 -19.594 -17.047 1 98.88 138 PHE B N 1
ATOM 2953 C CA . PHE B 1 138 ? -1.474 -20.25 -17.359 1 98.88 138 PHE B CA 1
ATOM 2954 C C . PHE B 1 138 ? -2.65 -19.312 -17.141 1 98.88 138 PHE B C 1
ATOM 2956 O O . PHE B 1 138 ? -2.795 -18.734 -16.062 1 98.88 138 PHE B O 1
ATOM 2963 N N . PRO B 1 139 ? -3.498 -19.141 -18.172 1 98.62 139 PRO B N 1
ATOM 2964 C CA . PRO B 1 139 ? -4.648 -18.266 -17.984 1 98.62 139 PRO B CA 1
ATOM 2965 C C . PRO B 1 139 ? -5.652 -18.797 -16.969 1 98.62 139 PRO B C 1
ATOM 2967 O O . PRO B 1 139 ? -5.992 -19.984 -16.984 1 98.62 139 PRO B O 1
ATOM 2970 N N . VAL B 1 140 ? -6.07 -17.891 -16.031 1 98.75 140 VAL B N 1
ATOM 2971 C CA . VAL B 1 140 ? -7.047 -18.297 -15.031 1 98.75 140 VAL B CA 1
ATOM 2972 C C . VAL B 1 140 ? -8.234 -17.344 -15.047 1 98.75 140 VAL B C 1
ATOM 2974 O O . VAL B 1 140 ? -8.336 -16.484 -15.93 1 98.75 140 VAL B O 1
ATOM 2977 N N . VAL B 1 141 ? -9.25 -17.547 -14.109 1 98.38 141 VAL B N 1
ATOM 2978 C CA . VAL B 1 141 ? -10.531 -16.859 -14.188 1 98.38 141 VAL B CA 1
ATOM 2979 C C . VAL B 1 141 ? -10.719 -15.977 -12.961 1 98.38 141 VAL B C 1
ATOM 2981 O O . VAL B 1 141 ? -10.984 -16.484 -11.859 1 98.38 141 VAL B O 1
ATOM 2984 N N . HIS B 1 142 ? -10.625 -14.703 -13.203 1 98.38 142 HIS B N 1
ATOM 2985 C CA . HIS B 1 142 ? -10.758 -13.758 -12.102 1 98.38 142 HIS B CA 1
ATOM 2986 C C . HIS B 1 142 ? -11.547 -12.523 -12.523 1 98.38 142 HIS B C 1
ATOM 2988 O O . HIS B 1 142 ? -11.203 -11.398 -12.133 1 98.38 142 HIS B O 1
ATOM 2994 N N . GLY B 1 143 ? -12.523 -12.703 -13.352 1 95.62 143 GLY B N 1
ATOM 2995 C CA . GLY B 1 143 ? -13.422 -11.625 -13.742 1 95.62 143 GLY B CA 1
ATOM 2996 C C . GLY B 1 143 ? -12.953 -10.867 -14.969 1 95.62 143 GLY B C 1
ATOM 2997 O O . GLY B 1 143 ? -12.188 -11.398 -15.781 1 95.62 143 GLY B O 1
ATOM 2998 N N . ASP B 1 144 ? -13.492 -9.641 -15.141 1 92.19 144 ASP B N 1
ATOM 2999 C CA . ASP B 1 144 ? -13.297 -8.922 -16.391 1 92.19 144 ASP B CA 1
ATOM 3000 C C . ASP B 1 144 ? -12.453 -7.664 -16.172 1 92.19 144 ASP B C 1
ATOM 3002 O O . ASP B 1 144 ? -12.258 -6.875 -17.109 1 92.19 144 ASP B O 1
ATOM 3006 N N . SER B 1 145 ? -12.047 -7.48 -14.984 1 94.25 145 SER B N 1
ATOM 3007 C CA . SER B 1 145 ? -11.258 -6.297 -14.664 1 94.25 145 SER B CA 1
ATOM 3008 C C . SER B 1 145 ? -9.898 -6.684 -14.078 1 94.25 145 SER B C 1
ATOM 3010 O O . SER B 1 145 ? -9.805 -7.648 -13.32 1 94.25 145 SER B O 1
ATOM 3012 N N . GLY B 1 146 ? -8.938 -5.934 -14.547 1 94.69 146 GLY B N 1
ATOM 3013 C CA . GLY B 1 146 ? -7.629 -6.156 -13.953 1 94.69 146 GLY B CA 1
ATOM 3014 C C . GLY B 1 146 ? -6.844 -7.262 -14.633 1 94.69 146 GLY B C 1
ATOM 3015 O O . GLY B 1 146 ? -5.812 -7.707 -14.125 1 94.69 146 GLY B O 1
ATOM 3016 N N . GLY B 1 147 ? -7.355 -7.793 -15.82 1 95.69 147 GLY B N 1
ATOM 3017 C CA . GLY B 1 147 ? -6.715 -8.922 -16.484 1 95.69 147 GLY B CA 1
ATOM 3018 C C . GLY B 1 147 ? -5.875 -8.508 -17.672 1 95.69 147 GLY B C 1
ATOM 3019 O O . GLY B 1 147 ? -5.625 -7.32 -17.891 1 95.69 147 GLY B O 1
ATOM 3020 N N . PRO B 1 148 ? -5.426 -9.508 -18.438 1 98 148 PRO B N 1
ATOM 3021 C CA . PRO B 1 148 ? -5.57 -10.953 -18.234 1 98 148 PRO B CA 1
ATOM 3022 C C . PRO B 1 148 ? -4.996 -11.43 -16.906 1 98 148 PRO B C 1
ATOM 3024 O O . PRO B 1 148 ? -4.324 -10.664 -16.203 1 98 148 PRO B O 1
ATOM 3027 N N . PHE B 1 149 ? -5.352 -12.672 -16.531 1 98.81 149 PHE B N 1
ATOM 3028 C CA . PHE B 1 149 ? -4.996 -13.242 -15.242 1 98.81 149 PHE B CA 1
ATOM 3029 C C . PHE B 1 149 ? -4.168 -14.508 -15.422 1 98.81 149 PHE B C 1
ATOM 3031 O O . PHE B 1 149 ? -4.48 -15.352 -16.266 1 98.81 149 PHE B O 1
ATOM 3038 N N . PHE B 1 150 ? -3.078 -14.641 -14.586 1 98.94 150 PHE B N 1
ATOM 3039 C CA . PHE B 1 150 ? -2.203 -15.789 -14.758 1 98.94 150 PHE B CA 1
ATOM 3040 C C . PHE B 1 150 ? -2.027 -16.531 -13.438 1 98.94 150 PHE B C 1
ATOM 3042 O O . PHE B 1 150 ? -1.906 -15.922 -12.383 1 98.94 150 PHE B O 1
ATOM 3049 N N . ALA B 1 151 ? -2.018 -17.844 -13.516 1 98.94 151 ALA B N 1
ATOM 3050 C CA . ALA B 1 151 ? -1.211 -18.688 -12.641 1 98.94 151 ALA B CA 1
ATOM 3051 C C . ALA B 1 151 ? 0.192 -18.891 -13.203 1 98.94 151 ALA B C 1
ATOM 3053 O O . ALA B 1 151 ? 0.403 -18.766 -14.414 1 98.94 151 ALA B O 1
ATOM 3054 N N . TYR B 1 152 ? 1.131 -19.188 -12.297 1 98.94 152 TYR B N 1
ATOM 3055 C CA . TYR B 1 152 ? 2.498 -19.391 -12.766 1 98.94 152 TYR B CA 1
ATOM 3056 C C . TYR B 1 152 ? 3.016 -20.766 -12.359 1 98.94 152 TYR B C 1
ATOM 3058 O O . TYR B 1 152 ? 2.791 -21.203 -11.234 1 98.94 152 TYR B O 1
ATOM 3066 N N . ARG B 1 153 ? 3.627 -21.484 -13.273 1 98.94 153 ARG B N 1
ATOM 3067 C CA . ARG B 1 153 ? 4.57 -22.562 -13.016 1 98.94 153 ARG B CA 1
ATOM 3068 C C . ARG B 1 153 ? 6.008 -22.094 -13.203 1 98.94 153 ARG B C 1
ATOM 3070 O O . ARG B 1 153 ? 6.387 -21.656 -14.289 1 98.94 153 ARG B O 1
ATOM 3077 N N . ILE B 1 154 ? 6.762 -22.094 -12.148 1 98.94 154 ILE B N 1
ATOM 3078 C CA . ILE B 1 154 ? 8.109 -21.547 -12.148 1 98.94 154 ILE B CA 1
ATOM 3079 C C . ILE B 1 154 ? 9.117 -22.641 -11.82 1 98.94 154 ILE B C 1
ATOM 3081 O O . ILE B 1 154 ? 8.969 -23.359 -10.828 1 98.94 154 ILE B O 1
ATOM 3085 N N . GLU B 1 155 ? 10.047 -22.812 -12.672 1 98.88 155 GLU B N 1
ATOM 3086 C CA . GLU B 1 155 ? 11.141 -23.75 -12.453 1 98.88 155 GLU B CA 1
ATOM 3087 C C . GLU B 1 155 ? 12.461 -23.031 -12.219 1 98.88 155 GLU B C 1
ATOM 3089 O O . GLU B 1 155 ? 12.859 -22.188 -13.023 1 98.88 155 GLU B O 1
ATOM 3094 N N . ALA B 1 156 ? 13.07 -23.328 -11.141 1 98.62 156 ALA B N 1
ATOM 3095 C CA . ALA B 1 156 ? 14.367 -22.75 -10.789 1 98.62 156 ALA B CA 1
ATOM 3096 C C . ALA B 1 156 ? 15.117 -23.656 -9.812 1 98.62 156 ALA B C 1
ATOM 3098 O O . ALA B 1 156 ? 14.523 -24.234 -8.898 1 98.62 156 ALA B O 1
ATOM 3099 N N . GLU B 1 157 ? 16.391 -23.828 -10.086 1 98.38 157 GLU B N 1
ATOM 3100 C CA . GLU B 1 157 ? 17.297 -24.562 -9.219 1 98.38 157 GLU B CA 1
ATOM 3101 C C . GLU B 1 157 ? 16.766 -25.969 -8.922 1 98.38 157 GLU B C 1
ATOM 3103 O O . GLU B 1 157 ? 16.797 -26.422 -7.781 1 98.38 157 GLU B O 1
ATOM 3108 N N . GLY B 1 158 ? 16.141 -26.547 -9.891 1 98.31 158 GLY B N 1
ATOM 3109 C CA . GLY B 1 158 ? 15.695 -27.938 -9.812 1 98.31 158 GLY B CA 1
ATOM 3110 C C . GLY B 1 158 ? 14.391 -28.094 -9.055 1 98.31 158 GLY B C 1
ATOM 3111 O O . GLY B 1 158 ? 14 -29.203 -8.703 1 98.31 158 GLY B O 1
ATOM 3112 N N . ARG B 1 159 ? 13.695 -27 -8.742 1 98.75 159 ARG B N 1
ATOM 3113 C CA . ARG B 1 159 ? 12.422 -27.031 -8.031 1 98.75 159 ARG B CA 1
ATOM 3114 C C . ARG B 1 159 ? 11.305 -26.422 -8.883 1 98.75 159 ARG B C 1
ATOM 3116 O O . ARG B 1 159 ? 11.562 -25.609 -9.766 1 98.75 159 ARG B O 1
ATOM 3123 N N . ILE B 1 160 ? 10.125 -26.906 -8.602 1 98.81 160 ILE B N 1
ATOM 3124 C CA . ILE B 1 160 ? 8.93 -26.359 -9.242 1 98.81 160 ILE B CA 1
ATOM 3125 C C . ILE B 1 160 ? 8.078 -25.625 -8.211 1 98.81 160 ILE B C 1
ATOM 3127 O O . ILE B 1 160 ? 7.641 -26.234 -7.223 1 98.81 160 ILE B O 1
ATOM 3131 N N . LEU B 1 161 ? 7.898 -24.359 -8.406 1 98.94 161 LEU B N 1
ATOM 3132 C CA . LEU B 1 161 ? 7.008 -23.516 -7.621 1 98.94 161 LEU B CA 1
ATOM 3133 C C . LEU B 1 161 ? 5.793 -23.094 -8.445 1 98.94 161 LEU B C 1
ATOM 3135 O O . LEU B 1 161 ? 5.934 -22.531 -9.531 1 98.94 161 LEU B O 1
ATOM 3139 N N . ALA B 1 162 ? 4.629 -23.422 -7.992 1 98.94 162 ALA B N 1
ATOM 3140 C CA . ALA B 1 162 ? 3.404 -22.984 -8.664 1 98.94 162 ALA B CA 1
ATOM 3141 C C . ALA B 1 162 ? 2.633 -21.984 -7.809 1 98.94 162 ALA B C 1
ATOM 3143 O O . ALA B 1 162 ? 2.596 -22.109 -6.582 1 98.94 162 ALA B O 1
ATOM 3144 N N . TYR B 1 163 ? 2.066 -21.016 -8.414 1 99 163 TYR B N 1
ATOM 3145 C CA . TYR B 1 163 ? 1.229 -20.016 -7.75 1 99 163 TYR B CA 1
ATOM 3146 C C . TYR B 1 163 ? -0.067 -19.797 -8.523 1 99 163 TYR B C 1
ATOM 3148 O O . TYR B 1 163 ? -0.044 -19.516 -9.719 1 99 163 TYR B O 1
ATOM 3156 N N . SER B 1 164 ? -1.141 -19.844 -7.852 1 98.94 164 SER B N 1
ATOM 3157 C CA . SER B 1 164 ? -2.453 -19.859 -8.492 1 98.94 164 SER B CA 1
ATOM 3158 C C . SER B 1 164 ? -2.82 -18.469 -9.023 1 98.94 164 SER B C 1
ATOM 3160 O O . SER B 1 164 ? -3.668 -18.344 -9.914 1 98.94 164 SER B O 1
ATOM 3162 N N . GLY B 1 165 ? -2.172 -17.375 -8.469 1 98.81 165 GLY B N 1
ATOM 3163 C CA . GLY B 1 165 ? -2.822 -16.078 -8.617 1 98.81 165 GLY B CA 1
ATOM 3164 C C . GLY B 1 165 ? -4.195 -16.031 -7.977 1 98.81 165 GLY B C 1
ATOM 3165 O O . GLY B 1 165 ? -4.457 -16.734 -7.004 1 98.81 165 GLY B O 1
ATOM 3166 N N . ASP B 1 166 ? -4.992 -15.047 -8.398 1 98.88 166 ASP B N 1
ATOM 3167 C CA . ASP B 1 166 ? -6.395 -14.984 -7.988 1 98.88 166 ASP B CA 1
ATOM 3168 C C . ASP B 1 166 ? -7.301 -15.617 -9.047 1 98.88 166 ASP B C 1
ATOM 3170 O O . ASP B 1 166 ? -7.23 -15.258 -10.227 1 98.88 166 ASP B O 1
ATOM 3174 N N . THR B 1 167 ? -8.148 -16.562 -8.594 1 98.75 167 THR B N 1
ATOM 3175 C CA . THR B 1 167 ? -8.945 -17.266 -9.594 1 98.75 167 THR B CA 1
ATOM 3176 C C . THR B 1 167 ? -10.062 -18.062 -8.938 1 98.75 167 THR B C 1
ATOM 3178 O O . THR B 1 167 ? -9.914 -18.531 -7.805 1 98.75 167 THR B O 1
ATOM 3181 N N . GLN B 1 168 ? -11.164 -18.172 -9.688 1 98.06 168 GLN B N 1
ATOM 3182 C CA . GLN B 1 168 ? -12.047 -19.297 -9.406 1 98.06 168 GLN B CA 1
ATOM 3183 C C . GLN B 1 168 ? -11.469 -20.594 -9.938 1 98.06 168 GLN B C 1
ATOM 3185 O O . GLN B 1 168 ? -10.438 -20.594 -10.617 1 98.06 168 GLN B O 1
ATOM 3190 N N . TRP B 1 169 ? -12.07 -21.766 -9.602 1 97.5 169 TRP B N 1
ATOM 3191 C CA . TRP B 1 169 ? -11.508 -23.031 -10.047 1 97.5 169 TRP B CA 1
ATOM 3192 C C . TRP B 1 169 ? -11.406 -23.078 -11.57 1 97.5 169 TRP B C 1
ATOM 3194 O O . TRP B 1 169 ? -12.32 -22.641 -12.273 1 97.5 169 TRP B O 1
ATOM 3204 N N . THR B 1 170 ? -10.43 -23.547 -12.07 1 98.12 170 THR B N 1
ATOM 3205 C CA . THR B 1 170 ? -10.18 -23.844 -13.477 1 98.12 170 THR B CA 1
ATOM 3206 C C . THR B 1 170 ? -9.195 -25 -13.617 1 98.12 170 THR B C 1
ATOM 3208 O O . THR B 1 170 ? -8.242 -25.109 -12.844 1 98.12 170 THR B O 1
ATOM 3211 N N . ASP B 1 171 ? -9.344 -25.797 -14.672 1 98 171 ASP B N 1
ATOM 3212 C CA . ASP B 1 171 ? -8.461 -26.953 -14.914 1 98 171 ASP B CA 1
ATOM 3213 C C . ASP B 1 171 ? -7.039 -26.484 -15.219 1 98 171 ASP B C 1
ATOM 3215 O O . ASP B 1 171 ? -6.098 -27.281 -15.133 1 98 171 ASP B O 1
ATOM 3219 N N . GLN B 1 172 ? -6.902 -25.234 -15.516 1 98.62 172 GLN B N 1
ATOM 3220 C CA . GLN B 1 172 ? -5.574 -24.672 -15.758 1 98.62 172 GLN B CA 1
ATOM 3221 C C . GLN B 1 172 ? -4.676 -24.844 -14.539 1 98.62 172 GLN B C 1
ATOM 3223 O O . GLN B 1 172 ? -3.453 -24.906 -14.664 1 98.62 172 GLN B O 1
ATOM 3228 N N . LEU B 1 173 ? -5.277 -24.938 -13.352 1 98.75 173 LEU B N 1
ATOM 3229 C CA . LEU B 1 173 ? -4.492 -25.062 -12.125 1 98.75 173 LEU B CA 1
ATOM 3230 C C . LEU B 1 173 ? -3.852 -26.453 -12.039 1 98.75 173 LEU B C 1
ATOM 3232 O O . LEU B 1 173 ? -2.781 -26.609 -11.445 1 98.75 173 LEU B O 1
ATOM 3236 N N . VAL B 1 174 ? -4.527 -27.453 -12.633 1 98.62 174 VAL B N 1
ATOM 3237 C CA . VAL B 1 174 ? -3.936 -28.797 -12.664 1 98.62 174 VAL B CA 1
ATOM 3238 C C . VAL B 1 174 ? -2.648 -28.766 -13.484 1 98.62 174 VAL B C 1
ATOM 3240 O O . VAL B 1 174 ? -1.606 -29.25 -13.031 1 98.62 174 VAL B O 1
ATOM 3243 N N . ALA B 1 175 ? -2.723 -28.141 -14.617 1 98.12 175 ALA B N 1
ATOM 3244 C CA . ALA B 1 175 ? -1.553 -28.047 -15.484 1 98.12 175 ALA B CA 1
ATOM 3245 C C . ALA B 1 175 ? -0.455 -27.219 -14.836 1 98.12 175 ALA B C 1
ATOM 3247 O O . ALA B 1 175 ? 0.721 -27.578 -14.875 1 98.12 175 ALA B O 1
ATOM 3248 N N . ALA B 1 176 ? -0.778 -26.141 -14.227 1 98.75 176 ALA B N 1
ATOM 3249 C CA . ALA B 1 176 ? 0.176 -25.188 -13.656 1 98.75 176 ALA B CA 1
ATOM 3250 C C . ALA B 1 176 ? 0.911 -25.812 -12.469 1 98.75 176 ALA B C 1
ATOM 3252 O O . ALA B 1 176 ? 2.098 -25.547 -12.258 1 98.75 176 ALA B O 1
ATOM 3253 N N . ALA B 1 177 ? 0.221 -26.688 -11.711 1 98.88 177 ALA B N 1
ATOM 3254 C CA . ALA B 1 177 ? 0.757 -27.016 -10.398 1 98.88 177 ALA B CA 1
ATOM 3255 C C . ALA B 1 177 ? 1.015 -28.516 -10.273 1 98.88 177 ALA B C 1
ATOM 3257 O O . ALA B 1 177 ? 1.45 -29 -9.219 1 98.88 177 ALA B O 1
ATOM 3258 N N . HIS B 1 178 ? 0.738 -29.25 -11.352 1 98.69 178 HIS B N 1
ATOM 3259 C CA . HIS B 1 178 ? 0.895 -30.703 -11.289 1 98.69 178 HIS B CA 1
ATOM 3260 C C . HIS B 1 178 ? 2.295 -31.094 -10.82 1 98.69 178 HIS B C 1
ATOM 3262 O O . HIS B 1 178 ? 3.291 -30.641 -11.398 1 98.69 178 HIS B O 1
ATOM 3268 N N . ASP B 1 179 ? 2.443 -31.828 -9.758 1 98.75 179 ASP B N 1
ATOM 3269 C CA . ASP B 1 179 ? 3.666 -32.406 -9.211 1 98.75 179 ASP B CA 1
ATOM 3270 C C . ASP B 1 179 ? 4.637 -31.312 -8.766 1 98.75 179 ASP B C 1
ATOM 3272 O O . ASP B 1 179 ? 5.848 -31.531 -8.734 1 98.75 179 ASP B O 1
ATOM 3276 N N . ALA B 1 180 ? 4.094 -30.109 -8.531 1 98.88 180 ALA B N 1
ATOM 3277 C CA . ALA B 1 180 ? 4.949 -29.031 -8.055 1 98.88 180 ALA B CA 1
ATOM 3278 C C . ALA B 1 180 ? 5.555 -29.375 -6.695 1 98.88 180 ALA B C 1
ATOM 3280 O O . ALA B 1 180 ? 4.938 -30.078 -5.895 1 98.88 180 ALA B O 1
ATOM 3281 N N . ASP B 1 181 ? 6.789 -28.891 -6.441 1 98.88 181 ASP B N 1
ATOM 3282 C CA . ASP B 1 181 ? 7.375 -29 -5.109 1 98.88 181 ASP B CA 1
ATOM 3283 C C . ASP B 1 181 ? 6.59 -28.188 -4.09 1 98.88 181 ASP B C 1
ATOM 3285 O O . ASP B 1 181 ? 6.402 -28.625 -2.951 1 98.88 181 ASP B O 1
ATOM 3289 N N . LEU B 1 182 ? 6.141 -27.062 -4.461 1 98.88 182 LEU B N 1
ATOM 3290 C CA . LEU B 1 182 ? 5.293 -26.188 -3.652 1 98.88 182 LEU B CA 1
ATOM 3291 C C . LEU B 1 182 ? 4.207 -25.547 -4.508 1 98.88 182 LEU B C 1
ATOM 3293 O O . LEU B 1 182 ? 4.496 -24.953 -5.555 1 98.88 182 LEU B O 1
ATOM 3297 N N . PHE B 1 183 ? 2.994 -25.75 -4.117 1 98.94 183 PHE B N 1
ATOM 3298 C CA . PHE B 1 183 ? 1.854 -25.047 -4.703 1 98.94 183 PHE B CA 1
ATOM 3299 C C . PHE B 1 183 ? 1.293 -24.016 -3.736 1 98.94 183 PHE B C 1
ATOM 3301 O O . PHE B 1 183 ? 0.717 -24.375 -2.705 1 98.94 183 PHE B O 1
ATOM 3308 N N . ILE B 1 184 ? 1.577 -22.734 -4.008 1 98.94 184 ILE B N 1
ATOM 3309 C CA . ILE B 1 184 ? 0.928 -21.641 -3.299 1 98.94 184 ILE B CA 1
ATOM 3310 C C . ILE B 1 184 ? -0.427 -21.344 -3.938 1 98.94 184 ILE B C 1
ATOM 3312 O O . ILE B 1 184 ? -0.5 -20.984 -5.113 1 98.94 184 ILE B O 1
ATOM 3316 N N . CYS B 1 185 ? -1.487 -21.469 -3.209 1 98.94 185 CYS B N 1
ATOM 3317 C CA . CYS B 1 185 ? -2.816 -21.328 -3.793 1 98.94 185 CYS B CA 1
ATOM 3318 C C . CYS B 1 185 ? -3.709 -20.453 -2.924 1 98.94 185 CYS B C 1
ATOM 3320 O O . CYS B 1 185 ? -3.705 -20.578 -1.698 1 98.94 185 CYS B O 1
ATOM 3322 N N . GLU B 1 186 ? -4.473 -19.578 -3.576 1 98.81 186 GLU B N 1
ATOM 3323 C CA . GLU B 1 186 ? -5.441 -18.797 -2.805 1 98.81 186 GLU B CA 1
ATOM 3324 C C . GLU B 1 186 ? -6.547 -19.703 -2.252 1 98.81 186 GLU B C 1
ATOM 3326 O O . GLU B 1 186 ? -6.898 -20.703 -2.865 1 98.81 186 GLU B O 1
ATOM 3331 N N . ALA B 1 187 ? -6.98 -19.391 -1.127 1 98.38 187 ALA B N 1
ATOM 3332 C CA . ALA B 1 187 ? -8.203 -19.906 -0.513 1 98.38 187 ALA B CA 1
ATOM 3333 C C . ALA B 1 187 ? -9.016 -18.781 0.118 1 98.38 187 ALA B C 1
ATOM 3335 O O . ALA B 1 187 ? -9.016 -18.609 1.34 1 98.38 187 ALA B O 1
ATOM 3336 N N . TYR B 1 188 ? -9.766 -18.188 -0.726 1 98.44 188 TYR B N 1
ATOM 3337 C CA . TYR B 1 188 ? -10.406 -16.938 -0.308 1 98.44 188 TYR B CA 1
ATOM 3338 C C . TYR B 1 188 ? -11.586 -17.219 0.613 1 98.44 188 TYR B C 1
ATOM 3340 O O . TYR B 1 188 ? -11.766 -16.531 1.625 1 98.44 188 TYR B O 1
ATOM 3348 N N . THR B 1 189 ? -12.414 -18.156 0.249 1 98.19 189 THR B N 1
ATOM 3349 C CA . THR B 1 189 ? -13.523 -18.594 1.087 1 98.19 189 THR B CA 1
ATOM 3350 C C . THR B 1 189 ? -13.312 -20.047 1.545 1 98.19 189 THR B C 1
ATOM 3352 O O . THR B 1 189 ? -12.422 -20.734 1.042 1 98.19 189 THR B O 1
ATOM 3355 N N . TYR B 1 190 ? -14.078 -20.375 2.549 1 97.38 190 TYR B N 1
ATOM 3356 C CA . TYR B 1 190 ? -13.93 -21.734 3.053 1 97.38 190 TYR B CA 1
ATOM 3357 C C . TYR B 1 190 ? -14.75 -22.719 2.223 1 97.38 190 TYR B C 1
ATOM 3359 O O . TYR B 1 190 ? -14.195 -23.547 1.487 1 97.38 190 TYR B O 1
ATOM 3367 N N . GLU B 1 191 ? -16.047 -22.625 2.236 1 95.69 191 GLU B N 1
ATOM 3368 C CA . GLU B 1 191 ? -16.922 -23.516 1.479 1 95.69 191 GLU B CA 1
ATOM 3369 C C . GLU B 1 191 ? -17.75 -22.734 0.458 1 95.69 191 GLU B C 1
ATOM 3371 O O . GLU B 1 191 ? -18.078 -23.266 -0.604 1 95.69 191 GLU B O 1
ATOM 3376 N N . ARG B 1 192 ? -18.047 -21.516 0.878 1 94.62 192 ARG B N 1
ATOM 3377 C CA . ARG B 1 192 ? -18.906 -20.672 0.044 1 94.62 192 ARG B CA 1
ATOM 3378 C C . ARG B 1 192 ? -18.266 -20.422 -1.316 1 94.62 192 ARG B C 1
ATOM 3380 O O . ARG B 1 192 ? -17.094 -20.062 -1.397 1 94.62 192 ARG B O 1
ATOM 3387 N N . THR B 1 193 ? -19.047 -20.641 -2.348 1 94.06 193 THR B N 1
ATOM 3388 C CA . THR B 1 193 ? -18.578 -20.344 -3.695 1 94.06 193 THR B CA 1
ATOM 3389 C C . THR B 1 193 ? -18.812 -18.891 -4.047 1 94.06 193 THR B C 1
ATOM 3391 O O . THR B 1 193 ? -19.906 -18.359 -3.834 1 94.06 193 THR B O 1
ATOM 3394 N N . VAL B 1 194 ? -17.781 -18.219 -4.457 1 93.94 194 VAL B N 1
ATOM 3395 C CA . VAL B 1 194 ? -17.906 -16.859 -4.973 1 93.94 194 VAL B CA 1
ATOM 3396 C C . VAL B 1 194 ? -17.266 -16.766 -6.352 1 93.94 194 VAL B C 1
ATOM 3398 O O . VAL B 1 194 ? -16.406 -17.594 -6.703 1 93.94 194 VAL B O 1
ATOM 3401 N N . LYS B 1 195 ? -17.75 -15.797 -7.055 1 94.88 195 LYS B N 1
ATOM 3402 C CA . LYS B 1 195 ? -17.109 -15.562 -8.352 1 94.88 195 LYS B CA 1
ATOM 3403 C C . LYS B 1 195 ? -15.68 -15.07 -8.18 1 94.88 195 LYS B C 1
ATOM 3405 O O . LYS B 1 195 ? -15.359 -14.391 -7.207 1 94.88 195 LYS B O 1
ATOM 3410 N N . ASN B 1 196 ? -14.805 -15.469 -9.023 1 97.38 196 ASN B N 1
ATOM 3411 C CA . ASN B 1 196 ? -13.492 -14.867 -9.234 1 97.38 196 ASN B CA 1
ATOM 3412 C C . ASN B 1 196 ? -12.484 -15.352 -8.195 1 97.38 196 ASN B C 1
ATOM 3414 O O . ASN B 1 196 ? -11.305 -14.984 -8.258 1 97.38 196 ASN B O 1
ATOM 3418 N N . HIS B 1 197 ? -12.93 -16.156 -7.223 1 98.5 197 HIS B N 1
ATOM 3419 C CA . HIS B 1 197 ? -11.992 -16.688 -6.242 1 98.5 197 HIS B CA 1
ATOM 3420 C C . HIS B 1 197 ? -12.289 -18.141 -5.93 1 98.5 197 HIS B C 1
ATOM 3422 O O . HIS B 1 197 ? -13.438 -18.594 -6.059 1 98.5 197 HIS B O 1
ATOM 3428 N N . ILE B 1 198 ? -11.328 -18.875 -5.469 1 98.19 198 ILE B N 1
ATOM 3429 C CA . ILE B 1 198 ? -11.484 -20.297 -5.18 1 98.19 198 ILE B CA 1
ATOM 3430 C C . ILE B 1 198 ? -11.742 -20.5 -3.689 1 98.19 198 ILE B C 1
ATOM 3432 O O . ILE B 1 198 ? -11.148 -19.812 -2.852 1 98.19 198 ILE B O 1
ATOM 3436 N N . SER B 1 199 ? -12.602 -21.438 -3.33 1 98.12 199 SER B N 1
ATOM 3437 C CA . SER B 1 199 ? -12.805 -21.859 -1.949 1 98.12 199 SER B CA 1
ATOM 3438 C C . SER B 1 199 ? -11.82 -22.969 -1.553 1 98.12 199 SER B C 1
ATOM 3440 O O . SER B 1 199 ? -11.359 -23.734 -2.402 1 98.12 199 SER B O 1
ATOM 3442 N N . LEU B 1 200 ? -11.539 -23.016 -0.278 1 98.31 200 LEU B N 1
ATOM 3443 C CA . LEU B 1 200 ? -10.648 -24.062 0.229 1 98.31 200 LEU B CA 1
ATOM 3444 C C . LEU B 1 200 ? -11.195 -25.453 -0.091 1 98.31 200 LEU B C 1
ATOM 3446 O O . LEU B 1 200 ? -10.438 -26.344 -0.482 1 98.31 200 LEU B O 1
ATOM 3450 N N . LYS B 1 201 ? -12.438 -25.641 0.025 1 97.81 201 LYS B N 1
ATOM 3451 C CA . LYS B 1 201 ? -13.047 -26.953 -0.239 1 97.81 201 LYS B CA 1
ATOM 3452 C C . LYS B 1 201 ? -12.906 -27.328 -1.71 1 97.81 201 LYS B C 1
ATOM 3454 O O . LYS B 1 201 ? -12.68 -28.5 -2.033 1 97.81 201 LYS B O 1
ATOM 3459 N N . ALA B 1 202 ? -13.109 -26.344 -2.564 1 97.88 202 ALA B N 1
ATOM 3460 C CA . ALA B 1 202 ? -12.883 -26.609 -3.982 1 97.88 202 ALA B CA 1
ATOM 3461 C C . ALA B 1 202 ? -11.438 -27.031 -4.234 1 97.88 202 ALA B C 1
ATOM 3463 O O . ALA B 1 202 ? -11.18 -27.984 -4.965 1 97.88 202 ALA B O 1
ATOM 3464 N N . LEU B 1 203 ? -10.492 -26.328 -3.691 1 98.25 203 LEU B N 1
ATOM 3465 C CA . LEU B 1 203 ? -9.086 -26.688 -3.818 1 98.25 203 LEU B CA 1
ATOM 3466 C C . LEU B 1 203 ? -8.844 -28.109 -3.342 1 98.25 203 LEU B C 1
ATOM 3468 O O . LEU B 1 203 ? -8.25 -28.922 -4.059 1 98.25 203 LEU B O 1
ATOM 3472 N N . GLU B 1 204 ? -9.359 -28.422 -2.186 1 98 204 GLU B N 1
ATOM 3473 C CA . GLU B 1 204 ? -9.148 -29.734 -1.576 1 98 204 GLU B CA 1
ATOM 3474 C C . GLU B 1 204 ? -9.695 -30.844 -2.463 1 98 204 GLU B C 1
ATOM 3476 O O . GLU B 1 204 ? -9.117 -31.938 -2.537 1 98 204 GLU B O 1
ATOM 3481 N N . THR B 1 205 ? -10.75 -30.578 -3.064 1 97.69 205 THR B N 1
ATOM 3482 C CA . THR B 1 205 ? -11.367 -31.547 -3.957 1 97.69 205 THR B CA 1
ATOM 3483 C C . THR B 1 205 ? -10.438 -31.891 -5.109 1 97.69 205 THR B C 1
ATOM 3485 O O . THR B 1 205 ? -10.422 -33.031 -5.582 1 97.69 205 THR B O 1
ATOM 3488 N N . HIS B 1 206 ? -9.609 -31.016 -5.578 1 98.06 206 HIS B N 1
ATOM 3489 C CA . HIS B 1 206 ? -8.844 -31.188 -6.805 1 98.06 206 HIS B CA 1
ATOM 3490 C C . HIS B 1 206 ? -7.371 -31.453 -6.496 1 98.06 206 HIS B C 1
ATOM 3492 O O . HIS B 1 206 ? -6.574 -31.703 -7.406 1 98.06 206 HIS B O 1
ATOM 3498 N N . LEU B 1 207 ? -6.973 -31.453 -5.203 1 98.12 207 LEU B N 1
ATOM 3499 C CA . LEU B 1 207 ? -5.582 -31.625 -4.801 1 98.12 207 LEU B CA 1
ATOM 3500 C C . LEU B 1 207 ? -5.039 -32.969 -5.277 1 98.12 207 LEU B C 1
ATOM 3502 O O . LEU B 1 207 ? -3.889 -33.062 -5.707 1 98.12 207 LEU B O 1
ATOM 3506 N N . PRO B 1 208 ? -5.84 -34.094 -5.211 1 98.12 208 PRO B N 1
ATOM 3507 C CA . PRO B 1 208 ? -5.309 -35.344 -5.699 1 98.12 208 PRO B CA 1
ATOM 3508 C C . PRO B 1 208 ? -4.906 -35.312 -7.172 1 98.12 208 PRO B C 1
ATOM 3510 O O . PRO B 1 208 ? -3.922 -35.938 -7.566 1 98.12 208 PRO B O 1
ATOM 3513 N N . GLU B 1 209 ? -5.652 -34.562 -7.957 1 98.12 209 GLU B N 1
ATOM 3514 C CA . GLU B 1 209 ? -5.348 -34.375 -9.375 1 98.12 209 GLU B CA 1
ATOM 3515 C C . GLU B 1 209 ? -4.102 -33.531 -9.578 1 98.12 209 GLU B C 1
ATOM 3517 O O . GLU B 1 209 ? -3.283 -33.812 -10.461 1 98.12 209 GLU B O 1
ATOM 3522 N N . ILE B 1 210 ? -3.967 -32.5 -8.812 1 98.62 210 ILE B N 1
ATOM 3523 C CA . ILE B 1 210 ? -2.836 -31.578 -8.906 1 98.62 210 ILE B CA 1
ATOM 3524 C C . ILE B 1 210 ? -1.572 -32.25 -8.391 1 98.62 210 ILE B C 1
ATOM 3526 O O . ILE B 1 210 ? -0.49 -32.094 -8.953 1 98.62 210 ILE B O 1
ATOM 3530 N N . ASN B 1 211 ? -1.646 -33 -7.277 1 98.56 211 ASN B N 1
ATOM 3531 C CA . ASN B 1 211 ? -0.617 -33.844 -6.66 1 98.56 211 ASN B CA 1
ATOM 3532 C C . ASN B 1 211 ? 0.629 -33.031 -6.32 1 98.56 211 ASN B C 1
ATOM 3534 O O . ASN B 1 211 ? 1.742 -33.406 -6.691 1 98.56 211 ASN B O 1
ATOM 3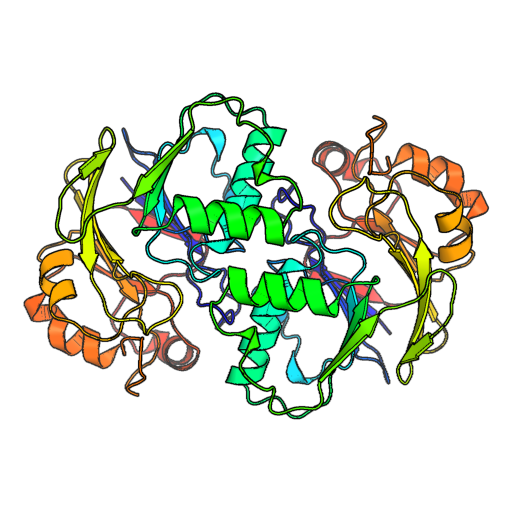538 N N . PRO B 1 212 ? 0.509 -31.859 -5.695 1 98.62 212 PRO B N 1
ATOM 3539 C CA . PRO B 1 212 ? 1.703 -31.141 -5.246 1 98.62 212 PRO B CA 1
ATOM 3540 C C . PRO B 1 212 ? 2.373 -31.812 -4.047 1 98.62 212 PRO B C 1
ATOM 3542 O O . PRO B 1 212 ? 1.704 -32.469 -3.246 1 98.62 212 PRO B O 1
ATOM 3545 N N . LYS B 1 213 ? 3.684 -31.641 -3.91 1 98.5 213 LYS B N 1
ATOM 3546 C CA . LYS B 1 213 ? 4.367 -32.156 -2.734 1 98.5 213 LYS B CA 1
ATOM 3547 C C . LYS B 1 213 ? 3.961 -31.406 -1.474 1 98.5 213 LYS B C 1
ATOM 3549 O O . LYS B 1 213 ? 3.828 -32 -0.401 1 98.5 213 LYS B O 1
ATOM 3554 N N . ARG B 1 214 ? 3.783 -30.078 -1.581 1 98.25 214 ARG B N 1
ATOM 3555 C CA . ARG B 1 214 ? 3.35 -29.188 -0.5 1 98.25 214 ARG B CA 1
ATOM 3556 C C . ARG B 1 214 ? 2.373 -28.141 -1.011 1 98.25 214 ARG B C 1
ATOM 3558 O O . ARG B 1 214 ? 2.51 -27.656 -2.135 1 98.25 214 ARG B O 1
ATOM 3565 N N . VAL B 1 215 ? 1.412 -27.828 -0.12 1 98.62 215 VAL B N 1
ATOM 3566 C CA . VAL B 1 215 ? 0.465 -26.75 -0.416 1 98.62 215 VAL B CA 1
ATOM 3567 C C . VAL B 1 215 ? 0.524 -25.703 0.681 1 98.62 215 VAL B C 1
ATOM 3569 O O . VAL B 1 215 ? 0.594 -26.031 1.867 1 98.62 215 VAL B O 1
ATOM 3572 N N . ILE B 1 216 ? 0.603 -24.422 0.31 1 98.88 216 ILE B N 1
ATOM 3573 C CA . ILE B 1 216 ? 0.474 -23.312 1.251 1 98.88 216 ILE B CA 1
ATOM 3574 C C . ILE B 1 216 ? -0.651 -22.375 0.803 1 98.88 216 ILE B C 1
ATOM 3576 O O . ILE B 1 216 ? -0.677 -21.938 -0.347 1 98.88 216 ILE B O 1
ATOM 3580 N N . LEU B 1 217 ? -1.611 -22.125 1.709 1 98.88 217 LEU B N 1
ATOM 3581 C CA . LEU B 1 217 ? -2.752 -21.266 1.432 1 98.88 217 LEU B CA 1
ATOM 3582 C C . LEU B 1 217 ? -2.363 -19.797 1.561 1 98.88 217 LEU B C 1
ATOM 3584 O O . LEU B 1 217 ? -1.626 -19.422 2.477 1 98.88 217 LEU B O 1
ATOM 3588 N N . THR B 1 218 ? -2.861 -18.969 0.653 1 98.88 218 THR B N 1
ATOM 3589 C CA . THR B 1 218 ? -2.646 -17.531 0.673 1 98.88 218 THR B CA 1
ATOM 3590 C C . THR B 1 218 ? -3.918 -16.781 0.267 1 98.88 218 THR B C 1
ATOM 3592 O O . THR B 1 218 ? -4.945 -17.406 -0.001 1 98.88 218 THR B O 1
ATOM 3595 N N . HIS B 1 219 ? -3.865 -15.406 0.358 1 98.81 219 HIS B N 1
ATOM 3596 C CA . HIS B 1 219 ? -4.973 -14.57 -0.098 1 98.81 219 HIS B CA 1
ATOM 3597 C C . HIS B 1 219 ? -6.285 -15.008 0.542 1 98.81 219 HIS B C 1
ATOM 3599 O O . HIS B 1 219 ? -7.312 -15.086 -0.135 1 98.81 219 HIS B O 1
ATOM 3605 N N . MET B 1 220 ? -6.242 -15.406 1.781 1 98.69 220 MET B N 1
ATOM 3606 C CA . MET B 1 220 ? -7.379 -15.938 2.523 1 98.69 220 MET B CA 1
ATOM 3607 C C . MET B 1 220 ? -8.297 -14.82 3.002 1 98.69 220 MET B C 1
ATOM 3609 O O . MET B 1 220 ? -7.82 -13.781 3.469 1 98.69 220 MET B O 1
ATOM 3613 N N . GLY B 1 221 ? -9.586 -15.016 2.852 1 97.56 221 GLY B N 1
ATOM 3614 C CA . GLY B 1 221 ? -10.555 -14.109 3.463 1 97.56 221 GLY B CA 1
ATOM 3615 C C . GLY B 1 221 ? -10.773 -14.383 4.938 1 97.56 221 GLY B C 1
ATOM 3616 O O . GLY B 1 221 ? -10.172 -15.305 5.5 1 97.56 221 GLY B O 1
ATOM 3617 N N . ASP B 1 222 ? -11.625 -13.641 5.539 1 95.56 222 ASP B N 1
ATOM 3618 C CA . ASP B 1 222 ? -11.844 -13.719 6.98 1 95.56 222 ASP B CA 1
ATOM 3619 C C . ASP B 1 222 ? -12.367 -15.094 7.387 1 95.56 222 ASP B C 1
ATOM 3621 O O . ASP B 1 222 ? -11.992 -15.625 8.43 1 95.56 222 ASP B O 1
ATOM 3625 N N . GLU B 1 223 ? -13.227 -15.664 6.574 1 96.06 223 GLU B N 1
ATOM 3626 C CA . GLU B 1 223 ? -13.812 -16.969 6.898 1 96.06 223 GLU B CA 1
ATOM 3627 C C . GLU B 1 223 ? -12.734 -18.031 7.055 1 96.06 223 GLU B C 1
ATOM 3629 O O . GLU B 1 223 ? -12.742 -18.781 8.031 1 96.06 223 GLU B O 1
ATOM 3634 N N . VAL B 1 224 ? -11.867 -18.094 6.086 1 98.31 224 VAL B N 1
ATOM 3635 C CA . VAL B 1 224 ? -10.797 -19.078 6.121 1 98.31 224 VAL B CA 1
ATOM 3636 C C . VAL B 1 224 ? -9.867 -18.797 7.305 1 98.31 224 VAL B C 1
ATOM 3638 O O . VAL B 1 224 ? -9.5 -19.719 8.039 1 98.31 224 VAL B O 1
ATOM 3641 N N . LEU B 1 225 ? -9.57 -17.531 7.531 1 97.88 225 LEU B N 1
ATOM 3642 C CA . LEU B 1 225 ? -8.672 -17.141 8.609 1 97.88 225 LEU B CA 1
ATOM 3643 C C . LEU B 1 225 ? -9.219 -17.578 9.961 1 97.88 225 LEU B C 1
ATOM 3645 O O . LEU B 1 225 ? -8.453 -17.984 10.844 1 97.88 225 LEU B O 1
ATOM 3649 N N . HIS B 1 226 ? -10.492 -17.578 10.117 1 96.88 226 HIS B N 1
ATOM 3650 C CA . HIS B 1 226 ? -11.125 -17.938 11.383 1 96.88 226 HIS B CA 1
ATOM 3651 C C . HIS B 1 226 ? -11.109 -19.453 11.602 1 96.88 226 HIS B C 1
ATOM 3653 O O . HIS B 1 226 ? -11.328 -19.922 12.719 1 96.88 226 HIS B O 1
ATOM 3659 N N . LYS B 1 227 ? -10.797 -20.188 10.531 1 97.12 227 LYS B N 1
ATOM 3660 C CA . LYS B 1 227 ? -10.883 -21.641 10.617 1 97.12 227 LYS B CA 1
ATOM 3661 C C . LYS B 1 227 ? -9.508 -22.281 10.5 1 97.12 227 LYS B C 1
ATOM 3663 O O . LYS B 1 227 ? -9.398 -23.5 10.359 1 97.12 227 LYS B O 1
ATOM 3668 N N . LEU B 1 228 ? -8.492 -21.531 10.57 1 96.5 228 LEU B N 1
ATOM 3669 C CA . LEU B 1 228 ? -7.152 -22.016 10.258 1 96.5 228 LEU B CA 1
ATOM 3670 C C . LEU B 1 228 ? -6.758 -23.172 11.188 1 96.5 228 LEU B C 1
ATOM 3672 O O . LEU B 1 228 ? -6.035 -24.078 10.781 1 96.5 228 LEU B O 1
ATOM 3676 N N . ASP B 1 229 ? -7.23 -23.172 12.375 1 95.19 229 ASP B N 1
ATOM 3677 C CA . ASP B 1 229 ? -6.887 -24.219 13.344 1 95.19 229 ASP B CA 1
ATOM 3678 C C . ASP B 1 229 ? -7.508 -25.547 12.969 1 95.19 229 ASP B C 1
ATOM 3680 O O . ASP B 1 229 ? -7.098 -26.594 13.477 1 95.19 229 ASP B O 1
ATOM 3684 N N . THR B 1 230 ? -8.438 -25.516 12.078 1 94.5 230 THR B N 1
ATOM 3685 C CA . THR B 1 230 ? -9.148 -26.734 11.742 1 94.5 230 THR B CA 1
ATOM 3686 C C . THR B 1 230 ? -8.781 -27.219 10.344 1 94.5 230 THR B C 1
ATOM 3688 O O . THR B 1 230 ? -9.289 -28.234 9.867 1 94.5 230 THR B O 1
ATOM 3691 N N . VAL B 1 231 ? -7.969 -26.438 9.672 1 93.44 231 VAL B N 1
ATOM 3692 C CA . VAL B 1 231 ? -7.59 -26.766 8.305 1 93.44 231 VAL B CA 1
ATOM 3693 C C . VAL B 1 231 ? -6.27 -27.531 8.297 1 93.44 231 VAL B C 1
ATOM 3695 O O . VAL B 1 231 ? -5.34 -27.188 9.031 1 93.44 231 VAL B O 1
ATOM 3698 N N . PRO B 1 232 ? -6.133 -28.609 7.535 1 93.62 232 PRO B N 1
ATOM 3699 C CA . PRO B 1 232 ? -4.945 -29.469 7.551 1 93.62 232 PRO B CA 1
ATOM 3700 C C . PRO B 1 232 ? -3.809 -28.922 6.688 1 93.62 232 PRO B C 1
ATOM 3702 O O . PRO B 1 232 ? -2.805 -29.594 6.473 1 93.62 232 PRO B O 1
ATOM 3705 N N . HIS B 1 233 ? -3.943 -27.75 6.125 1 96.69 233 HIS B N 1
ATOM 3706 C CA . HIS B 1 233 ? -2.959 -27.141 5.23 1 96.69 233 HIS B CA 1
ATOM 3707 C C . HIS B 1 233 ? -2.211 -26.016 5.918 1 96.69 233 HIS B C 1
ATOM 3709 O O . HIS B 1 233 ? -2.771 -25.312 6.77 1 96.69 233 HIS B O 1
ATOM 3715 N N . MET B 1 234 ? -0.973 -25.906 5.531 1 97.81 234 MET B N 1
ATOM 3716 C CA . MET B 1 234 ? -0.212 -24.75 5.996 1 97.81 234 MET B CA 1
ATOM 3717 C C . MET B 1 234 ? -0.758 -23.453 5.395 1 97.81 234 MET B C 1
ATOM 3719 O O . MET B 1 234 ? -1.081 -23.406 4.207 1 97.81 234 MET B O 1
ATOM 3723 N N . ALA B 1 235 ? -0.896 -22.391 6.199 1 98.62 235 ALA B N 1
ATOM 3724 C CA . ALA B 1 235 ? -1.338 -21.078 5.77 1 98.62 235 ALA B CA 1
ATOM 3725 C C . ALA B 1 235 ? -0.182 -20.078 5.789 1 98.62 235 ALA B C 1
ATOM 3727 O O . ALA B 1 235 ? 0.607 -20.047 6.738 1 98.62 235 ALA B O 1
ATOM 3728 N N . ALA B 1 236 ? -0.126 -19.312 4.746 1 98.75 236 ALA B N 1
ATOM 3729 C CA . ALA B 1 236 ? 0.872 -18.25 4.711 1 98.75 236 ALA B CA 1
ATOM 3730 C C . ALA B 1 236 ? 0.577 -17.188 5.766 1 98.75 236 ALA B C 1
ATOM 3732 O O . ALA B 1 236 ? -0.58 -16.984 6.141 1 98.75 236 ALA B O 1
ATOM 3733 N N . SER B 1 237 ? 1.597 -16.578 6.254 1 98.56 237 SER B N 1
ATOM 3734 C CA . SER B 1 237 ? 1.562 -15.367 7.074 1 98.56 237 SER B CA 1
ATOM 3735 C C . SER B 1 237 ? 2.646 -14.383 6.652 1 98.56 237 SER B C 1
ATOM 3737 O O . SER B 1 237 ? 3.639 -14.773 6.031 1 98.56 237 SER B O 1
ATOM 3739 N N . ASP B 1 238 ? 2.406 -13.164 6.906 1 98.75 238 ASP B N 1
ATOM 3740 C CA . ASP B 1 238 ? 3.434 -12.18 6.582 1 98.75 238 ASP B CA 1
ATOM 3741 C C . ASP B 1 238 ? 4.758 -12.516 7.262 1 98.75 238 ASP B C 1
ATOM 3743 O O . ASP B 1 238 ? 4.805 -12.711 8.477 1 98.75 238 ASP B O 1
ATOM 3747 N N . GLY B 1 239 ? 5.762 -12.656 6.449 1 98.75 239 GLY B N 1
ATOM 3748 C CA . GLY B 1 239 ? 7.094 -12.914 6.977 1 98.75 239 GLY B CA 1
ATOM 3749 C C . GLY B 1 239 ? 7.469 -14.383 6.953 1 98.75 239 GLY B C 1
ATOM 3750 O O . GLY B 1 239 ? 8.633 -14.734 7.16 1 98.75 239 GLY B O 1
ATOM 3751 N N . LEU B 1 240 ? 6.562 -15.266 6.68 1 98.81 240 LEU B N 1
ATOM 3752 C CA . LEU B 1 240 ? 6.816 -16.703 6.664 1 98.81 240 LEU B CA 1
ATOM 3753 C C . LEU B 1 240 ? 7.891 -17.047 5.645 1 98.81 240 LEU B C 1
ATOM 3755 O O . LEU B 1 240 ? 7.875 -16.547 4.52 1 98.81 240 LEU B O 1
ATOM 3759 N N . ILE B 1 241 ? 8.875 -17.844 6.066 1 98.81 241 ILE B N 1
ATOM 3760 C CA . ILE B 1 241 ? 9.906 -18.359 5.172 1 98.81 241 ILE B CA 1
ATOM 3761 C C . ILE B 1 241 ? 9.727 -19.859 4.992 1 98.81 241 ILE B C 1
ATOM 3763 O O . ILE B 1 241 ? 9.602 -20.594 5.973 1 98.81 241 ILE B O 1
ATOM 3767 N N . VAL B 1 242 ? 9.727 -20.281 3.752 1 98.62 242 VAL B N 1
ATOM 3768 C CA . VAL B 1 242 ? 9.57 -21.688 3.412 1 98.62 242 VAL B CA 1
ATOM 3769 C C . VAL B 1 242 ? 10.719 -22.141 2.508 1 98.62 242 VAL B C 1
ATOM 3771 O O . VAL B 1 242 ? 10.883 -21.625 1.402 1 98.62 242 VAL B O 1
ATOM 3774 N N . PRO B 1 243 ? 11.469 -23.141 2.979 1 97.94 243 PRO B N 1
ATOM 3775 C CA . PRO B 1 243 ? 12.484 -23.688 2.082 1 97.94 243 PRO B CA 1
ATOM 3776 C C . PRO B 1 243 ? 11.891 -24.578 0.995 1 97.94 243 PRO B C 1
ATOM 3778 O O . PRO B 1 243 ? 10.891 -25.266 1.231 1 97.94 243 PRO B O 1
ATOM 3781 N N . LEU B 1 244 ? 12.508 -24.547 -0.22 1 96.25 244 LEU B N 1
ATOM 3782 C CA . LEU B 1 244 ? 12.117 -25.438 -1.314 1 96.25 244 LEU B CA 1
ATOM 3783 C C . LEU B 1 244 ? 13.219 -26.453 -1.6 1 96.25 244 LEU B C 1
ATOM 3785 O O . LEU B 1 244 ? 14.406 -26.125 -1.527 1 96.25 244 LEU B O 1
#

pLDDT: mean 97.96, std 1.58, range [90.19, 99.0]

Nearest PDB structures (foldseek):
  8gyg-assembly1_A  TM=8.770E-01  e=7.439E-18  Paraglaciecola sp. T6c
  7u2s-assembly1_B  TM=8.234E-01  e=1.959E-17  Paenibacillus xerothermodurans
  3zwf-assembly1_A  TM=8.008E-01  e=1.844E-17  Homo sapiens
  8gyg-assembly1_B  TM=8.606E-01  e=2.077E-16  Paraglaciecola sp. T6c
  7u2r-assembly1_A-2  TM=8.215E-01  e=3.378E-17  Paenibacillus sp. J14

Sequence (488 aa):
MQVRFVGCGDAIGSGGRLNTCFHVSGQSVNFLIDCGATSLPALRRYGILREDLDLILITHFHADHFGGLPFMMLDAQFMKRKRPLVIAGPLGIDIRLTRLMEAMFEYSSATKPNFDLQVLALEPAVTRQFGAVTVTPFPVVHGDSGGPFFAYRIEAEGRILAYSGDTQWTDQLVAAAHDADLFICEAYTYERTVKNHISLKALETHLPEINPKRVILTHMGDEVLHKLDTVPHMAASDGLIVPLMQVRFVGCGDAIGSGGRLNTCFHVSGQSVNFLIDCGATSLPALRRYGILREDLDLILITHFHADHFGGLPFMMLDAQFMKRKRPLVIAGPLGIDIRLTRLMEAMFEYSSATKPNFDLQVLALEPAVTRQFGAVTVTPFPVVHGDSGGPFFAYRIEAEGRILAYSGDTQWTDQLVAAAHDADLFICEAYTYERTVKNHISLKALETHLPEINPKRVILTHMGDEVLHKLDTVPHMAASDGLIVPL

Foldseek 3Di:
DKKWFLWFAAPVCAVVTAFGWIWDDDDFATEIEFAACRRPVSCVVLVNDLLPHAEYEAFWQPRSRHVNVLVSLVVCVVVLRAHEHEYEYAPCQLVSNLVSNCVVPNCSSVDDRNYHYHYYHDDAQDWDDDGQKIKHWHAAFQDDPGDRGTWIWIDGPRFTETEGGWHADDCSLLVRQAQGQEYEYEAAAAPDDDHRHYHPVNCVVCCVSSVYNAYEYGNYHNHCVVCVVVDPHHYDGNGDMGDD/DKKWFLWFAAPVCAVVTAFGWIWDDDDFATEIEFAACRRPVSCVVLVNDLLPHAEYEAFWQPRSRHVNVLVSLVVCVVVLRAHEHEYEYAPCQLVSVLVSNCVVPNCSSVDDRNYHYHYYHDDAQDWDDDGQKIKHWHAAFQDDPGDRGTWIWIDGPRFTETEGGWHADDCSLLVRQAQGQEYEYEAAAAPDDDHRHYHPVNCVVCCVSSVYNAYEYGNYHNRCVVCVVVDPHHYDGNGDMGDD